Protein AF-A0A7J6QV32-F1 (afdb_monomer)

Solvent-accessible surface area (backbone atoms only — not comparable to full-atom values): 25232 Å² total; per-residue (Å²): 137,88,87,63,100,39,73,64,60,48,40,50,46,36,33,76,73,65,67,36,92,69,54,71,51,65,62,56,64,77,47,38,67,37,34,27,41,31,30,56,58,89,53,87,60,76,30,37,43,74,48,45,38,38,40,58,56,84,73,94,55,95,68,86,72,84,51,86,65,44,33,36,41,30,37,38,74,96,57,81,45,79,41,54,33,56,44,21,77,54,57,23,31,42,56,96,71,36,24,35,38,59,31,41,33,83,90,30,47,31,38,39,35,12,70,38,68,69,49,32,30,50,48,27,36,72,47,58,57,28,94,62,65,36,35,26,43,66,65,58,89,84,53,42,30,40,29,26,56,67,79,45,71,75,29,29,57,75,46,38,33,34,30,80,88,68,71,43,25,40,44,31,34,34,41,93,93,47,75,48,57,28,48,26,60,64,43,85,61,56,31,34,66,54,94,87,39,22,33,42,59,38,64,24,30,30,69,87,76,75,39,83,29,53,31,35,35,38,14,90,36,66,51,58,40,29,51,54,31,41,27,87,71,29,59,24,79,84,45,33,37,43,56,51,68,69,35,30,65,36,34,30,40,32,26,47,71,94,52,92,66,64,19,38,37,71,46,47,31,38,49,76,68,26,36,40,36,33,29,36,37,84,98,54,66,78,44,78,42,58,24,53,29,36,76,44,68,68,39,76,44,98,87,67,34,31,40,28,39,28,41,30,79,98,43,45,37,37,40,35,13,69,41,69,70,40,40,49,54,59,37,57,43,40,78,30,71,73,44,60,46,59,58,50,71,66,58,43,67,66,49,87,58,32,40,40,67,99,47,97,61,79,30,41,59,73,46,44,36,36,45,69,48,74,85,77,78,81,84,79,92,78,94,74,89,76,86,80,78,76,49,66,40,30,38,39,34,39,29,48,78,77,74,93,75,88,75,79,95,67,80,74,60,73,45,51,28,45,23,48,76,64,86,67,81,70,40,75,41,89,84,57,57,100,86,51,97,43,66,42,55,65,29,49,23,28,52,79,76,80,74,80,55,72,39,48,37,58

Radius of gyration: 32.0 Å; Cα contacts (8 Å, |Δi|>4): 1012; chains: 1; bounding box: 63×58×111 Å

Sequence (458 aa):
TIKYDDADLAKEFAYRWGGLANPQVRMDNDFIDSCRSVVLGVDTAVHTLEQAWVDNAGGRGYSRSMLVTRRYIRVRQRTSQSLSCEAVTGPPENDNGIYRLAMSCQSQRVVVSCSNPDAAVLFATHWGGYSRKEIAVRTQPGVCTACRVGGDAGWQVAMQTVTLTQSVRYLYVQRQSEMRVLTCGALKQNPEIRLDEYVIPMDCRDDKAQAEAKVEMVCGSATTAIEVSRGPFCGKADATVVVQEKVCRSCERVTVKGSLTPMKLGRASIVGAGIELEALAPGQGMNQYSCSHVMSPPQYTPMGTLVMQCACQEQVLEIECREQESALQIATWGKAVVSELAVSKDILKSCAAVRIDNIKNEFTLTKASYQPTSVAQTHPDVVASVVEREEHKRWLTVGFPNNPAGSYDYAVSEFQYTCDPVEAAPEPHRAINTASNAYMVRARCQKDDGSGQKTNVD

Organism: Perkinsus olseni (NCBI:txid32597)

Foldseek 3Di:
DDDDLAPQVVVCCCCVPVVDPKDKDWDDPVLQVQFFWKDKAPDPDTWGWPIKIWIWDDDPDPPPDTDRDWIWTWIDDPHTDIWIWDAQADAFEDDPQWTWTWTATPNIIMITIGNDLQSRQSCNCRSPHDPAQKHWYDQDVQFLQWKDKQNRGQKGFPTWIARPPPQWIWTWIDHDPDIWIKTWHAQPDAWEDDQQWTWRWTFTATPVVRHIITMIRTGNDQLSSQCVCVGPRNVPVVHWYWYDVVLQVQQQWKDWVVDPWTWGFDTWIHDNQWIWTWTHTVPDDTDIFTFQAWPDAWDQDPVRWTWTWTHTPPIIMITTGNDPSSSLVVRSRRPNPSQFPWPDVVVLVVCPWKDWPPDPDTWRFPTKTWDFDQPDDDDDDDDDDDPGDTQTKIKTKIWHDDDPPDDDDDPTDIWIKIWDDQPDDWDQDPPPDPVDSDTDTKIWIDTPPPPPDTIIMD

Mean predicted aligned error: 17.78 Å

Nearest PDB structures (foldseek):
  5c6r-assembly1_A  TM=5.082E-01  e=9.636E-01  Mus musculus
  1r0u-assembly1_A  TM=2.683E-01  e=2.318E+00  Bacillus subtilis

Secondary structure (DSSP, 8-state):
----S-HHHHHHHHHHTT--SS--EEPPHHHHHHT-EEEETT---EEEEEEEEEEEPP--SS-----EEEEEEEEESSSEEEEEEPPP-SPPEEETTEEEEEEEETTEEEEEEES-HHHHHHHHHHTTS--S-EEEE-PPTTSS-EEEETTEEEEEEEEEEEETTT--EEEEEEETTEEEEEEE----SPPEEETTEEEEEEEEEETTTTEEEEEEEEESSHHHHHHHHHSTTT--TT--EEPPHHHHHHT-EEEETT----EEEEEEEEETTEEEEEEE-TTS-EEEEEEEEEEEEEEEPTTS-EEEEEEETTEEEEEEESSHHHHHHHHTTTS--TT-----HHHHHH---EEBTT--SEEEEEEEEEEEE----------S------EEEEEEEEEPPPPSSS-------EEEEEEPP--SPPEE-TTS-TTS--EE--EEEEESSS---EEEE-

Structure (mmCIF, N/CA/C/O backbone):
data_AF-A0A7J6QV32-F1
#
_entry.id   AF-A0A7J6QV32-F1
#
loop_
_atom_site.group_PDB
_atom_site.id
_atom_site.type_symbol
_atom_site.label_atom_id
_atom_site.label_alt_id
_atom_site.label_comp_id
_atom_site.label_asym_id
_atom_site.label_entity_id
_atom_site.label_seq_id
_atom_site.pdbx_PDB_ins_code
_atom_site.Cartn_x
_atom_site.Cartn_y
_atom_site.Cartn_z
_atom_site.occupancy
_atom_site.B_iso_or_equiv
_atom_site.auth_seq_id
_atom_site.auth_comp_id
_atom_site.auth_asym_id
_atom_site.auth_atom_id
_atom_site.pdbx_PDB_model_num
ATOM 1 N N . THR A 1 1 ? 14.686 14.560 -37.872 1.00 55.34 1 THR A N 1
ATOM 2 C CA . THR A 1 1 ? 14.476 13.386 -37.001 1.00 55.34 1 THR A CA 1
ATOM 3 C C . THR A 1 1 ? 13.092 12.839 -37.260 1.00 55.34 1 THR A C 1
ATOM 5 O O . THR A 1 1 ? 12.159 13.628 -37.239 1.00 55.34 1 THR A O 1
ATOM 8 N N . ILE A 1 2 ? 12.954 11.547 -37.568 1.00 52.78 2 ILE A N 1
ATOM 9 C CA . ILE A 1 2 ? 11.644 10.891 -37.712 1.00 52.78 2 ILE A CA 1
ATOM 10 C C . ILE A 1 2 ? 11.398 10.116 -36.418 1.00 52.78 2 ILE A C 1
ATOM 12 O O . ILE A 1 2 ? 12.273 9.358 -36.001 1.00 52.78 2 ILE A O 1
ATOM 16 N N . LYS A 1 3 ? 10.263 10.364 -35.759 1.00 59.62 3 LYS A N 1
ATOM 17 C CA . LYS A 1 3 ? 9.895 9.713 -34.496 1.00 59.62 3 LYS A CA 1
ATOM 18 C C . LYS A 1 3 ? 9.055 8.472 -34.791 1.00 59.62 3 LYS A C 1
ATOM 20 O O . LYS A 1 3 ? 8.130 8.545 -35.594 1.00 59.62 3 LYS A O 1
ATOM 25 N N . TYR A 1 4 ? 9.393 7.366 -34.144 1.00 59.25 4 TYR A N 1
ATOM 26 C CA . TYR A 1 4 ? 8.676 6.099 -34.226 1.00 59.25 4 TYR A CA 1
ATOM 27 C C . TYR A 1 4 ? 8.456 5.578 -32.810 1.00 59.25 4 TYR A C 1
ATOM 29 O O . TYR A 1 4 ? 9.389 5.587 -32.009 1.00 59.25 4 TYR A O 1
ATOM 37 N N . ASP A 1 5 ? 7.254 5.081 -32.537 1.00 55.25 5 ASP A N 1
ATOM 38 C CA . ASP A 1 5 ? 6.899 4.470 -31.247 1.00 55.25 5 ASP A CA 1
ATOM 39 C C . ASP A 1 5 ? 7.291 2.983 -31.178 1.00 55.25 5 ASP A C 1
ATOM 41 O O . ASP A 1 5 ? 7.094 2.316 -30.164 1.00 55.25 5 ASP A O 1
ATOM 45 N N . ASP A 1 6 ? 7.847 2.453 -32.265 1.00 60.41 6 ASP A N 1
ATOM 46 C CA . ASP A 1 6 ? 8.254 1.065 -32.409 1.00 60.41 6 ASP A CA 1
ATOM 47 C C . ASP A 1 6 ? 9.665 1.023 -33.012 1.00 60.41 6 ASP A C 1
ATOM 49 O O . ASP A 1 6 ? 9.931 1.566 -34.094 1.00 60.41 6 ASP A O 1
ATOM 53 N N . ALA A 1 7 ? 10.588 0.398 -32.280 1.00 63.56 7 ALA A N 1
ATOM 54 C CA . ALA A 1 7 ? 11.981 0.295 -32.688 1.00 63.56 7 ALA A CA 1
ATOM 55 C C . ALA A 1 7 ? 12.148 -0.552 -33.959 1.00 63.56 7 ALA A C 1
ATOM 57 O O . ALA A 1 7 ? 13.061 -0.285 -34.739 1.00 63.56 7 ALA A O 1
ATOM 58 N N . ASP A 1 8 ? 11.282 -1.535 -34.194 1.00 63.38 8 ASP A N 1
ATOM 59 C CA . ASP A 1 8 ? 11.313 -2.393 -35.375 1.00 63.38 8 ASP A CA 1
ATOM 60 C C . ASP A 1 8 ? 10.791 -1.647 -36.609 1.00 63.38 8 ASP A C 1
ATOM 62 O O . ASP A 1 8 ? 11.422 -1.724 -37.665 1.00 63.38 8 ASP A O 1
ATOM 66 N N . LEU A 1 9 ? 9.750 -0.813 -36.472 1.00 65.44 9 LEU A N 1
ATOM 67 C CA . LEU A 1 9 ? 9.297 0.076 -37.557 1.00 65.44 9 LEU A CA 1
ATOM 68 C C . LEU A 1 9 ? 10.359 1.122 -37.929 1.00 65.44 9 LEU A C 1
ATOM 70 O O . LEU A 1 9 ? 10.626 1.347 -39.113 1.00 65.44 9 LEU A O 1
ATOM 74 N N . ALA A 1 10 ? 11.014 1.726 -36.931 1.00 68.69 10 ALA A N 1
ATOM 75 C CA . ALA A 1 10 ? 12.103 2.678 -37.159 1.00 68.69 10 ALA A CA 1
ATOM 76 C C . ALA A 1 10 ? 13.264 2.043 -37.943 1.00 68.69 10 ALA A C 1
ATOM 78 O O . ALA A 1 10 ? 13.844 2.659 -38.843 1.00 68.69 10 ALA A O 1
ATOM 79 N N . LYS A 1 11 ? 13.593 0.789 -37.614 1.00 64.44 11 LYS A N 1
ATOM 80 C CA . LYS A 1 11 ? 14.650 0.009 -38.270 1.00 64.44 11 LYS A CA 1
ATOM 81 C C . LYS A 1 11 ? 14.258 -0.431 -39.666 1.00 64.44 11 LYS A C 1
ATOM 83 O O . LYS A 1 11 ? 15.085 -0.341 -40.569 1.00 64.44 11 LYS A O 1
ATOM 88 N N . GLU A 1 12 ? 13.025 -0.889 -39.858 1.00 65.06 12 GLU A N 1
ATOM 89 C CA . GLU A 1 12 ? 12.525 -1.271 -41.174 1.00 65.06 12 GLU A CA 1
ATOM 90 C C . GLU A 1 12 ? 12.552 -0.074 -42.126 1.00 65.06 12 GLU A C 1
ATOM 92 O O . GLU A 1 12 ? 13.017 -0.206 -43.259 1.00 65.06 12 GLU A O 1
ATOM 97 N N . PHE A 1 13 ? 12.171 1.110 -41.644 1.00 69.00 13 PHE A N 1
ATOM 98 C CA . PHE A 1 13 ? 12.321 2.352 -42.392 1.00 69.00 13 PHE A CA 1
ATOM 99 C C . PHE A 1 13 ? 13.795 2.668 -42.697 1.00 69.00 13 PHE A C 1
ATOM 101 O O . PHE A 1 13 ? 14.157 2.887 -43.852 1.00 69.00 13 PHE A O 1
ATOM 108 N N . ALA A 1 14 ? 14.676 2.641 -41.694 1.00 69.69 14 ALA A N 1
ATOM 109 C CA . ALA A 1 14 ? 16.103 2.925 -41.870 1.00 69.69 14 ALA A CA 1
ATOM 110 C C . ALA A 1 14 ? 16.804 1.950 -42.838 1.00 69.69 14 ALA A C 1
ATOM 112 O O . ALA A 1 14 ? 17.675 2.357 -43.607 1.00 69.69 14 ALA A O 1
ATOM 113 N N . TYR A 1 15 ? 16.408 0.677 -42.834 1.00 65.31 15 TYR A N 1
ATOM 114 C CA . TYR A 1 15 ? 16.932 -0.350 -43.731 1.00 65.31 15 TYR A CA 1
ATOM 115 C C . TYR A 1 15 ? 16.362 -0.217 -45.146 1.00 65.31 15 TYR A C 1
ATOM 117 O O . TYR A 1 15 ? 17.121 -0.109 -46.107 1.00 65.31 15 TYR A O 1
ATOM 125 N N . ARG A 1 16 ? 15.029 -0.205 -45.288 1.00 66.25 16 ARG A N 1
ATOM 126 C CA . ARG A 1 16 ? 14.364 -0.213 -46.602 1.00 66.25 16 ARG A CA 1
ATOM 127 C C . ARG A 1 16 ? 14.483 1.116 -47.333 1.00 66.25 16 ARG A C 1
ATOM 129 O O . ARG A 1 16 ? 14.565 1.120 -48.555 1.00 66.25 16 ARG A O 1
ATOM 136 N N . TRP A 1 17 ? 14.455 2.222 -46.597 1.00 66.38 17 TRP A N 1
ATOM 137 C CA . TRP A 1 17 ? 14.469 3.565 -47.167 1.00 66.38 17 TRP A CA 1
ATOM 138 C C . TRP A 1 17 ? 15.846 4.223 -47.053 1.00 66.38 17 TRP A C 1
ATOM 140 O O . TRP A 1 17 ? 16.310 4.848 -47.999 1.00 66.38 17 TRP A O 1
ATOM 150 N N . GLY A 1 18 ? 16.531 4.043 -45.919 1.00 66.62 18 GLY A N 1
ATOM 151 C CA . GLY A 1 18 ? 17.860 4.619 -45.680 1.00 66.62 18 GLY A CA 1
ATOM 152 C C . GLY A 1 18 ? 19.043 3.763 -46.150 1.00 66.62 18 GLY A C 1
ATOM 153 O O . GLY A 1 18 ? 20.176 4.237 -46.102 1.00 66.62 18 GLY A O 1
ATOM 154 N N . GLY A 1 19 ? 18.821 2.510 -46.570 1.00 68.50 19 GLY A N 1
ATOM 155 C CA . GLY A 1 19 ? 19.886 1.596 -47.009 1.00 68.50 19 GLY A CA 1
ATOM 156 C C . GLY A 1 19 ? 20.861 1.173 -45.900 1.00 68.50 19 GLY A C 1
ATOM 157 O O . GLY A 1 19 ? 21.938 0.649 -46.186 1.00 68.50 19 GLY A O 1
ATOM 158 N N . LEU A 1 20 ? 20.519 1.402 -44.628 1.00 69.44 20 LEU A N 1
ATOM 159 C CA . LEU A 1 20 ? 21.387 1.081 -43.498 1.00 69.44 20 LEU A CA 1
ATOM 160 C C . LEU A 1 20 ? 21.330 -0.419 -43.211 1.00 69.44 20 LEU A C 1
ATOM 162 O O . LEU A 1 20 ? 20.338 -0.912 -42.688 1.00 69.44 20 LEU A O 1
ATOM 166 N N . ALA A 1 21 ? 22.409 -1.144 -43.519 1.00 62.91 21 ALA A N 1
ATOM 167 C CA . ALA A 1 21 ? 22.480 -2.596 -43.325 1.00 62.91 21 ALA A CA 1
ATOM 168 C C . ALA A 1 21 ? 22.382 -3.026 -41.847 1.00 62.91 21 ALA A C 1
ATOM 170 O O . ALA A 1 21 ? 21.883 -4.110 -41.563 1.00 62.91 21 ALA A O 1
ATOM 171 N N . ASN A 1 22 ? 22.831 -2.174 -40.918 1.00 66.25 22 ASN A N 1
ATOM 172 C CA . ASN A 1 22 ? 22.793 -2.408 -39.471 1.00 66.25 22 ASN A CA 1
ATOM 173 C C . ASN A 1 22 ? 22.417 -1.103 -38.744 1.00 66.25 22 ASN A C 1
ATOM 175 O O . ASN A 1 22 ? 23.296 -0.432 -38.199 1.00 66.25 22 ASN A O 1
ATOM 179 N N . PRO A 1 23 ? 21.144 -0.676 -38.788 1.00 67.44 23 PRO A N 1
ATOM 180 C CA . PRO A 1 23 ? 20.744 0.572 -38.161 1.00 67.44 23 PRO A CA 1
ATOM 181 C C . PRO A 1 23 ? 20.837 0.436 -36.635 1.00 67.44 23 PRO A C 1
ATOM 183 O O . PRO A 1 23 ? 20.225 -0.457 -36.048 1.00 67.44 23 PRO A O 1
ATOM 186 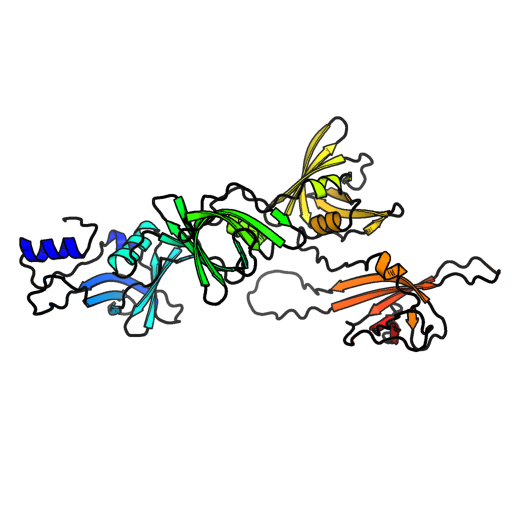N N . GLN A 1 24 ? 21.595 1.331 -35.998 1.00 72.81 24 GLN A N 1
ATOM 187 C CA . GLN A 1 24 ? 21.589 1.473 -34.542 1.00 72.81 24 GLN A CA 1
ATOM 188 C C . GLN A 1 24 ? 20.392 2.326 -34.137 1.00 72.81 24 GLN A C 1
ATOM 190 O O . GLN A 1 24 ? 20.274 3.469 -34.583 1.00 72.81 24 GLN A O 1
ATOM 195 N N . VAL A 1 25 ? 19.532 1.803 -33.264 1.00 74.69 25 VAL A N 1
ATOM 196 C CA . VAL A 1 25 ? 18.471 2.613 -32.651 1.00 74.69 25 VAL A CA 1
ATOM 197 C C . VAL A 1 25 ? 18.990 3.126 -31.325 1.00 74.69 25 VAL A C 1
ATOM 199 O O . VAL A 1 25 ? 19.206 2.349 -30.397 1.00 74.69 25 VAL A O 1
ATOM 202 N N . ARG A 1 26 ? 19.227 4.435 -31.262 1.00 80.94 26 ARG A N 1
ATOM 203 C CA . ARG A 1 26 ? 19.643 5.131 -30.046 1.00 80.94 26 ARG A CA 1
ATOM 204 C C . ARG A 1 26 ? 18.426 5.742 -29.377 1.00 80.94 26 ARG A C 1
ATOM 206 O O . ARG A 1 26 ? 17.545 6.256 -30.064 1.00 80.94 26 ARG A O 1
ATOM 213 N N . MET A 1 27 ? 18.400 5.693 -28.054 1.00 81.06 27 MET A N 1
ATOM 214 C CA . MET A 1 27 ? 17.415 6.440 -27.285 1.00 81.06 27 MET A CA 1
ATOM 215 C C . MET A 1 27 ? 17.725 7.939 -27.327 1.00 81.06 27 MET A C 1
ATOM 217 O O . MET A 1 27 ? 18.884 8.332 -27.469 1.00 81.06 27 MET A O 1
ATOM 221 N N . ASP A 1 28 ? 16.674 8.754 -27.245 1.00 81.00 28 ASP A N 1
ATOM 222 C CA . ASP A 1 28 ? 16.766 10.216 -27.269 1.00 81.00 28 ASP A CA 1
ATOM 223 C C . ASP A 1 28 ? 17.571 10.742 -26.062 1.00 81.00 28 ASP A C 1
ATOM 225 O O . ASP A 1 28 ? 17.539 10.150 -24.983 1.00 81.00 28 ASP A O 1
ATOM 229 N N . ASN A 1 29 ? 18.283 11.857 -26.224 1.00 82.38 29 ASN A N 1
ATOM 230 C CA . ASN A 1 29 ? 19.030 12.483 -25.134 1.00 82.38 29 ASN A CA 1
ATOM 231 C C . ASN A 1 29 ? 18.095 13.019 -24.043 1.00 82.38 29 ASN A C 1
ATOM 233 O O . ASN A 1 29 ? 18.397 12.829 -22.869 1.00 82.38 29 ASN A O 1
ATOM 237 N N . ASP A 1 30 ? 16.938 13.584 -24.409 1.00 76.38 30 ASP A N 1
ATOM 238 C CA . ASP A 1 30 ? 15.939 14.065 -23.437 1.00 76.38 30 ASP A CA 1
ATOM 239 C C . ASP A 1 30 ? 15.458 12.913 -22.534 1.00 76.38 30 ASP A C 1
ATOM 241 O O . ASP A 1 30 ? 15.187 13.059 -21.336 1.00 76.38 30 ASP A O 1
ATOM 245 N N . PHE A 1 31 ? 15.397 11.720 -23.127 1.00 79.75 31 PHE A N 1
ATOM 246 C CA . PHE A 1 31 ? 15.089 10.487 -22.430 1.00 79.75 31 PHE A CA 1
ATOM 247 C C . PHE A 1 31 ? 16.246 10.054 -21.503 1.00 79.75 31 PHE A C 1
ATOM 249 O O . PHE A 1 31 ? 16.011 9.752 -20.331 1.00 79.75 31 PHE A O 1
ATOM 256 N N . ILE A 1 32 ? 17.494 10.052 -21.992 1.00 87.19 32 ILE A N 1
ATOM 257 C CA . ILE A 1 32 ? 18.678 9.692 -21.189 1.00 87.19 32 ILE A CA 1
ATOM 258 C C . ILE A 1 32 ? 18.832 10.625 -19.985 1.00 87.19 32 ILE A C 1
ATOM 260 O O . ILE A 1 32 ? 19.119 10.157 -18.883 1.00 87.19 32 ILE A O 1
ATOM 264 N N . ASP A 1 33 ? 18.574 11.918 -20.164 1.00 88.12 33 ASP A N 1
ATOM 265 C CA . ASP A 1 33 ? 18.637 12.910 -19.093 1.00 88.12 33 ASP A CA 1
ATOM 266 C C . ASP A 1 33 ? 17.602 12.634 -17.992 1.00 88.12 33 ASP A C 1
ATOM 268 O O . ASP A 1 33 ? 17.888 12.828 -16.807 1.00 88.12 33 ASP A O 1
ATOM 272 N N . SER A 1 34 ? 16.438 12.088 -18.359 1.00 88.75 34 SER A N 1
ATOM 273 C CA . SER A 1 34 ? 15.408 11.657 -17.406 1.00 88.75 34 SER A CA 1
ATOM 274 C C . SER A 1 34 ? 15.759 10.355 -16.676 1.00 88.75 34 SER A C 1
ATOM 276 O O . SER A 1 34 ? 15.214 10.117 -15.602 1.00 88.75 34 SER A O 1
ATOM 278 N N . CYS A 1 35 ? 16.659 9.528 -17.220 1.00 91.31 35 CYS A N 1
ATOM 279 C CA . CYS A 1 35 ? 17.059 8.206 -16.708 1.00 91.31 35 CYS A CA 1
ATOM 280 C C . CYS A 1 35 ? 18.565 8.114 -16.412 1.00 91.31 35 CYS A C 1
ATOM 282 O O . CYS A 1 35 ? 19.222 7.101 -16.658 1.00 91.31 35 CYS A O 1
ATOM 284 N N . ARG A 1 36 ? 19.134 9.211 -15.908 1.00 92.44 36 ARG A N 1
ATOM 285 C CA . ARG A 1 36 ? 20.582 9.427 -15.878 1.00 92.44 36 ARG A CA 1
ATOM 286 C C . ARG A 1 36 ? 21.332 8.605 -14.830 1.00 92.44 36 ARG A C 1
ATOM 288 O O . ARG A 1 36 ? 22.543 8.457 -14.943 1.00 92.44 36 ARG A O 1
ATOM 295 N N . SER A 1 37 ? 20.656 8.100 -13.803 1.00 93.56 37 SER A N 1
ATOM 296 C CA . SER A 1 37 ? 21.297 7.406 -12.681 1.00 93.56 37 SER A CA 1
ATOM 297 C C . SER A 1 37 ? 21.336 5.896 -12.917 1.00 93.56 37 SER A C 1
ATOM 299 O O . SER A 1 37 ? 20.314 5.290 -13.230 1.00 93.56 37 SER A O 1
ATOM 301 N N . VAL A 1 38 ? 22.512 5.281 -12.773 1.00 93.44 38 VAL A N 1
ATOM 302 C CA . VAL A 1 38 ? 22.725 3.838 -12.960 1.00 93.44 38 VAL A CA 1
ATOM 303 C C . VAL A 1 38 ? 23.507 3.267 -11.792 1.00 93.44 38 VAL A C 1
ATOM 305 O O . VAL A 1 38 ? 24.554 3.794 -11.433 1.00 93.44 38 VAL A O 1
ATOM 308 N N . VAL A 1 39 ? 23.039 2.151 -11.249 1.00 93.31 39 VAL A N 1
ATOM 309 C CA . VAL A 1 39 ? 23.741 1.371 -10.225 1.00 93.31 39 VAL A CA 1
ATOM 310 C C . VAL A 1 39 ? 24.126 0.016 -10.815 1.00 93.31 39 VAL A C 1
ATOM 312 O O . VAL A 1 39 ? 23.304 -0.621 -11.480 1.00 93.31 39 VAL A O 1
ATOM 315 N N . LEU A 1 40 ? 25.371 -0.417 -10.599 1.00 91.12 40 LEU A N 1
ATOM 316 C CA . LEU A 1 40 ? 25.901 -1.689 -11.101 1.00 91.12 40 LEU A CA 1
ATOM 317 C C . LEU A 1 40 ? 26.151 -2.670 -9.946 1.00 91.12 40 LEU A C 1
ATOM 319 O O . LEU A 1 40 ? 26.805 -2.351 -8.959 1.00 91.12 40 LEU A O 1
ATOM 323 N N . GLY A 1 41 ? 25.676 -3.901 -10.098 1.00 87.00 41 GLY A N 1
ATOM 324 C CA . GLY A 1 41 ? 25.810 -4.974 -9.122 1.00 87.00 41 GLY A CA 1
ATOM 325 C C . GLY A 1 41 ? 25.057 -4.703 -7.818 1.00 87.00 41 GLY A C 1
ATOM 326 O O . GLY A 1 41 ? 23.905 -4.273 -7.818 1.00 87.00 41 GLY A O 1
ATOM 327 N N . VAL A 1 42 ? 25.718 -5.028 -6.707 1.00 79.69 42 VAL A N 1
ATOM 328 C CA . VAL A 1 42 ? 25.277 -4.720 -5.334 1.00 79.69 42 VAL A CA 1
ATOM 329 C C . VAL A 1 42 ? 25.963 -3.470 -4.776 1.00 79.69 42 VAL A C 1
ATOM 331 O O . VAL A 1 42 ? 25.795 -3.152 -3.602 1.00 79.69 42 VAL A O 1
ATOM 334 N N . ASP A 1 43 ? 26.770 -2.796 -5.598 1.00 72.19 43 ASP A N 1
ATOM 335 C CA . ASP A 1 43 ? 27.429 -1.554 -5.217 1.00 72.19 43 ASP A CA 1
ATOM 336 C C . ASP A 1 43 ? 26.368 -0.466 -4.986 1.00 72.19 43 ASP A C 1
ATOM 338 O O . ASP A 1 43 ? 25.328 -0.444 -5.641 1.00 72.19 43 ASP A O 1
ATOM 342 N N . THR A 1 44 ? 26.612 0.432 -4.037 1.00 78.94 44 THR A N 1
ATOM 343 C CA . THR A 1 44 ? 25.770 1.611 -3.799 1.00 78.94 44 THR A CA 1
ATOM 344 C C . THR A 1 44 ? 26.239 2.818 -4.609 1.00 78.94 44 THR A C 1
ATOM 346 O O . THR A 1 44 ? 25.576 3.858 -4.604 1.00 78.94 44 THR A O 1
ATOM 349 N N . ALA A 1 45 ? 27.362 2.698 -5.325 1.00 87.69 45 ALA A N 1
ATOM 350 C CA . ALA A 1 45 ? 27.869 3.739 -6.200 1.00 87.69 45 ALA A CA 1
ATOM 351 C C . ALA A 1 45 ? 26.883 4.055 -7.338 1.00 87.69 45 ALA A C 1
ATOM 353 O O . ALA A 1 45 ? 26.494 3.197 -8.132 1.00 87.69 45 ALA A O 1
ATOM 354 N N . VAL A 1 46 ? 26.519 5.334 -7.435 1.00 90.88 46 VAL A N 1
ATOM 355 C CA . VAL A 1 46 ? 25.694 5.863 -8.521 1.00 90.88 46 VAL A CA 1
ATOM 356 C C . VAL A 1 46 ? 26.595 6.340 -9.657 1.00 90.88 46 VAL A C 1
ATOM 358 O O . VAL A 1 46 ? 27.529 7.119 -9.456 1.00 90.88 46 VAL A O 1
ATOM 361 N N . HIS A 1 47 ? 26.300 5.879 -10.865 1.00 94.38 47 HIS A N 1
ATOM 362 C CA . HIS A 1 47 ? 26.978 6.239 -12.103 1.00 94.38 47 HIS A CA 1
ATOM 363 C C . HIS A 1 47 ? 26.030 6.949 -13.071 1.00 94.38 47 HIS A C 1
ATOM 365 O O . HIS A 1 47 ? 24.815 6.964 -12.875 1.00 94.38 47 HIS A O 1
ATOM 371 N N . THR A 1 48 ? 26.589 7.515 -14.140 1.00 94.50 48 THR A N 1
ATOM 372 C CA . THR A 1 48 ? 25.819 8.293 -15.120 1.00 94.50 48 THR A CA 1
ATOM 373 C C . THR A 1 48 ? 25.559 7.472 -16.381 1.00 94.50 48 THR A C 1
ATOM 375 O O . THR A 1 48 ? 26.511 7.050 -17.039 1.00 94.50 48 THR A O 1
ATOM 378 N N . LEU A 1 49 ? 24.295 7.285 -16.764 1.00 94.25 49 LEU A N 1
ATOM 379 C CA . LEU A 1 49 ? 23.917 6.803 -18.094 1.00 94.25 49 LEU A CA 1
ATOM 380 C C . LEU A 1 49 ? 24.253 7.886 -19.124 1.00 94.25 49 LEU A C 1
ATOM 382 O O . LEU A 1 49 ? 23.730 8.994 -19.052 1.00 94.25 49 LEU A O 1
ATOM 386 N N . GLU A 1 50 ? 25.136 7.581 -20.072 1.00 94.00 50 GLU A N 1
ATOM 387 C CA . GLU A 1 50 ? 25.475 8.497 -21.168 1.00 94.00 50 GLU A CA 1
ATOM 388 C C . GLU A 1 50 ? 24.675 8.187 -22.429 1.00 94.00 50 GLU A C 1
ATOM 390 O O . GLU A 1 50 ? 24.275 9.100 -23.142 1.00 94.00 50 GLU A O 1
ATOM 395 N N . GLN A 1 51 ? 24.506 6.901 -22.751 1.00 91.88 51 GLN A N 1
ATOM 396 C CA . GLN A 1 51 ? 23.841 6.453 -23.975 1.00 91.88 51 GLN A CA 1
ATOM 397 C C . GLN A 1 51 ? 23.194 5.089 -23.766 1.00 91.88 51 GLN A C 1
ATOM 399 O O . GLN A 1 51 ? 23.679 4.272 -22.983 1.00 91.88 51 GLN A O 1
ATOM 404 N N . ALA A 1 52 ? 22.141 4.825 -24.530 1.00 89.12 52 ALA A N 1
ATOM 405 C CA . ALA A 1 52 ? 21.450 3.549 -24.555 1.00 89.12 52 ALA A CA 1
ATOM 406 C C . ALA A 1 52 ? 21.045 3.249 -26.008 1.00 89.12 52 ALA A C 1
ATOM 408 O O . ALA A 1 52 ? 20.459 4.105 -26.678 1.00 89.12 52 ALA A O 1
ATOM 409 N N . TRP A 1 53 ? 21.419 2.081 -26.534 1.00 87.75 53 TRP A N 1
ATOM 410 C CA . TRP A 1 53 ? 21.124 1.709 -27.918 1.00 87.75 53 TRP A CA 1
ATOM 411 C C . TRP A 1 53 ? 20.924 0.210 -28.107 1.00 87.75 53 TRP A C 1
ATOM 413 O O . TRP A 1 53 ? 21.320 -0.623 -27.291 1.00 87.75 53 TRP A O 1
ATOM 423 N N . VAL A 1 54 ? 20.301 -0.122 -29.232 1.00 81.44 54 VAL A N 1
ATOM 424 C CA . VAL A 1 54 ? 19.980 -1.487 -29.628 1.00 81.44 54 VAL A CA 1
ATOM 425 C C . VAL A 1 54 ? 20.595 -1.779 -30.994 1.00 81.44 54 VAL A C 1
ATOM 427 O O . VAL A 1 54 ? 20.377 -1.022 -31.944 1.00 81.44 54 VAL A O 1
ATOM 430 N N . ASP A 1 55 ? 21.313 -2.901 -31.088 1.00 77.12 55 ASP A N 1
ATOM 431 C CA . ASP A 1 55 ? 21.930 -3.403 -32.316 1.00 77.12 55 ASP A CA 1
ATOM 432 C C . ASP A 1 55 ? 21.192 -4.650 -32.839 1.00 77.12 55 ASP A C 1
ATOM 434 O O . ASP A 1 55 ? 20.731 -5.518 -32.084 1.00 77.12 55 ASP A O 1
ATOM 438 N N . ASN A 1 56 ? 21.127 -4.768 -34.165 1.00 68.06 56 ASN A N 1
ATOM 439 C CA . ASN A 1 56 ? 20.666 -5.976 -34.844 1.00 68.06 56 ASN A CA 1
ATOM 440 C C . ASN A 1 56 ? 21.854 -6.902 -35.147 1.00 68.06 56 ASN A C 1
ATOM 442 O O . ASN A 1 56 ? 22.895 -6.447 -35.619 1.00 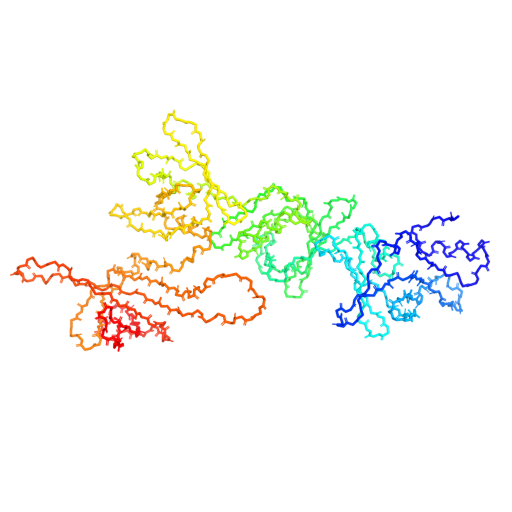68.06 56 ASN A O 1
ATOM 446 N N . ALA A 1 57 ? 21.674 -8.212 -34.972 1.00 55.66 57 ALA A N 1
ATOM 447 C CA . ALA A 1 57 ? 22.436 -9.207 -35.715 1.00 55.66 57 ALA A CA 1
ATOM 448 C C . ALA A 1 57 ? 21.534 -9.739 -36.832 1.00 55.66 57 ALA A C 1
ATOM 450 O O . ALA A 1 57 ? 20.465 -10.295 -36.581 1.00 55.66 57 ALA A O 1
ATOM 451 N N . GLY A 1 58 ? 21.943 -9.535 -38.082 1.00 51.34 58 GLY A N 1
ATOM 452 C CA . GLY A 1 58 ? 21.197 -10.036 -39.229 1.00 51.34 58 GLY A CA 1
ATOM 453 C C . GLY A 1 58 ? 21.090 -11.562 -39.200 1.00 51.34 58 GLY A C 1
ATOM 454 O O . GLY A 1 58 ? 22.102 -12.263 -39.252 1.00 51.34 58 GLY A O 1
ATOM 455 N N . GLY A 1 59 ? 19.862 -12.080 -39.180 1.00 44.84 59 GLY A N 1
ATOM 456 C CA . GLY A 1 59 ? 19.598 -13.447 -39.606 1.00 44.84 59 GLY A CA 1
ATOM 457 C C . GLY A 1 59 ? 19.837 -13.533 -41.111 1.00 44.84 59 GLY A C 1
ATOM 458 O O . GLY A 1 59 ? 19.142 -12.886 -41.890 1.00 44.84 59 GLY A O 1
ATOM 459 N N . ARG A 1 60 ? 20.836 -14.309 -41.545 1.00 45.69 60 ARG A N 1
ATOM 460 C CA . ARG A 1 60 ? 21.017 -14.650 -42.964 1.00 45.69 60 ARG A CA 1
ATOM 461 C C . ARG A 1 60 ? 19.932 -15.655 -43.362 1.00 45.69 60 ARG A C 1
ATOM 463 O O . ARG A 1 60 ? 20.187 -16.851 -43.415 1.00 45.69 60 ARG A O 1
ATOM 470 N N . GLY A 1 61 ? 18.705 -15.196 -43.570 1.00 47.44 61 GLY A N 1
ATOM 471 C CA . GLY A 1 61 ? 17.595 -16.065 -43.943 1.00 47.44 61 GLY A CA 1
ATOM 472 C C . GLY A 1 61 ? 16.424 -15.283 -44.519 1.00 47.44 61 GLY A C 1
ATOM 473 O O . GLY A 1 61 ? 16.170 -14.151 -44.129 1.00 47.44 61 GLY A O 1
ATOM 474 N N . TYR A 1 62 ? 15.697 -15.909 -45.443 1.00 46.22 62 TYR A N 1
ATOM 475 C CA . TYR A 1 62 ? 14.545 -15.341 -46.156 1.00 46.22 62 TYR A CA 1
ATOM 476 C C . TYR A 1 62 ? 13.342 -14.974 -45.256 1.00 46.22 62 TYR A C 1
ATOM 478 O O . TYR A 1 62 ? 12.373 -14.399 -45.749 1.00 46.22 62 TYR A O 1
ATOM 486 N N . SER A 1 63 ? 13.393 -15.258 -43.948 1.00 44.56 63 SER A N 1
ATOM 487 C CA . SER A 1 63 ? 12.370 -14.825 -42.993 1.00 44.56 63 SER A CA 1
ATOM 488 C C . SER A 1 63 ? 12.690 -13.418 -42.477 1.00 44.56 63 SER A C 1
ATOM 490 O O . SER A 1 63 ? 13.612 -13.219 -41.690 1.00 44.56 63 SER A O 1
ATOM 492 N N . ARG A 1 64 ? 11.928 -12.430 -42.960 1.00 47.22 64 ARG A N 1
ATOM 493 C CA . ARG A 1 64 ? 12.086 -10.977 -42.744 1.00 47.22 64 ARG A CA 1
ATOM 494 C C . ARG A 1 64 ? 11.780 -10.475 -41.318 1.00 47.22 64 ARG A C 1
ATOM 496 O O . ARG A 1 64 ? 11.561 -9.280 -41.146 1.00 47.22 64 ARG A O 1
ATOM 503 N N . SER A 1 65 ? 11.763 -11.322 -40.292 1.00 48.38 65 SER A N 1
ATOM 504 C CA . SER A 1 65 ? 11.642 -10.843 -38.910 1.00 48.38 65 SER A CA 1
ATOM 505 C C . SER A 1 65 ? 13.018 -10.393 -38.407 1.00 48.38 65 SER A C 1
ATOM 507 O O . SER A 1 65 ? 13.871 -11.229 -38.099 1.00 48.38 65 SER A O 1
ATOM 509 N N . MET A 1 66 ? 13.259 -9.079 -38.349 1.00 50.00 66 MET A N 1
ATOM 510 C CA . MET A 1 66 ? 14.433 -8.535 -37.660 1.00 50.00 66 MET A CA 1
ATOM 511 C C . MET A 1 66 ? 14.328 -8.884 -36.173 1.00 50.00 66 MET A C 1
ATOM 513 O O . MET A 1 66 ? 13.411 -8.441 -35.496 1.00 50.00 66 MET A O 1
ATOM 517 N N . LEU A 1 67 ? 15.258 -9.689 -35.660 1.00 57.47 67 LEU A N 1
ATOM 518 C CA . LEU A 1 67 ? 15.331 -9.995 -34.234 1.00 57.47 67 LEU A CA 1
ATOM 519 C C . LEU A 1 67 ? 16.287 -9.006 -33.571 1.00 57.47 67 LEU A C 1
ATOM 521 O O . LEU A 1 67 ? 17.480 -8.982 -33.884 1.00 57.47 67 LEU A O 1
ATOM 525 N N . VAL A 1 68 ? 15.783 -8.212 -32.626 1.00 59.41 68 VAL A N 1
ATOM 526 C CA . VAL A 1 68 ? 16.628 -7.438 -31.712 1.00 59.41 68 VAL A CA 1
ATOM 527 C C . VAL A 1 68 ? 17.593 -8.387 -31.007 1.00 59.41 68 VAL A C 1
ATOM 529 O O . VAL A 1 68 ? 17.182 -9.177 -30.159 1.00 59.41 68 VAL A O 1
ATOM 532 N N . THR A 1 69 ? 18.879 -8.335 -31.361 1.00 67.12 69 THR A N 1
ATOM 533 C CA . THR A 1 69 ? 19.832 -9.350 -30.892 1.00 67.12 69 THR A CA 1
ATOM 534 C C . THR A 1 69 ? 20.671 -8.862 -29.720 1.00 67.12 69 THR A C 1
ATOM 536 O O . THR A 1 69 ? 21.042 -9.673 -28.875 1.00 67.12 69 THR A O 1
ATOM 539 N N . ARG A 1 70 ? 20.993 -7.560 -29.643 1.00 82.19 70 ARG A N 1
ATOM 540 C CA . ARG A 1 70 ? 21.876 -7.026 -28.592 1.00 82.19 70 ARG A CA 1
ATOM 541 C C . ARG A 1 70 ? 21.449 -5.634 -28.134 1.00 82.19 70 ARG A C 1
ATOM 543 O O . ARG A 1 70 ? 21.043 -4.806 -28.944 1.00 82.19 70 ARG A O 1
ATOM 550 N N . ARG A 1 71 ? 21.546 -5.385 -26.830 1.00 87.19 71 ARG A N 1
ATOM 551 C CA . ARG A 1 71 ? 21.206 -4.111 -26.181 1.00 87.19 71 ARG A CA 1
ATOM 552 C C . ARG A 1 71 ? 22.438 -3.622 -25.443 1.00 87.19 71 ARG A C 1
ATOM 554 O O . ARG A 1 71 ? 23.138 -4.434 -24.841 1.00 87.19 71 ARG A O 1
ATOM 561 N N . TYR A 1 72 ? 22.709 -2.328 -25.490 1.00 90.94 72 TYR A N 1
ATOM 562 C CA . TYR A 1 72 ? 23.925 -1.762 -24.929 1.00 90.94 72 TYR A CA 1
ATOM 563 C C . TYR A 1 72 ? 23.651 -0.452 -24.209 1.00 90.94 72 TYR A C 1
ATOM 565 O O . TYR A 1 72 ? 23.036 0.449 -24.772 1.00 90.94 72 TYR A O 1
ATOM 573 N N . ILE A 1 73 ? 24.178 -0.316 -22.996 1.00 92.56 73 ILE A N 1
ATOM 574 C CA . ILE A 1 73 ? 24.259 0.973 -22.302 1.00 92.56 73 ILE A CA 1
ATOM 575 C C . ILE A 1 73 ? 25.707 1.440 -22.246 1.00 92.56 73 ILE A C 1
ATOM 577 O O . ILE A 1 73 ? 26.629 0.630 -22.149 1.00 92.56 73 ILE A O 1
ATOM 581 N N . ARG A 1 74 ? 25.911 2.753 -22.255 1.00 94.19 74 ARG A N 1
ATOM 582 C CA . ARG A 1 74 ? 27.189 3.390 -21.953 1.00 94.19 74 ARG A CA 1
ATOM 583 C C . ARG A 1 74 ? 27.064 4.116 -20.627 1.00 94.19 74 ARG A C 1
ATOM 585 O O . ARG A 1 74 ? 26.243 5.020 -20.497 1.00 94.19 74 ARG A O 1
ATOM 592 N N . VAL A 1 75 ? 27.884 3.717 -19.666 1.00 93.19 75 VAL A N 1
ATOM 593 C CA . VAL A 1 75 ? 27.871 4.241 -18.301 1.00 93.19 75 VAL A CA 1
ATOM 594 C C . VAL A 1 75 ? 29.192 4.949 -18.033 1.00 93.19 75 VAL A C 1
ATOM 596 O O . VAL A 1 75 ? 30.263 4.425 -18.345 1.00 93.19 75 VAL A O 1
ATOM 599 N N . ARG A 1 76 ? 29.126 6.143 -17.450 1.00 93.44 76 ARG A N 1
ATOM 600 C CA . ARG A 1 76 ? 30.292 6.891 -16.986 1.00 93.44 76 ARG A CA 1
ATOM 601 C C . ARG A 1 76 ? 30.517 6.619 -15.507 1.00 93.44 76 ARG A C 1
ATOM 603 O O . ARG A 1 76 ? 29.744 7.067 -14.662 1.00 93.44 76 ARG A O 1
ATOM 610 N N . GLN A 1 77 ? 31.605 5.909 -15.226 1.00 85.88 77 GLN A N 1
ATOM 611 C CA . GLN A 1 77 ? 32.181 5.781 -13.890 1.00 85.88 77 GLN A CA 1
ATOM 612 C C . GLN A 1 77 ? 33.365 6.760 -13.775 1.00 85.88 77 GLN A C 1
ATOM 614 O O . GLN A 1 77 ? 33.170 7.973 -13.755 1.00 85.88 77 GLN A O 1
ATOM 619 N N . ARG A 1 78 ? 34.605 6.244 -13.798 1.00 85.12 78 ARG A N 1
ATOM 620 C CA . ARG A 1 78 ? 35.841 7.019 -14.026 1.00 85.12 78 ARG A CA 1
ATOM 621 C C . ARG A 1 78 ? 36.138 7.192 -15.516 1.00 85.12 78 ARG A C 1
ATOM 623 O O . ARG A 1 78 ? 36.587 8.249 -15.943 1.00 85.12 78 ARG A O 1
ATOM 630 N N . THR A 1 79 ? 35.849 6.157 -16.296 1.00 87.31 79 THR A N 1
ATOM 631 C CA . THR A 1 79 ? 35.876 6.145 -17.760 1.00 87.31 79 THR A CA 1
ATOM 632 C C . THR A 1 79 ? 34.499 5.733 -18.276 1.00 87.31 79 THR A C 1
ATOM 634 O O . THR A 1 79 ? 33.706 5.130 -17.548 1.00 87.31 79 THR A O 1
ATOM 637 N N . SER A 1 80 ? 34.180 6.097 -19.519 1.00 92.06 80 SER A N 1
ATOM 638 C CA . SER A 1 80 ? 32.969 5.600 -20.171 1.00 92.06 80 SER A CA 1
ATOM 639 C C . SER A 1 80 ? 33.159 4.133 -20.552 1.00 92.06 80 SER A C 1
ATOM 641 O O . SER A 1 80 ? 34.073 3.810 -21.313 1.00 92.06 80 SER A O 1
ATOM 643 N N . GLN A 1 81 ? 32.273 3.259 -20.086 1.00 93.75 81 GLN A N 1
ATOM 644 C CA . GLN A 1 81 ? 32.263 1.840 -20.432 1.00 93.75 81 GLN A CA 1
ATOM 645 C C . GLN A 1 81 ? 30.944 1.473 -21.110 1.00 93.75 81 GLN A C 1
ATOM 647 O O . GLN A 1 81 ? 29.880 1.920 -20.690 1.00 93.75 81 GLN A O 1
ATOM 652 N N . SER A 1 82 ? 31.017 0.651 -22.159 1.00 93.62 82 SER A N 1
ATOM 653 C CA . SER A 1 82 ? 29.834 0.074 -22.807 1.00 93.62 82 SER A CA 1
ATOM 654 C C . SER A 1 82 ? 29.567 -1.326 -22.262 1.00 93.62 82 SER A C 1
ATOM 656 O O . SER A 1 82 ? 30.471 -2.163 -22.241 1.00 93.62 82 SER A O 1
ATOM 658 N N . LEU A 1 83 ? 28.334 -1.582 -21.836 1.00 93.06 83 LEU A N 1
ATOM 659 C CA . LEU A 1 83 ? 27.889 -2.845 -21.254 1.00 93.06 83 LEU A CA 1
ATOM 660 C C . LEU A 1 83 ? 26.831 -3.474 -22.158 1.00 93.06 83 LEU A C 1
ATOM 662 O O . LEU A 1 83 ? 25.894 -2.798 -22.571 1.00 93.06 83 LEU A O 1
ATOM 666 N N . SER A 1 84 ? 26.979 -4.767 -22.454 1.00 92.75 84 SER A N 1
ATOM 667 C CA . SER A 1 84 ? 25.958 -5.546 -23.165 1.00 92.75 84 SER A CA 1
ATOM 668 C C . SER A 1 84 ? 24.911 -6.033 -22.173 1.00 92.75 84 SER A C 1
ATOM 670 O O . SER A 1 84 ? 25.264 -6.711 -21.207 1.00 92.75 84 SER A O 1
ATOM 672 N N . CYS A 1 85 ? 23.649 -5.728 -22.440 1.00 91.50 85 CYS A N 1
ATOM 673 C CA . CYS A 1 85 ? 22.521 -5.970 -21.555 1.00 91.50 85 CYS A CA 1
ATOM 674 C C . CYS A 1 85 ? 21.480 -6.909 -22.163 1.00 91.50 85 CYS A C 1
ATOM 676 O O . CYS A 1 85 ? 21.305 -7.003 -23.382 1.00 91.50 85 CYS A O 1
ATOM 678 N N . GLU A 1 86 ? 20.770 -7.586 -21.277 1.00 89.69 86 GLU A N 1
ATOM 679 C CA . GLU A 1 86 ? 19.548 -8.318 -21.560 1.00 89.69 86 GLU A CA 1
ATOM 680 C C . GLU A 1 86 ? 18.354 -7.359 -21.656 1.00 89.69 86 GLU A C 1
ATOM 682 O O . GLU A 1 86 ? 18.461 -6.148 -21.435 1.00 89.69 86 GLU A O 1
ATOM 687 N N . ALA A 1 87 ? 17.207 -7.912 -22.041 1.00 85.19 87 ALA A N 1
ATOM 688 C CA . ALA A 1 87 ? 15.941 -7.200 -22.013 1.00 85.19 87 ALA A CA 1
ATOM 689 C C . ALA A 1 87 ? 15.545 -6.813 -20.581 1.00 85.19 87 ALA A C 1
ATOM 691 O O . ALA A 1 87 ? 15.858 -7.524 -19.627 1.00 85.19 87 ALA A O 1
ATOM 692 N N . VAL A 1 88 ? 14.793 -5.720 -20.441 1.00 84.88 88 VAL A N 1
ATOM 693 C CA . VAL A 1 88 ? 14.073 -5.443 -19.192 1.00 84.88 88 VAL A CA 1
ATOM 694 C C . VAL A 1 88 ? 12.940 -6.465 -19.066 1.00 84.88 88 VAL A C 1
ATOM 696 O O . VAL A 1 88 ? 12.132 -6.602 -19.982 1.00 84.88 88 VAL A O 1
ATOM 699 N N . THR A 1 89 ? 12.892 -7.198 -17.952 1.00 72.62 89 THR A N 1
ATOM 700 C CA . THR A 1 89 ? 11.934 -8.300 -17.736 1.00 72.62 89 THR A CA 1
ATOM 701 C C . THR A 1 89 ? 10.722 -7.916 -16.889 1.00 72.62 89 THR A C 1
ATOM 703 O O . THR A 1 89 ? 9.785 -8.704 -16.786 1.00 72.62 89 THR A O 1
ATOM 706 N N . GLY A 1 90 ? 10.706 -6.717 -16.302 1.00 76.94 90 GLY A N 1
ATOM 707 C CA . GLY A 1 90 ? 9.627 -6.251 -15.433 1.00 76.94 90 GLY A CA 1
ATOM 708 C C . GLY A 1 90 ? 9.270 -4.778 -15.641 1.00 76.94 90 GLY A C 1
ATOM 709 O O . GLY A 1 90 ? 10.040 -4.037 -16.256 1.00 76.94 90 GLY A O 1
ATOM 710 N N . PRO A 1 91 ? 8.104 -4.342 -15.139 1.00 84.38 91 PRO A N 1
ATOM 711 C CA . PRO A 1 91 ? 7.736 -2.929 -15.125 1.00 84.38 91 PRO A CA 1
ATOM 712 C C . PRO A 1 91 ? 8.751 -2.086 -14.335 1.00 84.38 91 PRO A C 1
ATOM 714 O O . PRO A 1 91 ? 9.370 -2.598 -13.398 1.00 84.38 91 PRO A O 1
ATOM 717 N N . PRO A 1 92 ? 8.881 -0.781 -14.632 1.00 87.88 92 PRO A N 1
ATOM 718 C CA . PRO A 1 92 ? 9.611 0.136 -13.766 1.00 87.88 92 PRO A CA 1
ATOM 719 C C . PRO A 1 92 ? 9.018 0.147 -12.354 1.00 87.88 92 PRO A C 1
ATOM 721 O O . PRO A 1 92 ? 7.813 0.326 -12.202 1.00 87.88 92 PRO A O 1
ATOM 724 N N . GLU A 1 93 ? 9.847 -0.007 -11.327 1.00 86.88 93 GLU A N 1
ATOM 725 C CA . GLU A 1 93 ? 9.438 0.062 -9.923 1.00 86.88 93 GLU A CA 1
ATOM 726 C C . GLU A 1 93 ? 9.459 1.514 -9.433 1.00 86.88 93 GLU A C 1
ATOM 728 O O . GLU A 1 93 ? 10.501 2.162 -9.477 1.00 86.88 93 GLU A O 1
ATOM 733 N N . ASN A 1 94 ? 8.341 2.035 -8.934 1.00 82.00 94 ASN A N 1
ATOM 734 C CA . ASN A 1 94 ? 8.298 3.338 -8.273 1.00 82.00 94 ASN A CA 1
ATOM 735 C C . ASN A 1 94 ? 8.758 3.209 -6.813 1.00 82.00 94 ASN A C 1
ATOM 737 O O . ASN A 1 94 ? 8.130 2.504 -6.020 1.00 82.00 94 ASN A O 1
ATOM 741 N N . ASP A 1 95 ? 9.830 3.922 -6.476 1.00 79.75 95 ASP A N 1
ATOM 742 C CA . ASP A 1 95 ? 10.313 4.160 -5.119 1.00 79.75 95 ASP A CA 1
ATOM 743 C C . ASP A 1 95 ? 10.364 5.674 -4.866 1.00 79.75 95 ASP A C 1
ATOM 745 O O . ASP A 1 95 ? 11.275 6.364 -5.327 1.00 79.75 95 ASP A O 1
ATOM 749 N N . ASN A 1 96 ? 9.355 6.202 -4.165 1.00 74.00 96 ASN A N 1
ATOM 750 C CA . ASN A 1 96 ? 9.240 7.617 -3.788 1.00 74.00 96 ASN A CA 1
ATOM 751 C C . ASN A 1 96 ? 9.409 8.605 -4.960 1.00 74.00 96 ASN A C 1
ATOM 753 O O . ASN A 1 96 ? 10.090 9.623 -4.843 1.00 74.00 96 ASN A O 1
ATOM 757 N N . GLY A 1 97 ? 8.791 8.305 -6.106 1.00 74.06 97 GLY A N 1
ATOM 758 C CA . GLY A 1 97 ? 8.863 9.146 -7.305 1.00 74.06 97 GLY A CA 1
ATOM 759 C C . GLY A 1 97 ? 10.109 8.916 -8.164 1.00 74.06 97 GLY A C 1
ATOM 760 O O . GLY A 1 97 ? 10.249 9.556 -9.204 1.00 74.06 97 GLY A O 1
ATOM 761 N N . ILE A 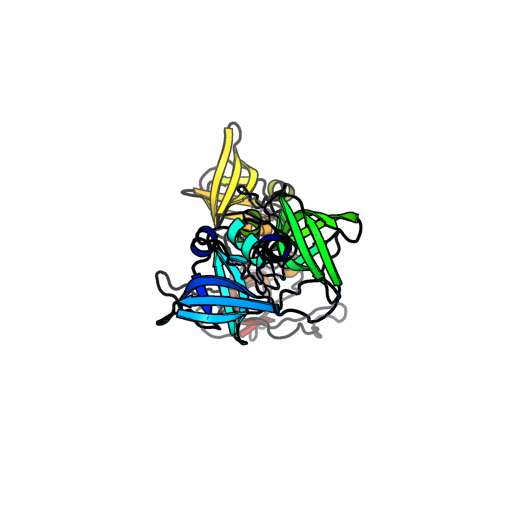1 98 ? 10.985 7.987 -7.770 1.00 84.81 98 ILE A N 1
ATOM 762 C CA . ILE A 1 98 ? 12.098 7.500 -8.587 1.00 84.81 98 ILE A CA 1
ATOM 763 C C . ILE A 1 98 ? 11.703 6.149 -9.181 1.00 84.81 98 ILE A C 1
ATOM 765 O O . ILE A 1 98 ? 11.404 5.201 -8.459 1.00 84.81 98 ILE A O 1
ATOM 769 N N . TYR A 1 99 ? 11.733 6.045 -10.503 1.00 88.06 99 TYR A N 1
ATOM 770 C CA . TYR A 1 99 ? 11.338 4.849 -11.239 1.00 88.06 99 TYR A CA 1
ATOM 771 C C . TYR A 1 99 ? 12.569 4.019 -11.583 1.00 88.06 99 TYR A C 1
ATOM 773 O O . TYR A 1 99 ? 13.447 4.478 -12.308 1.00 88.06 99 TYR A O 1
ATOM 781 N N . ARG A 1 100 ? 12.656 2.799 -11.063 1.00 90.25 100 ARG A N 1
ATOM 782 C CA . ARG A 1 100 ? 13.821 1.925 -11.193 1.00 90.25 100 ARG A CA 1
ATOM 783 C C . ARG A 1 100 ? 13.549 0.781 -12.153 1.00 90.25 100 ARG A C 1
ATOM 785 O O . ARG A 1 100 ? 12.564 0.066 -12.020 1.00 90.25 100 ARG A O 1
ATOM 792 N N . LEU A 1 101 ? 14.463 0.569 -13.086 1.00 90.81 101 LEU A N 1
ATOM 793 C CA . LEU A 1 101 ? 14.429 -0.522 -14.047 1.00 90.81 101 LEU A CA 1
ATOM 794 C C . LEU A 1 101 ? 15.609 -1.441 -13.801 1.00 90.81 101 LEU A C 1
ATOM 796 O O . LEU A 1 101 ? 16.757 -1.014 -13.913 1.00 90.81 101 LEU A O 1
ATOM 800 N N . ALA A 1 102 ? 15.327 -2.698 -13.480 1.00 90.06 102 ALA A N 1
ATOM 801 C CA . ALA A 1 102 ? 16.354 -3.713 -13.323 1.00 90.06 102 ALA A CA 1
ATOM 802 C C . ALA A 1 102 ? 16.549 -4.490 -14.632 1.00 90.06 102 ALA A C 1
ATOM 804 O O . ALA A 1 102 ? 15.588 -4.912 -15.275 1.00 90.06 102 ALA A O 1
ATOM 805 N N . MET A 1 103 ? 17.806 -4.709 -15.002 1.00 91.25 103 MET A N 1
ATOM 806 C CA . MET A 1 103 ? 18.209 -5.583 -16.103 1.00 91.25 103 MET A CA 1
ATOM 807 C C . MET A 1 103 ? 19.531 -6.272 -15.763 1.00 91.25 103 MET A C 1
ATOM 809 O O . MET A 1 103 ? 20.219 -5.875 -14.824 1.00 91.25 103 MET A O 1
ATOM 813 N N . SER A 1 104 ? 19.912 -7.282 -16.534 1.00 92.00 104 SER A N 1
ATOM 814 C CA . SER A 1 104 ? 21.227 -7.918 -16.418 1.00 92.00 104 SER A CA 1
ATOM 815 C C . SER A 1 104 ? 22.140 -7.406 -17.526 1.00 92.00 104 SER A C 1
ATOM 817 O O . SER A 1 104 ? 21.774 -7.469 -18.695 1.00 92.00 104 SER A O 1
ATOM 819 N N . CYS A 1 105 ? 23.338 -6.932 -17.195 1.00 92.44 105 CYS A N 1
ATOM 820 C CA . CYS A 1 105 ? 24.369 -6.580 -18.167 1.00 92.44 105 CYS A CA 1
ATOM 821 C C . CYS A 1 105 ? 25.660 -7.331 -17.852 1.00 92.44 105 CYS A C 1
ATOM 823 O O . CYS A 1 105 ? 26.193 -7.203 -16.757 1.00 92.44 105 CYS A O 1
ATOM 825 N N . GLN A 1 106 ? 26.164 -8.129 -18.800 1.00 91.75 106 GLN A N 1
ATOM 826 C CA . GLN A 1 106 ? 27.373 -8.952 -18.619 1.00 91.75 106 GLN A CA 1
ATOM 827 C C . GLN A 1 106 ? 27.359 -9.782 -17.315 1.00 91.75 106 GLN A C 1
ATOM 829 O O . GLN A 1 106 ? 28.360 -9.870 -16.608 1.00 91.75 106 GLN A O 1
ATOM 834 N N . SER A 1 107 ? 26.215 -10.396 -16.995 1.00 87.44 107 SER A N 1
ATOM 835 C CA . SER A 1 107 ? 25.977 -11.155 -15.751 1.00 87.44 107 SER A CA 1
ATOM 836 C C . SER A 1 107 ? 25.964 -10.326 -14.456 1.00 87.44 107 SER A C 1
ATOM 838 O O . SER A 1 107 ? 25.949 -10.894 -13.367 1.00 87.44 107 SER A O 1
ATOM 840 N N . GLN A 1 108 ? 25.946 -8.995 -14.541 1.00 90.81 108 GLN A N 1
ATOM 841 C CA . GLN A 1 108 ? 25.772 -8.097 -13.400 1.00 90.81 108 GLN A CA 1
ATOM 842 C C . GLN A 1 108 ? 24.373 -7.486 -13.419 1.00 90.81 108 GLN A C 1
ATOM 844 O O . GLN A 1 108 ? 23.877 -7.083 -14.470 1.00 90.81 108 GLN A O 1
ATOM 849 N N . ARG A 1 109 ? 23.736 -7.377 -12.250 1.00 91.75 109 ARG A N 1
ATOM 850 C CA . ARG A 1 109 ? 22.483 -6.627 -12.121 1.00 91.75 109 ARG A CA 1
ATOM 851 C C . ARG A 1 109 ? 22.761 -5.148 -12.370 1.00 91.75 109 ARG A C 1
ATOM 853 O O . ARG A 1 109 ? 23.687 -4.599 -11.794 1.00 91.75 109 ARG A O 1
ATOM 860 N N . VAL A 1 110 ? 21.955 -4.500 -13.191 1.00 92.38 110 VAL A N 1
ATOM 861 C CA . VAL A 1 110 ? 22.023 -3.066 -13.459 1.00 92.3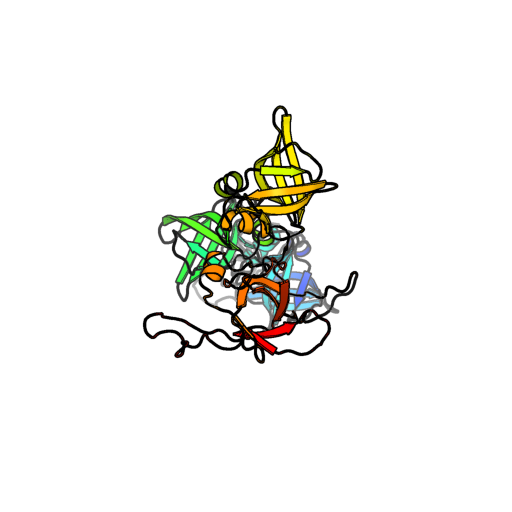8 110 VAL A CA 1
ATOM 862 C C . VAL A 1 110 ? 20.669 -2.458 -13.162 1.00 92.38 110 VAL A C 1
ATOM 864 O O . VAL A 1 110 ? 19.649 -2.965 -13.626 1.00 92.38 110 VAL A O 1
ATOM 867 N N . VAL A 1 111 ? 20.662 -1.383 -12.379 1.00 93.00 111 VAL A N 1
ATOM 868 C CA . VAL A 1 111 ? 19.452 -0.631 -12.055 1.00 93.00 111 VAL A CA 1
ATOM 869 C C . VAL A 1 111 ? 19.560 0.764 -12.650 1.00 93.00 111 VAL A C 1
ATOM 871 O O . VAL A 1 111 ? 20.396 1.554 -12.221 1.00 93.00 111 VAL A O 1
ATOM 874 N N . VAL A 1 112 ? 18.710 1.066 -13.627 1.00 92.81 112 VAL A N 1
ATOM 875 C CA . VAL A 1 112 ? 18.557 2.409 -14.202 1.00 92.81 112 VAL A CA 1
ATOM 876 C C . VAL A 1 112 ? 17.455 3.130 -13.438 1.00 92.81 112 VAL A C 1
ATOM 878 O O . VAL A 1 112 ? 16.377 2.578 -13.256 1.00 92.81 112 VAL A O 1
ATOM 881 N N . SER A 1 113 ? 17.718 4.346 -12.972 1.00 93.75 113 SER A N 1
ATOM 882 C CA . SER A 1 113 ? 16.763 5.164 -12.226 1.00 93.75 113 SER A CA 1
ATOM 883 C C . SER A 1 113 ? 16.342 6.374 -13.048 1.00 93.75 113 SER A C 1
ATOM 885 O O . SER A 1 113 ? 17.187 7.139 -13.519 1.00 93.75 113 SER A O 1
ATOM 887 N N . CYS A 1 114 ? 15.032 6.560 -13.166 1.00 91.19 114 CYS A N 1
ATOM 888 C CA . CYS A 1 114 ? 14.398 7.644 -13.891 1.00 91.19 114 CYS A CA 1
ATOM 889 C C . CYS A 1 114 ? 13.603 8.555 -12.955 1.00 91.19 114 CYS A C 1
ATOM 891 O O . CYS A 1 114 ? 12.967 8.086 -12.014 1.00 91.19 114 CYS A O 1
ATOM 893 N N . SER A 1 115 ? 13.604 9.856 -13.233 1.00 89.12 115 SER A N 1
ATOM 894 C CA . SER A 1 115 ? 12.785 10.852 -12.525 1.00 89.12 115 SER A CA 1
ATOM 895 C C . SER A 1 115 ? 11.395 11.032 -13.140 1.00 89.12 115 SER A C 1
ATOM 897 O O . SER A 1 115 ? 10.497 11.568 -12.495 1.00 89.12 115 SER A O 1
ATOM 899 N N . ASN A 1 116 ? 11.206 10.584 -14.385 1.00 85.62 116 ASN A N 1
ATOM 900 C CA . ASN A 1 116 ? 9.953 10.697 -15.122 1.00 85.62 116 ASN A CA 1
ATOM 901 C C . ASN A 1 116 ? 9.344 9.297 -15.375 1.00 85.62 116 ASN A C 1
ATOM 903 O O . ASN A 1 116 ? 10.045 8.425 -15.904 1.00 85.62 116 ASN A O 1
ATOM 907 N N . PRO A 1 117 ? 8.058 9.072 -15.036 1.00 83.75 117 PRO A N 1
ATOM 908 C CA . PRO A 1 117 ? 7.383 7.796 -15.270 1.00 83.75 117 PRO A CA 1
ATOM 909 C C . PRO A 1 117 ? 7.271 7.416 -16.751 1.00 83.75 117 PRO A C 1
ATOM 911 O O . PRO A 1 117 ? 7.476 6.253 -17.098 1.00 83.75 117 PRO A O 1
ATOM 914 N N . ASP A 1 118 ? 6.962 8.377 -17.625 1.00 82.88 118 ASP A N 1
ATOM 915 C CA . ASP A 1 118 ? 6.806 8.143 -19.063 1.00 82.88 118 ASP A CA 1
ATOM 916 C C . ASP A 1 118 ? 8.132 7.700 -19.669 1.00 82.88 118 ASP A C 1
ATOM 918 O O . ASP A 1 118 ? 8.175 6.741 -20.436 1.00 82.88 118 ASP A O 1
ATOM 922 N N . ALA A 1 119 ? 9.229 8.346 -19.260 1.00 85.38 119 ALA A N 1
ATOM 923 C CA . ALA A 1 119 ? 10.567 7.927 -19.645 1.00 85.38 119 ALA A CA 1
ATOM 924 C C . ALA A 1 119 ? 10.813 6.480 -19.192 1.00 85.38 119 ALA A C 1
ATOM 926 O O . ALA A 1 119 ? 11.120 5.623 -20.016 1.00 85.38 119 ALA A O 1
ATOM 927 N N . ALA A 1 120 ? 10.598 6.168 -17.913 1.00 87.94 120 ALA A N 1
ATOM 928 C CA . ALA A 1 120 ? 10.803 4.820 -17.392 1.00 87.94 120 ALA A CA 1
ATOM 929 C C . ALA A 1 120 ? 10.026 3.753 -18.188 1.00 87.94 120 ALA A C 1
ATOM 931 O O . ALA A 1 120 ? 10.592 2.746 -18.609 1.00 87.94 120 ALA A O 1
ATOM 932 N N . VAL A 1 121 ? 8.745 3.991 -18.467 1.00 83.56 121 VAL A N 1
ATOM 933 C CA . VAL A 1 121 ? 7.918 3.058 -19.245 1.00 83.56 121 VAL A CA 1
ATOM 934 C C . VAL A 1 121 ? 8.386 2.952 -20.695 1.00 83.56 121 VAL A C 1
ATOM 936 O O . VAL A 1 121 ? 8.464 1.841 -21.227 1.00 83.56 121 VAL A O 1
ATOM 939 N N . LEU A 1 122 ? 8.746 4.067 -21.335 1.00 80.12 122 LEU A N 1
ATOM 940 C CA . LEU A 1 122 ? 9.317 4.060 -22.683 1.00 80.12 122 LEU A CA 1
ATOM 941 C C . LEU A 1 122 ? 10.629 3.275 -22.727 1.00 80.12 122 LEU A C 1
ATOM 943 O O . LEU A 1 122 ? 10.824 2.488 -23.652 1.00 80.12 122 LEU A O 1
ATOM 947 N N . PHE A 1 123 ? 11.490 3.402 -21.711 1.00 83.62 123 PHE A N 1
ATOM 948 C CA . PHE A 1 123 ? 12.696 2.585 -21.613 1.00 83.62 123 PHE A CA 1
ATOM 949 C C . PHE A 1 123 ? 12.339 1.109 -21.537 1.00 83.62 123 PHE A C 1
ATOM 951 O O . PHE A 1 123 ? 12.806 0.343 -22.369 1.00 83.62 123 PHE A O 1
ATOM 958 N N . ALA A 1 124 ? 11.492 0.700 -20.587 1.00 84.25 124 ALA A N 1
ATOM 959 C CA . ALA A 1 124 ? 11.109 -0.703 -20.423 1.00 84.25 124 ALA A CA 1
ATOM 960 C C . ALA A 1 124 ? 10.528 -1.297 -21.720 1.00 84.25 124 ALA A C 1
ATOM 962 O O . ALA A 1 124 ? 10.862 -2.422 -22.099 1.00 84.25 124 ALA A O 1
ATOM 963 N N . THR A 1 125 ? 9.706 -0.509 -22.421 1.00 76.75 125 THR A N 1
ATOM 964 C CA . THR A 1 125 ? 9.040 -0.914 -23.664 1.00 76.75 125 THR A CA 1
ATOM 965 C C . THR A 1 125 ? 10.037 -1.045 -24.818 1.00 76.75 125 THR A C 1
ATOM 967 O O . THR A 1 125 ? 10.130 -2.094 -25.456 1.00 76.75 125 THR A O 1
ATOM 970 N N . HIS A 1 126 ? 10.848 -0.014 -25.067 1.00 76.12 126 HIS A N 1
ATOM 971 C CA . HIS A 1 126 ? 11.805 0.001 -26.177 1.00 76.12 126 HIS A CA 1
ATOM 972 C C . HIS A 1 126 ? 13.043 -0.869 -25.932 1.00 76.12 126 HIS A C 1
ATOM 974 O O . HIS A 1 126 ? 13.654 -1.349 -26.888 1.00 76.12 126 HIS A O 1
ATOM 980 N N . TRP A 1 127 ? 13.404 -1.131 -24.672 1.00 77.81 127 TRP A N 1
ATOM 981 C CA . TRP A 1 127 ? 14.464 -2.076 -24.304 1.00 77.81 127 TRP A CA 1
ATOM 982 C C . TRP A 1 127 ? 14.036 -3.541 -24.485 1.00 77.81 127 TRP A C 1
ATOM 984 O O . TRP A 1 127 ? 14.794 -4.451 -24.157 1.00 77.81 127 TRP A O 1
ATOM 994 N N . GLY A 1 128 ? 12.855 -3.790 -25.062 1.00 62.44 128 GLY A N 1
ATOM 995 C CA . GLY A 1 128 ? 12.491 -5.038 -25.725 1.00 62.44 128 GLY A CA 1
ATOM 996 C C . GLY A 1 128 ? 12.341 -6.220 -24.779 1.00 62.44 128 GLY A C 1
ATOM 997 O O . GLY A 1 128 ? 13.107 -7.174 -24.888 1.00 62.44 128 GLY A O 1
ATOM 998 N N . GLY A 1 129 ? 11.356 -6.150 -23.889 1.00 65.31 129 GLY A N 1
ATOM 999 C CA . GLY A 1 129 ? 10.950 -7.242 -22.994 1.00 65.31 129 GLY A CA 1
ATOM 1000 C C . GLY A 1 129 ? 9.658 -6.947 -22.231 1.00 65.31 129 GLY A C 1
ATOM 1001 O O . GLY A 1 129 ? 8.963 -7.871 -21.818 1.00 65.31 129 GLY A O 1
ATOM 1002 N N . TYR A 1 130 ? 9.283 -5.671 -22.132 1.00 70.62 130 TYR A N 1
ATOM 1003 C CA . TYR A 1 130 ? 8.049 -5.240 -21.497 1.00 70.62 130 TYR A CA 1
ATOM 1004 C C . TYR A 1 130 ? 7.038 -4.755 -22.547 1.00 70.62 130 TYR A C 1
ATOM 1006 O O . TYR A 1 130 ? 7.289 -3.795 -23.265 1.00 70.62 130 TYR A O 1
ATOM 1014 N N . SER A 1 131 ? 5.903 -5.444 -22.685 1.00 67.06 131 SER A N 1
ATOM 1015 C CA . SER A 1 131 ? 4.903 -5.167 -23.735 1.00 67.06 131 SER A CA 1
ATOM 1016 C C . SER A 1 131 ? 3.766 -4.245 -23.290 1.00 67.06 131 SER A C 1
ATOM 1018 O O . SER A 1 131 ? 2.887 -3.915 -24.086 1.00 67.06 131 SER A O 1
ATOM 1020 N N . ARG A 1 132 ? 3.751 -3.843 -22.016 1.00 71.00 132 ARG A N 1
ATOM 1021 C CA . ARG A 1 132 ? 2.664 -3.067 -21.412 1.00 71.00 132 ARG A CA 1
ATOM 1022 C C . ARG A 1 132 ? 3.166 -1.700 -20.954 1.00 71.00 132 ARG A C 1
ATOM 1024 O O . ARG A 1 132 ? 4.350 -1.515 -20.721 1.00 71.00 132 ARG A O 1
ATOM 1031 N N . LYS A 1 133 ? 2.265 -0.724 -20.825 1.00 76.44 133 LYS A N 1
ATOM 1032 C CA . LYS A 1 133 ? 2.592 0.635 -20.352 1.00 76.44 133 LYS A CA 1
ATOM 1033 C C . LYS A 1 133 ? 2.254 0.800 -18.868 1.00 76.44 133 LYS A C 1
ATOM 1035 O O . LYS A 1 133 ? 1.417 1.630 -18.514 1.00 76.44 133 LYS A O 1
ATOM 1040 N N . GLU A 1 134 ? 2.856 -0.024 -18.015 1.00 81.69 134 GLU A N 1
ATOM 1041 C CA . GLU A 1 134 ? 2.581 -0.034 -16.572 1.00 81.69 134 GLU A CA 1
ATOM 1042 C C . GLU A 1 134 ? 3.833 0.259 -15.744 1.00 81.69 134 GLU A C 1
ATOM 1044 O O . GLU A 1 134 ? 4.963 0.066 -16.189 1.00 81.69 134 GLU A O 1
ATOM 1049 N N . ILE A 1 135 ? 3.601 0.709 -14.515 1.00 79.94 135 ILE A N 1
ATOM 1050 C CA . ILE A 1 135 ? 4.608 0.937 -13.480 1.00 79.94 135 ILE A CA 1
ATOM 1051 C C . ILE A 1 135 ? 4.287 0.014 -12.318 1.00 79.94 135 ILE A C 1
ATOM 1053 O O . ILE A 1 135 ? 3.147 -0.002 -11.854 1.00 79.94 135 ILE A O 1
ATOM 1057 N N . ALA A 1 136 ? 5.280 -0.720 -11.826 1.00 80.81 136 ALA A N 1
ATOM 1058 C CA . ALA A 1 136 ? 5.165 -1.443 -10.575 1.00 80.81 136 ALA A CA 1
ATOM 1059 C C . ALA A 1 136 ? 5.203 -0.458 -9.415 1.00 80.81 136 ALA A C 1
ATOM 1061 O O . ALA A 1 136 ? 6.121 0.347 -9.273 1.00 80.81 136 ALA A O 1
ATOM 1062 N N . VAL A 1 137 ? 4.201 -0.549 -8.556 1.00 71.75 137 VAL A N 1
ATOM 1063 C CA . VAL A 1 137 ? 4.190 0.155 -7.285 1.00 71.75 137 VAL A CA 1
ATOM 1064 C C . VAL A 1 137 ? 4.750 -0.803 -6.256 1.00 71.75 137 VAL A C 1
ATOM 1066 O O . VAL A 1 137 ? 4.177 -1.861 -5.993 1.00 71.75 137 VAL A O 1
ATOM 1069 N N . ARG A 1 138 ? 5.899 -0.445 -5.684 1.00 64.00 138 ARG A N 1
ATOM 1070 C CA . ARG A 1 138 ? 6.507 -1.253 -4.640 1.00 64.00 138 ARG A CA 1
ATOM 1071 C C . ARG A 1 138 ? 5.738 -1.024 -3.344 1.00 64.00 138 ARG A C 1
ATOM 1073 O O . ARG A 1 138 ? 5.964 -0.042 -2.646 1.00 64.00 138 ARG A O 1
ATOM 1080 N N . THR A 1 139 ? 4.834 -1.934 -3.002 1.00 57.00 139 THR A N 1
ATOM 1081 C CA . THR A 1 139 ? 4.417 -2.074 -1.605 1.00 57.00 139 THR A CA 1
ATOM 1082 C C . THR A 1 139 ? 5.600 -2.618 -0.827 1.00 57.00 139 THR A C 1
ATOM 1084 O O . THR A 1 139 ? 6.268 -3.550 -1.281 1.00 57.00 139 THR A O 1
ATOM 1087 N N . GLN A 1 140 ? 5.906 -2.018 0.320 1.00 54.56 140 GLN A N 1
ATOM 1088 C CA . GLN A 1 140 ? 6.969 -2.522 1.182 1.00 54.56 140 GLN A CA 1
ATOM 1089 C C . GLN A 1 140 ? 6.723 -4.023 1.465 1.00 54.56 140 GLN A C 1
ATOM 1091 O O . GLN A 1 140 ? 5.593 -4.412 1.768 1.00 54.56 140 GLN A O 1
ATOM 1096 N N . PRO A 1 141 ? 7.726 -4.907 1.317 1.00 48.75 141 PRO A N 1
ATOM 1097 C CA . PRO A 1 141 ? 7.554 -6.323 1.632 1.00 48.75 141 PRO A CA 1
ATOM 1098 C C . PRO A 1 141 ? 7.030 -6.503 3.066 1.00 48.75 141 PRO A C 1
ATOM 1100 O O . PRO A 1 141 ? 7.597 -5.944 3.999 1.00 48.75 141 PRO A O 1
ATOM 1103 N N . GLY A 1 142 ? 5.938 -7.257 3.237 1.00 54.28 142 GLY A N 1
ATOM 1104 C CA . GLY A 1 142 ? 5.269 -7.468 4.534 1.00 54.28 142 GLY A CA 1
ATOM 1105 C C . GLY A 1 142 ? 4.175 -6.448 4.884 1.00 54.28 142 GLY A C 1
ATOM 1106 O O . GLY A 1 142 ? 3.469 -6.619 5.874 1.00 54.28 142 GLY A O 1
ATOM 1107 N N . VAL A 1 143 ? 3.984 -5.420 4.056 1.00 66.06 143 VAL A N 1
ATOM 1108 C CA . VAL A 1 143 ? 3.000 -4.348 4.254 1.00 66.06 143 VAL A CA 1
ATOM 1109 C C . VAL A 1 143 ? 1.794 -4.616 3.351 1.00 66.06 143 VAL A C 1
ATOM 1111 O O . VAL A 1 143 ? 1.894 -4.564 2.129 1.00 66.06 143 VAL A O 1
ATOM 1114 N N . CYS A 1 144 ? 0.652 -4.943 3.961 1.00 73.38 144 CYS A N 1
ATOM 1115 C CA . CYS A 1 144 ? -0.601 -5.301 3.279 1.00 73.38 144 CYS A CA 1
ATOM 1116 C C . CYS A 1 144 ? -0.495 -6.461 2.266 1.00 73.38 144 CYS A C 1
ATOM 1118 O O . CYS A 1 144 ? -1.142 -6.442 1.218 1.00 73.38 144 CYS A O 1
ATOM 1120 N N . THR A 1 145 ? 0.353 -7.458 2.534 1.00 77.44 145 THR A N 1
ATOM 1121 C CA . THR A 1 145 ? 0.606 -8.555 1.587 1.00 77.44 145 THR A CA 1
ATOM 1122 C C . THR A 1 145 ? -0.468 -9.631 1.610 1.00 77.44 145 THR A C 1
ATOM 1124 O O . THR A 1 145 ? -0.585 -10.357 0.632 1.00 77.44 145 THR A O 1
ATOM 1127 N N . ALA A 1 146 ? -1.257 -9.757 2.676 1.00 84.50 146 ALA A N 1
ATOM 1128 C CA . ALA A 1 146 ? -2.379 -10.687 2.717 1.00 84.50 146 ALA A CA 1
ATOM 1129 C C . ALA A 1 146 ? -3.592 -10.101 1.979 1.00 84.50 146 ALA A C 1
ATOM 1131 O O . ALA A 1 146 ? -3.834 -8.896 2.001 1.00 84.50 146 ALA A O 1
ATOM 1132 N N . CYS A 1 147 ? -4.361 -10.957 1.311 1.00 87.44 147 CYS A N 1
ATOM 1133 C CA . CYS A 1 147 ? -5.512 -10.553 0.517 1.00 87.44 147 CYS A CA 1
ATOM 1134 C C . CYS A 1 147 ? -6.644 -11.586 0.606 1.00 87.44 147 CYS A C 1
ATOM 1136 O O . CYS A 1 147 ? -6.409 -12.788 0.774 1.00 87.44 147 CYS A O 1
ATOM 1138 N N . ARG A 1 148 ? -7.883 -11.118 0.437 1.00 90.06 148 ARG A N 1
ATOM 1139 C CA . ARG A 1 148 ? -9.061 -11.949 0.168 1.00 90.06 148 ARG A CA 1
ATOM 1140 C C . ARG A 1 148 ? -9.642 -11.587 -1.192 1.00 90.06 148 ARG A C 1
ATOM 1142 O O . ARG A 1 148 ? -9.687 -10.409 -1.537 1.00 90.06 148 ARG A O 1
ATOM 1149 N N . VAL A 1 149 ? -10.081 -12.580 -1.961 1.00 89.12 149 VAL A N 1
ATOM 1150 C CA . VAL A 1 149 ? -10.681 -12.382 -3.293 1.00 89.12 149 VAL A CA 1
ATOM 1151 C C . VAL A 1 149 ? -12.020 -13.101 -3.328 1.00 89.12 149 VAL A C 1
ATOM 1153 O O . VAL A 1 149 ? -12.066 -14.317 -3.194 1.00 89.12 149 VAL A O 1
ATOM 1156 N N . GLY A 1 150 ? -13.122 -12.361 -3.453 1.00 84.75 150 GLY A N 1
ATOM 1157 C CA . GLY A 1 150 ? -14.474 -12.931 -3.412 1.00 84.75 150 GLY A CA 1
ATOM 1158 C C . GLY A 1 150 ? -14.838 -13.582 -2.069 1.00 84.75 150 GLY A C 1
ATOM 1159 O O . GLY A 1 150 ? -15.715 -14.433 -2.029 1.00 84.75 150 GLY A O 1
ATOM 1160 N N . GLY A 1 151 ? -14.154 -13.210 -0.982 1.00 82.12 151 GLY A N 1
ATOM 1161 C CA . GLY A 1 151 ? -14.283 -13.845 0.336 1.00 82.12 151 GLY A CA 1
ATOM 1162 C C . GLY A 1 151 ? -13.304 -14.999 0.584 1.00 82.12 151 GLY A C 1
ATOM 1163 O O . GLY A 1 151 ? -13.097 -15.368 1.738 1.00 82.12 151 GLY A O 1
ATOM 1164 N N . ASP A 1 152 ? -12.629 -15.509 -0.451 1.00 85.19 152 ASP A N 1
ATOM 1165 C CA . ASP A 1 152 ? -11.604 -16.540 -0.285 1.00 85.19 152 ASP A CA 1
ATOM 1166 C C . ASP A 1 152 ? -10.343 -15.942 0.337 1.00 85.19 152 ASP A C 1
ATOM 1168 O O . ASP A 1 152 ? -9.736 -15.035 -0.233 1.00 85.19 152 ASP A O 1
ATOM 1172 N N . ALA A 1 153 ? -9.921 -16.474 1.484 1.00 86.19 153 ALA A N 1
ATOM 1173 C CA . ALA A 1 153 ? -8.682 -16.092 2.156 1.00 86.19 153 ALA A CA 1
ATOM 1174 C C . ALA A 1 153 ? -7.449 -16.850 1.617 1.00 86.19 153 ALA A C 1
ATOM 1176 O O . ALA A 1 153 ? -7.546 -17.769 0.796 1.00 86.19 153 ALA A O 1
ATOM 1177 N N . GLY A 1 154 ? -6.266 -16.461 2.104 1.00 83.75 154 GLY A N 1
ATOM 1178 C CA . GLY A 1 154 ? -4.991 -17.119 1.796 1.00 83.75 154 GLY A CA 1
ATOM 1179 C C . GLY A 1 154 ? -4.305 -16.629 0.519 1.00 83.75 154 GLY A C 1
ATOM 1180 O O . GLY A 1 154 ? -3.324 -17.236 0.095 1.00 83.75 154 GLY A O 1
ATOM 1181 N N . TRP A 1 155 ? -4.797 -15.551 -0.094 1.00 89.31 155 TRP A N 1
ATOM 1182 C CA . TRP A 1 155 ? -4.109 -14.890 -1.199 1.00 89.31 155 TRP A CA 1
ATOM 1183 C C . TRP A 1 155 ? -3.015 -13.968 -0.678 1.00 89.31 155 TRP A C 1
ATOM 1185 O O . TRP A 1 155 ? -3.165 -13.330 0.364 1.00 89.31 155 TRP A O 1
ATOM 1195 N N . GLN A 1 156 ? -1.929 -13.873 -1.434 1.00 87.25 156 GLN A N 1
ATOM 1196 C CA . GLN A 1 156 ? -0.845 -12.937 -1.194 1.00 87.25 156 GLN A CA 1
ATOM 1197 C C . GLN A 1 156 ? -0.693 -11.993 -2.379 1.00 87.25 156 GLN A C 1
ATOM 1199 O O . GLN A 1 156 ? -0.724 -12.426 -3.527 1.00 87.25 156 GLN A O 1
ATOM 1204 N N . VAL A 1 157 ? -0.517 -10.705 -2.117 1.00 84.06 157 VAL A N 1
ATOM 1205 C CA . VAL A 1 157 ? -0.172 -9.719 -3.138 1.00 84.06 157 VAL A CA 1
ATOM 1206 C C . VAL A 1 157 ? 1.265 -9.978 -3.581 1.00 84.06 157 VAL A C 1
ATOM 1208 O O . VAL A 1 157 ? 2.207 -9.735 -2.831 1.00 84.06 157 VAL A O 1
ATOM 1211 N N . ALA A 1 158 ? 1.425 -10.483 -4.801 1.00 78.69 158 ALA A N 1
ATOM 1212 C CA . ALA A 1 158 ? 2.727 -10.733 -5.407 1.00 78.69 158 ALA A CA 1
ATOM 1213 C C . ALA A 1 158 ? 3.293 -9.467 -6.065 1.00 78.69 158 ALA A C 1
ATOM 1215 O O . ALA A 1 158 ? 4.496 -9.224 -6.013 1.00 78.69 158 ALA A O 1
ATOM 1216 N N . MET A 1 159 ? 2.430 -8.657 -6.689 1.00 75.38 159 MET A N 1
ATOM 1217 C CA . MET A 1 159 ? 2.820 -7.425 -7.378 1.00 75.38 159 MET A CA 1
ATOM 1218 C C . MET A 1 159 ? 1.619 -6.487 -7.550 1.00 75.38 159 MET A C 1
ATOM 1220 O O . MET A 1 159 ? 0.481 -6.933 -7.693 1.00 75.38 159 MET A O 1
ATOM 1224 N N . GLN A 1 160 ? 1.883 -5.181 -7.584 1.00 80.69 160 GLN A N 1
ATOM 1225 C CA . GLN A 1 160 ? 0.904 -4.139 -7.890 1.00 80.69 160 GLN A CA 1
ATOM 1226 C C . GLN A 1 160 ? 1.418 -3.291 -9.048 1.00 80.69 160 GLN A C 1
ATOM 1228 O O . GLN A 1 160 ? 2.559 -2.831 -8.993 1.00 80.69 160 GLN A O 1
ATOM 1233 N N . THR A 1 161 ? 0.608 -3.057 -10.082 1.00 79.69 161 THR A N 1
ATOM 1234 C CA . THR A 1 161 ? 0.987 -2.171 -11.193 1.00 79.69 161 THR A CA 1
ATOM 1235 C C . THR A 1 161 ? -0.107 -1.163 -11.543 1.00 79.69 161 THR A C 1
ATOM 1237 O O . THR A 1 161 ? -1.294 -1.396 -11.317 1.00 79.69 161 THR A O 1
ATOM 1240 N N . VAL A 1 162 ? 0.287 -0.009 -12.084 1.00 77.06 162 VAL A N 1
ATOM 1241 C CA . VAL A 1 162 ? -0.624 1.043 -12.562 1.00 77.06 162 VAL A CA 1
ATOM 1242 C C . VAL A 1 162 ? -0.306 1.369 -14.012 1.00 77.06 162 VAL A C 1
ATOM 1244 O O . VAL A 1 162 ? 0.849 1.613 -14.357 1.00 77.06 162 VAL A O 1
ATOM 1247 N N . THR A 1 163 ? -1.334 1.411 -14.857 1.00 76.12 163 THR A N 1
ATOM 1248 C CA . THR A 1 163 ? -1.209 1.853 -16.251 1.00 76.12 163 THR A CA 1
ATOM 1249 C C . THR A 1 163 ? -1.223 3.375 -16.314 1.00 76.12 163 THR A C 1
ATOM 1251 O O . THR A 1 163 ? -2.211 3.996 -15.915 1.00 76.12 163 THR A O 1
ATOM 1254 N N . LEU A 1 164 ? -0.173 3.982 -16.875 1.00 65.06 164 LEU A N 1
ATOM 1255 C CA . LEU A 1 164 ? -0.010 5.445 -16.915 1.00 65.06 164 LEU A CA 1
ATOM 1256 C C . LEU A 1 164 ? -1.141 6.189 -17.636 1.00 65.06 164 LEU A C 1
ATOM 1258 O O . LEU A 1 164 ? -1.454 7.325 -17.303 1.00 65.06 164 LEU A O 1
ATOM 1262 N N . THR A 1 165 ? -1.764 5.547 -18.620 1.00 60.25 165 THR A N 1
ATOM 1263 C CA . THR A 1 165 ? -2.683 6.209 -19.558 1.00 60.25 165 THR A CA 1
ATOM 1264 C C . THR A 1 165 ? -4.160 5.942 -19.289 1.00 60.25 165 THR A C 1
ATOM 1266 O O . THR A 1 165 ? -5.003 6.615 -19.871 1.00 60.25 165 THR A O 1
ATOM 1269 N N . GLN A 1 166 ? -4.500 4.967 -18.438 1.00 54.44 166 GLN A N 1
ATOM 1270 C CA . GLN A 1 166 ? -5.876 4.449 -18.354 1.00 54.44 166 GLN A CA 1
ATOM 1271 C C . GLN A 1 166 ? -6.476 4.463 -16.944 1.00 54.44 166 GLN A C 1
ATOM 1273 O O . GLN A 1 166 ? -7.617 4.050 -16.774 1.00 54.44 166 GLN A O 1
ATOM 1278 N N . SER A 1 167 ? -5.733 4.899 -15.918 1.00 64.62 167 SER A N 1
ATOM 1279 C CA . SER A 1 167 ? -6.156 4.762 -14.509 1.00 64.62 167 SER A CA 1
ATOM 1280 C C . SER A 1 167 ? -6.532 3.318 -14.123 1.00 64.62 167 SER A C 1
ATOM 1282 O O . SER A 1 167 ? -7.216 3.095 -13.124 1.00 64.62 167 SER A O 1
ATOM 1284 N N . VAL A 1 168 ? -6.092 2.337 -14.915 1.00 73.62 168 VAL A N 1
ATOM 1285 C CA . VAL A 1 168 ? -6.311 0.913 -14.680 1.00 73.62 168 VAL A CA 1
ATOM 1286 C C . VAL A 1 168 ? -5.181 0.402 -13.803 1.00 73.62 168 VAL A C 1
ATOM 1288 O O . VAL A 1 168 ? -4.003 0.646 -14.085 1.00 73.62 168 VAL A O 1
ATOM 1291 N N . ARG A 1 169 ? -5.552 -0.288 -12.729 1.00 83.88 169 ARG A N 1
ATOM 1292 C CA . ARG A 1 169 ? -4.636 -0.830 -11.730 1.00 83.88 169 ARG A CA 1
ATOM 1293 C C . ARG A 1 169 ? -4.695 -2.344 -11.804 1.00 83.88 169 ARG A C 1
ATOM 1295 O O . ARG A 1 169 ? -5.790 -2.895 -11.809 1.00 83.88 169 ARG A O 1
ATOM 1302 N N . TYR A 1 170 ? -3.550 -3.007 -11.840 1.00 85.50 170 TYR A N 1
ATOM 1303 C CA . TYR A 1 170 ? -3.493 -4.461 -11.812 1.00 85.50 170 TYR A CA 1
ATOM 1304 C C . TYR A 1 170 ? -2.940 -4.937 -10.479 1.00 85.50 170 TYR A C 1
ATOM 1306 O O . TYR A 1 170 ? -1.844 -4.555 -10.063 1.00 85.50 170 TYR A O 1
ATOM 1314 N N . LEU A 1 171 ? -3.706 -5.794 -9.818 1.00 86.62 171 LEU A N 1
ATOM 1315 C CA . LEU A 1 171 ? -3.296 -6.485 -8.611 1.00 86.62 171 LEU A CA 1
ATOM 1316 C C . LEU A 1 171 ? -3.004 -7.943 -8.961 1.00 86.62 171 LEU A C 1
ATOM 1318 O O . LEU A 1 171 ? -3.899 -8.696 -9.345 1.00 86.62 171 LEU A O 1
ATOM 1322 N N . TYR A 1 172 ? -1.742 -8.336 -8.828 1.00 86.94 172 TYR A N 1
ATOM 1323 C CA . TYR A 1 172 ? -1.304 -9.709 -9.029 1.00 86.94 172 TYR A CA 1
ATOM 1324 C C . TYR A 1 172 ? -1.329 -10.403 -7.678 1.00 86.94 172 TYR A C 1
ATOM 1326 O O . TYR A 1 172 ? -0.539 -10.077 -6.787 1.00 86.94 172 TYR A O 1
ATOM 1334 N N . VAL A 1 173 ? -2.240 -11.355 -7.525 1.00 88.00 173 VAL A N 1
ATOM 1335 C CA . VAL A 1 173 ? -2.364 -12.151 -6.305 1.00 88.00 173 VAL A CA 1
ATOM 1336 C C . VAL A 1 173 ? -1.943 -13.586 -6.568 1.00 88.00 173 VAL A C 1
ATOM 1338 O O . VAL A 1 173 ? -2.212 -14.151 -7.629 1.00 88.00 173 VAL A O 1
ATOM 1341 N N . GLN A 1 174 ? -1.280 -14.185 -5.590 1.00 88.88 174 GLN A N 1
ATOM 1342 C CA . GLN A 1 174 ? -0.785 -15.546 -5.648 1.00 88.88 174 GLN A CA 1
ATOM 1343 C C . GLN A 1 174 ? -1.253 -16.332 -4.429 1.00 88.88 174 GLN A C 1
ATOM 1345 O O . GLN A 1 174 ? -1.256 -15.834 -3.306 1.00 88.88 174 GLN A O 1
ATOM 1350 N N . ARG A 1 175 ? -1.626 -17.588 -4.650 1.00 91.00 175 ARG A N 1
ATOM 1351 C CA . ARG A 1 175 ? -1.910 -18.563 -3.602 1.00 91.00 175 ARG A CA 1
ATOM 1352 C C . ARG A 1 175 ? -1.326 -19.898 -4.036 1.00 91.00 175 ARG A C 1
ATOM 1354 O O . ARG A 1 175 ? -1.789 -20.489 -5.006 1.00 91.00 175 ARG A O 1
ATOM 1361 N N . GLN A 1 176 ? -0.303 -20.373 -3.325 1.00 86.50 176 GLN A N 1
ATOM 1362 C CA . GLN A 1 176 ? 0.448 -21.577 -3.708 1.00 86.50 176 GLN A CA 1
ATOM 1363 C C . GLN A 1 176 ? 0.976 -21.464 -5.159 1.00 86.50 176 GLN A C 1
ATOM 1365 O O . GLN A 1 176 ? 1.750 -20.553 -5.461 1.00 86.50 176 GLN A O 1
ATOM 1370 N N . SER A 1 177 ? 0.555 -22.357 -6.061 1.00 86.25 177 SER A N 1
ATOM 1371 C CA . SER A 1 177 ? 0.891 -22.339 -7.492 1.00 86.25 177 SER A CA 1
ATOM 1372 C C . SER A 1 177 ? -0.109 -21.562 -8.360 1.00 86.25 177 SER A C 1
ATOM 1374 O O . SER A 1 177 ? 0.074 -21.480 -9.573 1.00 86.25 177 SER A O 1
ATOM 1376 N N . GLU A 1 178 ? -1.188 -21.030 -7.782 1.00 89.81 178 GLU A N 1
ATOM 1377 C CA . GLU A 1 178 ? -2.207 -20.262 -8.498 1.00 89.81 178 GLU A CA 1
ATOM 1378 C C . GLU A 1 178 ? -1.842 -18.770 -8.500 1.00 89.81 178 GLU A C 1
ATOM 1380 O O . GLU A 1 178 ? -1.591 -18.190 -7.446 1.00 89.81 178 GLU A O 1
ATOM 1385 N N . MET A 1 179 ? -1.851 -18.139 -9.677 1.00 87.94 179 MET A N 1
ATOM 1386 C CA . MET A 1 179 ? -1.702 -16.691 -9.848 1.00 87.94 179 MET A CA 1
ATOM 1387 C C . MET A 1 179 ? -2.951 -16.129 -10.534 1.00 87.94 179 MET A C 1
ATOM 1389 O O . MET A 1 179 ? -3.436 -16.711 -11.509 1.00 87.94 179 MET A O 1
ATOM 1393 N N . ARG A 1 180 ? -3.455 -14.993 -10.045 1.00 89.38 180 ARG A N 1
ATOM 1394 C CA . ARG A 1 180 ? -4.546 -14.233 -10.666 1.00 89.38 180 ARG A CA 1
ATOM 1395 C C . ARG A 1 180 ? -4.138 -12.787 -10.892 1.00 89.38 180 ARG A C 1
ATOM 1397 O O . ARG A 1 180 ? -3.398 -12.211 -10.098 1.00 89.38 180 ARG A O 1
ATOM 1404 N N . VAL A 1 181 ? -4.656 -12.221 -11.976 1.00 88.94 181 VAL A N 1
ATOM 1405 C CA . VAL A 1 181 ? -4.515 -10.806 -12.319 1.00 88.94 181 VAL A CA 1
ATOM 1406 C C . VAL A 1 181 ? -5.888 -10.175 -12.173 1.00 88.94 181 VAL A C 1
ATOM 1408 O O . VAL A 1 181 ? -6.845 -10.607 -12.817 1.00 88.94 181 VAL A O 1
ATOM 1411 N N . LEU A 1 182 ? -5.983 -9.201 -11.276 1.00 90.12 182 LEU A N 1
ATOM 1412 C CA . LEU A 1 182 ? -7.218 -8.493 -10.981 1.00 90.12 182 LEU A CA 1
ATOM 1413 C C . LEU A 1 182 ? -7.096 -7.063 -11.491 1.00 90.12 182 LEU A C 1
ATOM 1415 O O . LEU A 1 182 ? -6.150 -6.355 -11.150 1.00 90.12 182 LEU A O 1
ATOM 1419 N N . THR A 1 183 ? -8.072 -6.638 -12.277 1.00 89.94 183 THR A N 1
ATOM 1420 C CA . THR A 1 183 ? -8.176 -5.279 -12.796 1.00 89.94 183 THR A CA 1
ATOM 1421 C C . THR A 1 183 ? -9.009 -4.445 -11.828 1.00 89.94 183 THR A C 1
ATOM 1423 O O . THR A 1 183 ? -10.222 -4.617 -11.741 1.00 89.94 183 THR A O 1
ATOM 1426 N N . CYS A 1 184 ? -8.370 -3.557 -11.075 1.00 86.75 184 CYS A N 1
ATOM 1427 C CA . CYS A 1 184 ? -8.982 -2.783 -10.000 1.00 86.75 184 CYS A CA 1
ATOM 1428 C C . CYS A 1 184 ? -9.211 -1.316 -10.387 1.00 86.75 184 CYS A C 1
ATOM 1430 O O . CYS A 1 184 ? -8.421 -0.692 -11.107 1.00 86.75 184 CYS A O 1
ATOM 1432 N N . GLY A 1 185 ? -10.303 -0.749 -9.872 1.00 83.19 185 GLY A N 1
ATOM 1433 C CA . GLY A 1 185 ? -10.575 0.685 -9.942 1.00 83.19 185 GLY A CA 1
ATOM 1434 C C . GLY A 1 185 ? -9.784 1.491 -8.906 1.00 83.19 185 GLY A C 1
ATOM 1435 O O . GLY A 1 185 ? -9.041 0.944 -8.094 1.00 83.19 185 GLY A O 1
ATOM 1436 N N . ALA A 1 186 ? -9.959 2.815 -8.923 1.00 80.06 186 ALA A N 1
ATOM 1437 C CA . ALA A 1 186 ? -9.464 3.664 -7.841 1.00 80.06 186 ALA A CA 1
ATOM 1438 C C . ALA A 1 186 ? -10.155 3.305 -6.525 1.00 80.06 186 ALA A C 1
ATOM 1440 O O . ALA A 1 186 ? -11.329 2.924 -6.518 1.00 80.06 186 ALA A O 1
ATOM 1441 N N . LEU A 1 187 ? -9.437 3.475 -5.417 1.00 84.12 187 LEU A N 1
ATOM 1442 C CA . LEU A 1 187 ? -10.001 3.213 -4.106 1.00 84.12 187 LEU A CA 1
ATOM 1443 C C . LEU A 1 187 ? -11.104 4.241 -3.803 1.00 84.12 187 LEU A C 1
ATOM 1445 O O . LEU A 1 187 ? -10.834 5.427 -3.614 1.00 84.12 187 LEU A O 1
ATOM 1449 N N . LYS A 1 188 ? -12.361 3.787 -3.767 1.00 79.75 188 LYS A N 1
ATOM 1450 C CA . LYS A 1 188 ? -13.523 4.643 -3.473 1.00 79.75 188 LYS A CA 1
ATOM 1451 C C . LYS A 1 188 ? -13.728 4.824 -1.971 1.00 79.75 188 LYS A C 1
ATOM 1453 O O . LYS A 1 188 ? -14.038 5.922 -1.510 1.00 79.75 188 LYS A O 1
ATOM 1458 N N . GLN A 1 189 ? -13.555 3.742 -1.219 1.00 84.75 189 GLN A N 1
ATOM 1459 C CA . GLN A 1 189 ? -13.847 3.673 0.208 1.00 84.75 189 GLN A CA 1
ATOM 1460 C C . GLN A 1 189 ? -12.572 3.798 1.041 1.00 84.75 189 GLN A C 1
ATOM 1462 O O . GLN A 1 189 ? -11.476 3.490 0.587 1.00 84.75 189 GLN A O 1
ATOM 1467 N N . ASN A 1 190 ? -12.717 4.301 2.259 1.00 87.38 190 ASN A N 1
ATOM 1468 C CA . ASN A 1 190 ? -11.623 4.329 3.218 1.00 87.38 190 ASN A CA 1
ATOM 1469 C C . ASN A 1 190 ? -11.308 2.915 3.727 1.00 87.38 190 ASN A C 1
ATOM 1471 O O . ASN A 1 190 ? -12.208 2.075 3.747 1.00 87.38 190 ASN A O 1
ATOM 1475 N N . PRO A 1 191 ? -10.069 2.655 4.175 1.00 86.25 191 PRO A N 1
ATOM 1476 C CA . PRO A 1 191 ? -9.776 1.457 4.941 1.00 86.25 191 PRO A CA 1
ATOM 1477 C C . PRO A 1 191 ? -10.688 1.324 6.162 1.00 86.25 191 PRO A C 1
ATOM 1479 O O . PRO A 1 191 ? -11.064 2.311 6.803 1.00 86.25 191 PRO A O 1
ATOM 1482 N N . GLU A 1 192 ? -10.998 0.083 6.500 1.00 85.69 192 GLU A N 1
ATOM 1483 C CA . GLU A 1 192 ? -11.853 -0.292 7.618 1.00 85.69 192 GLU A CA 1
ATOM 1484 C C . GLU A 1 192 ? -11.049 -1.073 8.655 1.00 85.69 192 GLU A C 1
ATOM 1486 O O . GLU A 1 192 ? -10.099 -1.781 8.324 1.00 85.69 192 GLU A O 1
ATOM 1491 N N . ILE A 1 193 ? -11.472 -0.994 9.912 1.00 79.44 193 ILE A N 1
ATOM 1492 C CA . ILE A 1 193 ? -10.964 -1.860 10.979 1.00 79.44 193 ILE A CA 1
ATOM 1493 C C . ILE A 1 193 ? -11.962 -2.994 11.173 1.00 79.44 193 ILE A C 1
ATOM 1495 O O . ILE A 1 193 ? -13.154 -2.732 11.374 1.00 79.44 193 ILE A O 1
ATOM 1499 N N . ARG A 1 194 ? -11.497 -4.241 11.141 1.00 74.69 194 ARG A N 1
ATOM 1500 C CA . ARG A 1 194 ? -12.312 -5.426 11.424 1.00 74.69 194 ARG A CA 1
ATOM 1501 C C . ARG A 1 194 ? -11.578 -6.308 12.424 1.00 74.69 194 ARG A C 1
ATOM 1503 O O . ARG A 1 194 ? -10.578 -6.908 12.061 1.00 74.69 194 ARG A O 1
ATOM 1510 N N . LEU A 1 195 ? -12.109 -6.388 13.648 1.00 68.69 195 LEU A N 1
ATOM 1511 C CA . LEU A 1 195 ? -11.502 -7.089 14.788 1.00 68.69 195 LEU A CA 1
ATOM 1512 C C . LEU A 1 195 ? -10.091 -6.549 15.091 1.00 68.69 195 LEU A C 1
ATOM 1514 O O . LEU A 1 195 ? -9.960 -5.555 15.800 1.00 68.69 195 LEU A O 1
ATOM 1518 N N . ASP A 1 196 ? -9.073 -7.168 14.506 1.00 66.06 196 ASP A N 1
ATOM 1519 C CA . ASP A 1 196 ? -7.635 -6.925 14.644 1.00 66.06 196 ASP A CA 1
ATOM 1520 C C . ASP A 1 196 ? -6.940 -6.600 13.306 1.00 66.06 196 ASP A C 1
ATOM 1522 O O . ASP A 1 196 ? -5.744 -6.311 13.264 1.00 66.06 196 ASP A O 1
ATOM 1526 N N . GLU A 1 197 ? -7.691 -6.604 12.208 1.00 75.69 197 GLU A N 1
ATOM 1527 C CA . GLU A 1 197 ? -7.185 -6.373 10.863 1.00 75.69 197 GLU A CA 1
ATOM 1528 C C . GLU A 1 197 ? -7.577 -4.996 10.324 1.00 75.69 197 GLU A C 1
ATOM 1530 O O . GLU A 1 197 ? -8.687 -4.493 10.538 1.00 75.69 197 GLU A O 1
ATOM 1535 N N . TYR A 1 198 ? -6.681 -4.423 9.523 1.00 81.75 198 TYR A N 1
ATOM 1536 C CA . TYR A 1 198 ? -6.953 -3.223 8.742 1.00 81.75 198 TYR A CA 1
ATOM 1537 C C . TYR A 1 198 ? -7.184 -3.623 7.291 1.00 81.75 198 TYR A C 1
ATOM 1539 O O . TYR A 1 198 ? -6.285 -4.137 6.630 1.00 81.75 198 TYR A O 1
ATOM 1547 N N . VAL A 1 199 ? -8.397 -3.409 6.796 1.00 87.38 199 VAL A N 1
ATOM 1548 C CA . VAL A 1 199 ? -8.835 -3.905 5.494 1.00 87.38 199 VAL A CA 1
ATOM 1549 C C . VAL A 1 199 ? -8.987 -2.750 4.515 1.00 87.38 199 VAL A C 1
ATOM 1551 O O . VAL A 1 199 ? -9.677 -1.778 4.806 1.00 87.38 199 VAL A O 1
ATOM 1554 N N . ILE A 1 200 ? -8.380 -2.869 3.335 1.00 89.88 200 ILE A N 1
ATOM 1555 C CA . ILE A 1 200 ? -8.583 -1.959 2.203 1.00 89.88 200 ILE A CA 1
ATOM 1556 C C . ILE A 1 200 ? -9.530 -2.651 1.208 1.00 89.88 200 ILE A C 1
ATOM 1558 O O . ILE A 1 200 ? -9.089 -3.553 0.484 1.00 89.88 200 ILE A O 1
ATOM 1562 N N . PRO A 1 201 ? -10.825 -2.281 1.176 1.00 90.50 201 PRO A N 1
ATOM 1563 C CA . PRO A 1 201 ? -11.784 -2.860 0.243 1.00 90.50 201 PRO A CA 1
ATOM 1564 C C . PRO A 1 201 ? -11.615 -2.260 -1.156 1.00 90.50 201 PRO A C 1
ATOM 1566 O O . PRO A 1 201 ? -11.554 -1.044 -1.326 1.00 90.50 201 PRO A O 1
ATOM 1569 N N . MET A 1 202 ? -11.573 -3.113 -2.173 1.00 89.38 202 MET A N 1
ATOM 1570 C CA . MET A 1 202 ? -11.411 -2.722 -3.569 1.00 89.38 202 MET A CA 1
ATOM 1571 C C . MET A 1 202 ? -12.404 -3.463 -4.461 1.00 89.38 202 MET A C 1
ATOM 1573 O O . MET A 1 202 ? -12.593 -4.677 -4.347 1.00 89.38 202 MET A O 1
ATOM 1577 N N . ASP A 1 203 ? -12.984 -2.716 -5.395 1.00 89.56 203 ASP A N 1
ATOM 1578 C CA . ASP A 1 203 ? -13.764 -3.276 -6.492 1.00 89.56 203 ASP A CA 1
ATOM 1579 C C . ASP A 1 203 ? -12.801 -3.622 -7.631 1.00 89.56 203 ASP A C 1
ATOM 1581 O O . ASP A 1 203 ? -12.178 -2.733 -8.231 1.00 89.56 203 ASP A O 1
ATOM 1585 N N . CYS A 1 204 ? -12.671 -4.913 -7.922 1.00 90.81 204 CYS A N 1
ATOM 1586 C CA . CYS A 1 204 ? -11.834 -5.402 -9.006 1.00 90.81 204 CYS A CA 1
ATOM 1587 C C . CYS A 1 204 ? -12.626 -6.316 -9.941 1.00 90.81 204 CYS A C 1
ATOM 1589 O O . CYS A 1 204 ? -13.709 -6.796 -9.617 1.00 90.81 204 CYS A O 1
ATOM 1591 N N . ARG A 1 205 ? -12.070 -6.582 -11.117 1.00 91.00 205 ARG A N 1
ATOM 1592 C CA . ARG A 1 205 ? -12.544 -7.586 -12.064 1.00 91.00 205 ARG A CA 1
ATOM 1593 C C . ARG A 1 205 ? -11.472 -8.654 -12.206 1.00 91.00 205 ARG A C 1
ATOM 1595 O O . ARG A 1 205 ? -10.312 -8.326 -12.429 1.00 91.00 205 ARG A O 1
ATOM 1602 N N . ASP A 1 206 ? -11.848 -9.918 -12.064 1.00 88.81 206 ASP A N 1
ATOM 1603 C CA . ASP A 1 206 ? -10.947 -11.036 -12.342 1.00 88.81 206 ASP A CA 1
ATOM 1604 C C . ASP A 1 206 ? -10.923 -11.267 -13.858 1.00 88.81 206 ASP A C 1
ATOM 1606 O O . ASP A 1 206 ? -11.939 -11.638 -14.452 1.00 88.81 206 ASP A O 1
ATOM 1610 N N . ASP A 1 207 ? -9.776 -11.028 -14.497 1.00 81.25 207 ASP A N 1
ATOM 1611 C CA . ASP A 1 207 ? -9.647 -11.127 -15.955 1.00 81.25 207 ASP A CA 1
ATOM 1612 C C . ASP A 1 207 ? -9.891 -12.558 -16.460 1.00 81.25 207 ASP A C 1
ATOM 1614 O O . ASP A 1 207 ? -10.392 -12.755 -17.570 1.00 81.25 207 ASP A O 1
ATOM 1618 N N . LYS A 1 208 ? -9.575 -13.567 -15.638 1.00 80.19 208 LYS A N 1
ATOM 1619 C CA . LYS A 1 208 ? -9.746 -14.981 -15.985 1.00 80.19 208 LYS A CA 1
ATOM 1620 C C . LYS A 1 208 ? -11.198 -15.418 -15.828 1.00 80.19 208 LYS A C 1
ATOM 1622 O O . LYS A 1 208 ? -11.701 -16.158 -16.669 1.00 80.19 208 LYS A O 1
ATOM 1627 N N . ALA A 1 209 ? -11.863 -14.974 -14.762 1.00 80.12 209 ALA A N 1
ATOM 1628 C CA . ALA A 1 209 ? -13.267 -15.305 -14.507 1.00 80.12 209 ALA A CA 1
ATOM 1629 C C . ALA A 1 209 ? -14.254 -14.383 -15.249 1.00 80.12 209 ALA A C 1
ATOM 1631 O O . ALA A 1 209 ? -15.444 -14.680 -15.305 1.00 80.12 209 ALA A O 1
ATOM 1632 N N . GLN A 1 210 ? -13.773 -13.261 -15.795 1.00 81.50 210 GLN A N 1
ATOM 1633 C CA . GLN A 1 210 ? -14.565 -12.175 -16.384 1.00 81.50 210 GLN A CA 1
ATOM 1634 C C . GLN A 1 210 ? -15.657 -11.605 -15.464 1.00 81.50 210 GLN A C 1
ATOM 1636 O O . GLN A 1 210 ? -16.571 -10.934 -15.946 1.00 81.50 210 GLN A O 1
ATOM 1641 N N . ALA A 1 211 ? -15.533 -11.809 -14.154 1.00 85.56 211 ALA A N 1
ATOM 1642 C CA . ALA A 1 211 ? -16.515 -11.428 -13.147 1.00 85.56 211 ALA A CA 1
ATOM 1643 C C . ALA A 1 211 ? -15.970 -10.344 -12.211 1.00 85.56 211 ALA A C 1
ATOM 1645 O O . ALA A 1 211 ? -14.756 -10.216 -12.021 1.00 85.56 211 ALA A O 1
ATOM 1646 N N . GLU A 1 212 ? -16.878 -9.571 -11.618 1.00 88.12 212 GLU A N 1
ATOM 1647 C CA . GLU A 1 212 ? -16.535 -8.678 -10.514 1.00 88.12 212 GLU A CA 1
ATOM 1648 C C . GLU A 1 212 ? -16.073 -9.504 -9.309 1.00 88.12 212 GLU A C 1
ATOM 1650 O O . GLU A 1 212 ? -16.689 -10.499 -8.926 1.00 88.12 212 GLU A O 1
ATOM 1655 N N . ALA A 1 213 ? -14.962 -9.084 -8.722 1.00 87.56 213 ALA A N 1
ATOM 1656 C CA . ALA A 1 213 ? -14.352 -9.679 -7.555 1.00 87.56 213 ALA A CA 1
ATOM 1657 C C . ALA A 1 213 ? -14.208 -8.595 -6.489 1.00 87.56 213 ALA A C 1
ATOM 1659 O O . ALA A 1 213 ? -13.495 -7.606 -6.673 1.00 87.56 213 ALA A O 1
ATOM 1660 N N . LYS A 1 214 ? -14.863 -8.804 -5.344 1.00 89.50 214 LYS A N 1
ATOM 1661 C CA . LYS A 1 214 ? -14.600 -8.003 -4.152 1.00 89.50 214 LYS A CA 1
ATOM 1662 C C . LYS A 1 214 ? -13.238 -8.404 -3.602 1.00 89.50 214 LYS A C 1
ATOM 1664 O O . LYS A 1 214 ? -13.045 -9.563 -3.229 1.00 89.50 214 LYS A O 1
ATOM 1669 N N . VAL A 1 215 ? -12.307 -7.464 -3.570 1.00 90.38 215 VAL A N 1
ATOM 1670 C CA . VAL A 1 215 ? -10.943 -7.698 -3.103 1.00 90.38 215 VAL A CA 1
ATOM 1671 C C . VAL A 1 215 ? -10.731 -6.954 -1.800 1.00 90.38 215 VAL A C 1
ATOM 1673 O O . VAL A 1 215 ? -11.128 -5.804 -1.656 1.00 90.38 215 VAL A O 1
ATOM 1676 N N . GLU A 1 216 ? -10.108 -7.615 -0.839 1.00 91.50 216 GLU A N 1
ATOM 1677 C CA . GLU A 1 216 ? -9.801 -7.036 0.463 1.00 91.50 216 GLU A CA 1
ATOM 1678 C C . GLU A 1 216 ? -8.316 -7.238 0.743 1.00 91.50 216 GLU A C 1
ATOM 1680 O O . GLU A 1 216 ? -7.882 -8.362 0.992 1.00 91.50 216 GLU A O 1
ATOM 1685 N N . MET A 1 217 ? -7.531 -6.163 0.685 1.00 88.75 217 MET A N 1
ATOM 1686 C CA . MET A 1 217 ? -6.140 -6.194 1.141 1.00 88.75 217 MET A CA 1
ATOM 1687 C C . MET A 1 217 ? -6.098 -6.056 2.660 1.00 88.75 217 MET A C 1
ATOM 1689 O O . MET A 1 217 ? -6.749 -5.176 3.215 1.00 88.75 217 MET A O 1
ATOM 1693 N N . VAL A 1 218 ? -5.321 -6.908 3.320 1.00 86.50 218 VAL A N 1
ATOM 1694 C CA . VAL A 1 218 ? -5.231 -6.993 4.780 1.00 86.50 218 VAL A CA 1
ATOM 1695 C C . VAL A 1 218 ? -3.870 -6.487 5.234 1.00 86.50 218 VAL A C 1
ATOM 1697 O O . VAL A 1 218 ? -2.830 -7.031 4.865 1.00 86.50 218 VAL A O 1
ATOM 1700 N N . CYS A 1 219 ? -3.897 -5.441 6.049 1.00 80.81 219 CYS A N 1
ATOM 1701 C CA . CYS A 1 219 ? -2.764 -4.675 6.537 1.00 80.81 219 CYS A CA 1
ATOM 1702 C C . CYS A 1 219 ? -2.547 -4.911 8.038 1.00 80.81 219 CYS A C 1
ATOM 1704 O O . CYS A 1 219 ? -3.506 -5.002 8.801 1.00 80.81 219 CYS A O 1
ATOM 1706 N N . GLY A 1 220 ? -1.282 -4.945 8.473 1.00 74.38 220 GLY A N 1
ATOM 1707 C CA . GLY A 1 220 ? -0.926 -5.158 9.884 1.00 74.38 220 GLY A CA 1
ATOM 1708 C C . GLY A 1 220 ? -1.055 -3.921 10.782 1.00 74.38 220 GLY A C 1
ATOM 1709 O O . GLY A 1 220 ? -0.946 -4.039 11.997 1.00 74.38 220 GLY A O 1
ATOM 1710 N N . SER A 1 221 ? -1.265 -2.726 10.216 1.00 73.94 221 SER A N 1
ATOM 1711 C CA . SER A 1 221 ? -1.474 -1.499 10.994 1.00 73.94 221 SER A CA 1
ATOM 1712 C C . SER A 1 221 ? -2.344 -0.477 10.254 1.00 73.94 221 SER A C 1
ATOM 1714 O O . SER A 1 221 ? -2.428 -0.490 9.021 1.00 73.94 221 SER A O 1
ATOM 1716 N N . ALA A 1 222 ? -2.942 0.450 11.008 1.00 74.62 222 ALA A N 1
ATOM 1717 C CA . ALA A 1 222 ? -3.703 1.572 10.462 1.00 74.62 222 ALA A CA 1
ATOM 1718 C C . ALA A 1 222 ? -2.841 2.480 9.578 1.00 74.62 222 ALA A C 1
ATOM 1720 O O . ALA A 1 222 ? -3.249 2.850 8.480 1.00 74.62 222 ALA A O 1
ATOM 1721 N N . THR A 1 223 ? -1.638 2.820 10.049 1.00 73.38 223 THR A N 1
ATOM 1722 C CA . THR A 1 223 ? -0.697 3.694 9.338 1.00 73.38 223 THR A CA 1
ATOM 1723 C C . THR A 1 223 ? -0.325 3.089 7.993 1.00 73.38 223 THR A C 1
ATOM 1725 O O . THR A 1 223 ? -0.449 3.746 6.966 1.00 73.38 223 THR A O 1
ATOM 1728 N N . THR A 1 224 ? -0.003 1.797 7.986 1.00 76.56 224 THR A N 1
ATOM 1729 C CA . THR A 1 224 ? 0.241 1.015 6.776 1.00 76.56 224 THR A CA 1
ATOM 1730 C C . THR A 1 224 ? -0.959 1.036 5.821 1.00 76.56 224 THR A C 1
ATOM 1732 O O . THR A 1 224 ? -0.789 1.272 4.626 1.00 76.56 224 THR A O 1
ATOM 1735 N N . ALA A 1 225 ? -2.179 0.826 6.327 1.00 81.56 225 ALA A N 1
ATOM 1736 C CA . ALA A 1 225 ? -3.377 0.850 5.493 1.00 81.56 225 ALA A CA 1
ATOM 1737 C C . ALA A 1 225 ? -3.617 2.233 4.860 1.00 81.56 225 ALA A C 1
ATOM 1739 O O . ALA A 1 225 ? -3.974 2.323 3.684 1.00 81.56 225 ALA A O 1
ATOM 1740 N N . ILE A 1 226 ? -3.374 3.312 5.612 1.00 78.38 226 ILE A N 1
ATOM 1741 C CA . ILE A 1 226 ? -3.451 4.695 5.121 1.00 78.38 226 ILE A CA 1
ATOM 1742 C C . ILE A 1 226 ? -2.374 4.954 4.065 1.00 78.38 226 ILE A C 1
ATOM 1744 O O . ILE A 1 226 ? -2.693 5.468 2.996 1.00 78.38 226 ILE A O 1
ATOM 1748 N N . GLU A 1 227 ? -1.118 4.593 4.330 1.00 76.88 227 GLU A N 1
ATOM 1749 C CA . GLU A 1 227 ? 0.005 4.796 3.407 1.00 76.88 227 GLU A CA 1
ATOM 1750 C C . GLU A 1 227 ? -0.230 4.091 2.071 1.00 76.88 227 GLU A C 1
ATOM 1752 O O . GLU A 1 227 ? -0.107 4.712 1.016 1.00 76.88 227 GLU A O 1
ATOM 1757 N N . VAL A 1 228 ? -0.656 2.826 2.100 1.00 80.31 228 VAL A N 1
ATOM 1758 C CA . VAL A 1 228 ? -0.985 2.067 0.885 1.00 80.31 228 VAL A CA 1
ATOM 1759 C C . VAL A 1 228 ? -2.187 2.669 0.151 1.00 80.31 228 VAL A C 1
ATOM 1761 O O . VAL A 1 228 ? -2.193 2.729 -1.079 1.00 80.31 228 VAL A O 1
ATOM 1764 N N . SER A 1 229 ? -3.183 3.174 0.883 1.00 83.94 229 SER A N 1
ATOM 1765 C CA . SER A 1 229 ? -4.369 3.822 0.301 1.00 83.94 229 SER A CA 1
ATOM 1766 C C . SER A 1 229 ? -4.065 5.175 -0.350 1.00 83.94 229 SER A C 1
ATOM 1768 O O . SER A 1 229 ? -4.640 5.509 -1.389 1.00 83.94 229 SER A O 1
ATOM 1770 N N . ARG A 1 230 ? -3.138 5.946 0.228 1.00 81.19 230 ARG A N 1
ATOM 1771 C CA . ARG A 1 230 ? -2.635 7.210 -0.341 1.00 81.19 230 ARG A CA 1
ATOM 1772 C C . ARG A 1 230 ? -1.614 6.985 -1.448 1.00 81.19 230 ARG A C 1
ATOM 1774 O O . ARG A 1 230 ? -1.410 7.870 -2.276 1.00 81.19 230 ARG A O 1
ATOM 1781 N N . GLY A 1 231 ? -0.980 5.815 -1.450 1.00 75.31 231 GLY A N 1
ATOM 1782 C CA . GLY A 1 231 ? 0.035 5.426 -2.412 1.00 75.31 231 GLY A CA 1
ATOM 1783 C C . GLY A 1 231 ? -0.462 5.469 -3.860 1.00 75.31 231 GLY A C 1
ATOM 1784 O O . GLY A 1 231 ? -1.668 5.472 -4.125 1.00 75.31 231 GLY A O 1
ATOM 1785 N N . PRO A 1 232 ? 0.470 5.459 -4.826 1.00 71.00 232 PRO A N 1
ATOM 1786 C CA . PRO A 1 232 ? 0.161 5.658 -6.241 1.00 71.00 232 PRO A CA 1
ATOM 1787 C C . PRO A 1 232 ? -0.724 4.551 -6.824 1.00 71.00 232 PRO A C 1
ATOM 1789 O O . PRO A 1 232 ? -1.405 4.784 -7.819 1.00 71.00 232 PRO A O 1
ATOM 1792 N N . PHE A 1 233 ? -0.749 3.367 -6.196 1.00 79.00 233 PHE A N 1
ATOM 1793 C CA . PHE A 1 233 ? -1.676 2.308 -6.572 1.00 79.00 233 PHE A CA 1
ATOM 1794 C C . PHE A 1 233 ? -3.117 2.688 -6.237 1.00 79.00 233 PHE A C 1
ATOM 1796 O O . PHE A 1 233 ? -3.925 2.761 -7.143 1.00 79.00 233 PHE A O 1
ATOM 1803 N N . CYS A 1 234 ? -3.467 2.989 -4.987 1.00 81.50 234 CYS A N 1
ATOM 1804 C CA . CYS A 1 234 ? -4.858 3.262 -4.605 1.00 81.50 234 CYS A CA 1
ATOM 1805 C C . CYS A 1 234 ? -5.320 4.685 -4.980 1.00 81.50 234 CYS A C 1
ATOM 1807 O O . CYS A 1 234 ? -6.443 4.863 -5.459 1.00 81.50 234 CYS A O 1
ATOM 1809 N N . GLY A 1 235 ? -4.442 5.683 -4.831 1.00 77.06 235 GLY A N 1
ATOM 1810 C CA . GLY A 1 235 ? -4.665 7.073 -5.245 1.00 77.06 235 GLY A CA 1
ATOM 1811 C C . GLY A 1 235 ? -5.682 7.855 -4.406 1.00 77.06 235 GLY A C 1
ATOM 1812 O O . GLY A 1 235 ? -6.207 8.860 -4.883 1.00 77.06 235 GLY A O 1
ATOM 1813 N N . LYS A 1 236 ? -5.987 7.415 -3.179 1.00 84.62 236 LYS A N 1
ATOM 1814 C CA . LYS A 1 236 ? -6.940 8.082 -2.283 1.00 84.62 236 LYS A CA 1
ATOM 1815 C C . LYS A 1 236 ? -6.202 9.028 -1.333 1.00 84.62 236 LYS A C 1
ATOM 1817 O O . LYS A 1 236 ? -5.806 8.640 -0.237 1.00 84.62 236 LYS A O 1
ATOM 1822 N N . ALA A 1 237 ? -5.986 10.270 -1.767 1.00 81.62 237 ALA A N 1
ATOM 1823 C CA . ALA A 1 237 ? -5.192 11.261 -1.027 1.00 81.62 237 ALA A CA 1
ATOM 1824 C C . ALA A 1 237 ? -5.751 11.577 0.375 1.00 81.62 237 ALA A C 1
ATOM 1826 O O . ALA A 1 237 ? -4.991 11.824 1.309 1.00 81.62 237 ALA A O 1
ATOM 1827 N N . ASP A 1 238 ? -7.072 11.515 0.528 1.00 81.25 238 ASP A N 1
ATOM 1828 C CA . ASP A 1 238 ? -7.812 11.764 1.765 1.00 81.25 238 ASP A CA 1
ATOM 1829 C C . ASP A 1 238 ? -8.006 10.500 2.621 1.00 81.25 238 ASP A C 1
ATOM 1831 O O . ASP A 1 238 ? -8.844 10.498 3.520 1.00 81.25 238 ASP A O 1
ATOM 1835 N N . ALA A 1 239 ? -7.268 9.412 2.353 1.00 82.69 239 ALA A N 1
ATOM 1836 C CA . ALA A 1 239 ? -7.496 8.156 3.057 1.00 82.69 239 ALA A CA 1
ATOM 1837 C C . ALA A 1 239 ? -7.294 8.303 4.573 1.00 82.69 239 ALA A C 1
ATOM 1839 O O . ALA A 1 239 ? -6.258 8.799 5.040 1.00 82.69 239 ALA A O 1
ATOM 1840 N N . THR A 1 240 ? -8.288 7.829 5.316 1.00 82.88 240 THR A N 1
ATOM 1841 C CA . THR A 1 240 ? -8.320 7.694 6.778 1.00 82.88 240 THR A CA 1
ATOM 1842 C C . THR A 1 240 ? -8.882 6.322 7.116 1.00 82.88 240 THR A C 1
ATOM 1844 O O . THR A 1 240 ? -9.619 5.759 6.312 1.00 82.88 240 THR A O 1
ATOM 1847 N N . VAL A 1 241 ? -8.557 5.751 8.277 1.00 80.25 241 VAL A N 1
ATOM 1848 C CA . VAL A 1 241 ? -9.219 4.502 8.689 1.00 80.25 241 VAL A CA 1
ATOM 1849 C C . VAL A 1 241 ? -10.481 4.856 9.460 1.00 80.25 241 VAL A C 1
ATOM 1851 O O . VAL A 1 241 ? -10.402 5.478 10.522 1.00 80.25 241 VAL A O 1
ATOM 1854 N N . VAL A 1 242 ? -11.646 4.494 8.924 1.00 79.56 242 VAL A N 1
ATOM 1855 C CA . VAL A 1 242 ? -12.930 4.825 9.553 1.00 79.56 242 VAL A CA 1
ATOM 1856 C C . VAL A 1 242 ? -13.285 3.765 10.584 1.00 79.56 242 VAL A C 1
ATOM 1858 O O . VAL A 1 242 ? -13.231 2.560 10.333 1.00 79.56 242 VAL A O 1
ATOM 1861 N N . VAL A 1 243 ? -13.667 4.238 11.761 1.00 77.81 243 VAL A N 1
ATOM 1862 C CA . VAL A 1 243 ? -14.153 3.402 12.848 1.00 77.81 243 VAL A CA 1
ATOM 1863 C C . VAL A 1 243 ? -15.589 3.002 12.553 1.00 77.81 243 VAL A C 1
ATOM 1865 O O . VAL A 1 243 ? -16.405 3.836 12.160 1.00 77.81 243 VAL A O 1
ATOM 1868 N N . GLN A 1 244 ? -15.912 1.725 12.747 1.00 77.69 244 GLN A N 1
ATOM 1869 C CA . GLN A 1 244 ? -17.259 1.233 12.483 1.00 77.69 244 GLN A CA 1
ATOM 1870 C C . GLN A 1 244 ? -18.293 1.932 13.370 1.00 77.69 244 GLN A C 1
ATOM 1872 O O . GLN A 1 244 ? -18.084 2.124 14.567 1.00 77.69 244 GLN A O 1
ATOM 1877 N N . GLU A 1 245 ? -19.466 2.212 12.807 1.00 81.19 245 GLU A N 1
ATOM 1878 C CA . GLU A 1 245 ? -20.557 2.867 13.532 1.00 81.19 245 GLU A CA 1
ATOM 1879 C C . GLU A 1 245 ? -20.970 2.093 14.798 1.00 81.19 245 GLU A C 1
ATOM 1881 O O . GLU A 1 245 ? -21.304 2.696 15.816 1.00 81.19 245 GLU A O 1
ATOM 1886 N N . LYS A 1 246 ? -20.880 0.752 14.777 1.00 82.50 246 LYS A N 1
ATOM 1887 C CA . LYS A 1 246 ? -21.116 -0.099 15.955 1.00 82.50 246 LYS A CA 1
ATOM 1888 C C . LYS A 1 246 ? -20.218 0.299 17.134 1.00 82.50 246 LYS A C 1
ATOM 1890 O O . LYS A 1 246 ? -20.704 0.392 18.258 1.00 82.50 246 LYS A O 1
ATOM 1895 N N . VAL A 1 247 ? -18.942 0.582 16.874 1.00 79.69 247 VAL A N 1
ATOM 1896 C CA . VAL A 1 247 ? -17.969 0.993 17.896 1.00 79.69 247 VAL A CA 1
ATOM 1897 C C . VAL A 1 247 ? -18.347 2.354 18.455 1.00 79.69 247 VAL A C 1
ATOM 1899 O O . VAL A 1 247 ? -18.404 2.508 19.669 1.00 79.69 247 VAL A O 1
ATOM 1902 N N . CYS A 1 248 ? -18.691 3.319 17.596 1.00 83.50 248 CYS A N 1
ATOM 1903 C CA . CYS A 1 248 ? -19.139 4.641 18.039 1.00 83.50 248 CYS A CA 1
ATOM 1904 C C . CYS A 1 248 ? -20.417 4.561 18.892 1.00 83.50 248 CYS A C 1
ATOM 1906 O O . CYS A 1 248 ? -20.537 5.265 19.890 1.00 83.50 248 CYS A O 1
ATOM 1908 N N . ARG A 1 249 ? -21.351 3.660 18.555 1.00 85.25 249 ARG A N 1
ATOM 1909 C CA . ARG A 1 249 ? -22.561 3.409 19.360 1.00 85.25 249 ARG A CA 1
ATOM 1910 C C . ARG A 1 249 ? -22.260 2.724 20.696 1.00 85.25 249 ARG A C 1
ATOM 1912 O O . ARG A 1 249 ? -22.963 2.970 21.671 1.00 85.25 249 ARG A O 1
ATOM 1919 N N . SER A 1 250 ? -21.253 1.855 20.745 1.00 85.94 250 SER A N 1
ATOM 1920 C CA . SER A 1 250 ? -20.824 1.182 21.975 1.00 85.94 250 SER A CA 1
ATOM 1921 C C . SER A 1 250 ? -20.045 2.119 22.902 1.00 85.94 250 SER A C 1
ATOM 1923 O O . SER A 1 250 ? -20.245 2.086 24.116 1.00 85.94 250 SER A O 1
ATOM 1925 N N . CYS A 1 251 ? -19.215 2.986 22.321 1.00 85.94 251 CYS A N 1
ATOM 1926 C CA . CYS A 1 251 ? -18.394 4.006 22.971 1.00 85.94 251 CYS A CA 1
ATOM 1927 C C . CYS A 1 251 ? -19.071 5.381 22.958 1.00 85.94 251 CYS A C 1
ATOM 1929 O O . CYS A 1 251 ? -18.490 6.383 22.547 1.00 85.94 251 CYS A O 1
ATOM 1931 N N . GLU A 1 252 ? -20.345 5.410 23.350 1.00 86.56 252 GLU A N 1
ATOM 1932 C CA . GLU A 1 252 ? -21.222 6.558 23.131 1.00 86.56 252 GLU A CA 1
ATOM 1933 C C . GLU A 1 252 ? -20.805 7.794 23.937 1.00 86.56 252 GLU A C 1
ATOM 1935 O O . GLU A 1 252 ? -21.009 8.907 23.463 1.00 86.56 252 GLU A O 1
ATOM 1940 N N . ARG A 1 253 ? -20.252 7.638 25.147 1.00 89.19 253 ARG A N 1
ATOM 1941 C CA . ARG A 1 253 ? -20.044 8.762 26.074 1.00 89.19 253 ARG A CA 1
ATOM 1942 C C . ARG A 1 253 ? -18.600 9.253 26.028 1.00 89.19 253 ARG A C 1
ATOM 1944 O O . ARG A 1 253 ? -17.680 8.478 26.262 1.00 89.19 253 ARG A O 1
ATOM 1951 N N . VAL A 1 254 ? -18.418 10.547 25.779 1.00 90.44 254 VAL A N 1
ATOM 1952 C CA . VAL A 1 254 ? -17.114 11.225 25.797 1.00 90.44 254 VAL A CA 1
ATOM 1953 C C . VAL A 1 254 ? -17.168 12.386 26.780 1.00 90.44 254 VAL A C 1
ATOM 1955 O O . VAL A 1 254 ? -18.057 13.231 26.693 1.00 90.44 254 VAL A O 1
ATOM 1958 N N . THR A 1 255 ? -16.221 12.467 27.705 1.00 90.62 255 THR A N 1
ATOM 1959 C CA . THR A 1 255 ? -16.109 13.572 28.665 1.00 90.62 255 THR A CA 1
ATOM 1960 C C . THR A 1 255 ? -14.724 14.189 28.599 1.00 90.62 255 THR A C 1
ATOM 1962 O O . THR A 1 255 ? -13.723 13.489 28.656 1.00 90.62 255 THR A O 1
ATOM 1965 N N . VAL A 1 256 ? -14.640 15.517 28.515 1.00 88.75 256 VAL A N 1
ATOM 1966 C CA . VAL A 1 256 ? -13.370 16.208 28.777 1.00 88.75 256 VAL A CA 1
ATOM 1967 C C . VAL A 1 256 ? -13.078 16.066 30.269 1.00 88.75 256 VAL A C 1
ATOM 1969 O O . VAL A 1 256 ? -13.941 16.372 31.090 1.00 88.75 256 VAL A O 1
ATOM 1972 N N . LYS A 1 257 ? -11.886 15.601 30.641 1.00 83.69 257 LYS A N 1
ATOM 1973 C CA . LYS A 1 257 ? -11.484 15.416 32.039 1.00 83.69 257 LYS A CA 1
ATOM 1974 C C . LYS A 1 257 ? -11.632 16.733 32.807 1.00 83.69 257 LYS A C 1
ATOM 1976 O O . LYS A 1 257 ? -11.073 17.753 32.415 1.00 83.69 257 LYS A O 1
ATOM 1981 N N . GLY A 1 258 ? -12.403 16.706 33.895 1.00 79.44 258 GLY A N 1
ATOM 1982 C CA . GLY A 1 258 ? -12.764 17.899 34.675 1.00 79.44 258 GLY A CA 1
ATOM 1983 C C . GLY A 1 258 ? -14.043 18.615 34.214 1.00 79.44 258 GLY A C 1
ATOM 1984 O O . GLY A 1 258 ? -14.510 19.515 34.907 1.00 79.44 258 GLY A O 1
ATOM 1985 N N . SER A 1 259 ? -14.651 18.202 33.098 1.00 85.19 259 SER A N 1
ATOM 1986 C CA . SER A 1 259 ? -15.980 18.646 32.668 1.00 85.19 259 SER A CA 1
ATOM 1987 C C . SER A 1 259 ? -17.066 17.704 33.180 1.00 85.19 259 SER A C 1
ATOM 1989 O O . SER A 1 259 ? -16.928 16.483 33.143 1.00 85.19 259 SER A O 1
ATOM 1991 N N . LEU A 1 260 ? -18.191 18.279 33.607 1.00 80.75 260 LEU A N 1
ATOM 1992 C CA . LEU A 1 260 ? -19.393 17.535 34.000 1.00 80.75 260 LEU A CA 1
ATOM 1993 C C . LEU A 1 260 ? -20.340 17.262 32.826 1.00 80.75 260 LEU A C 1
ATOM 1995 O O . LEU A 1 260 ? -21.342 16.573 33.004 1.00 80.75 260 LEU A O 1
ATOM 1999 N N . THR A 1 261 ? -20.054 17.811 31.644 1.00 84.44 261 THR A N 1
ATOM 2000 C CA . THR A 1 261 ? -20.954 17.719 30.490 1.00 84.44 261 THR A CA 1
ATOM 2001 C C . THR A 1 261 ? -20.517 16.569 29.585 1.00 84.44 261 THR A C 1
ATOM 2003 O O . THR A 1 261 ? -19.517 16.714 28.877 1.00 84.44 261 THR A O 1
ATOM 2006 N N . PRO A 1 262 ? -21.227 15.425 29.588 1.00 87.50 262 PRO A N 1
ATOM 2007 C CA . PRO A 1 262 ? -20.944 14.351 28.655 1.00 87.50 262 PRO A CA 1
ATOM 2008 C C . PRO A 1 262 ? -21.376 14.737 27.244 1.00 87.50 262 PRO A C 1
ATOM 2010 O O . PRO A 1 262 ? -22.421 15.352 27.032 1.00 87.50 262 PRO A O 1
ATOM 2013 N N . MET A 1 263 ? -20.570 14.322 26.282 1.00 91.75 263 MET A N 1
ATOM 2014 C CA . MET A 1 263 ? -20.821 14.431 24.855 1.00 91.75 263 MET A CA 1
ATOM 2015 C C . MET A 1 263 ? -21.082 13.045 24.281 1.00 91.75 263 MET A C 1
ATOM 2017 O O . MET A 1 263 ? -20.669 12.032 24.852 1.00 91.75 263 MET A O 1
ATOM 2021 N N . LYS A 1 264 ? -21.759 13.007 23.136 1.00 89.75 264 LYS A N 1
ATOM 2022 C CA . LYS A 1 264 ? -22.011 11.779 22.393 1.00 89.75 264 LYS A CA 1
ATOM 2023 C C . LYS A 1 264 ? -20.985 11.604 21.280 1.00 89.75 264 LYS A C 1
ATOM 2025 O O . LYS A 1 264 ? -20.892 12.480 20.426 1.00 89.75 264 LYS A O 1
ATOM 2030 N N . LEU A 1 265 ? -20.261 10.488 21.247 1.00 88.12 265 LEU A N 1
ATOM 2031 C CA . LEU A 1 265 ? -19.362 10.165 20.138 1.00 88.12 265 LEU A CA 1
ATOM 2032 C C . LEU A 1 265 ? -20.182 9.963 18.856 1.00 88.12 265 LEU A C 1
ATOM 2034 O O . LEU A 1 265 ? -20.995 9.044 18.762 1.00 88.12 265 LEU A O 1
ATOM 2038 N N . GLY A 1 266 ? -19.986 10.846 17.881 1.00 84.62 266 GLY A N 1
ATOM 2039 C CA . GLY A 1 266 ? -20.623 10.773 16.569 1.00 84.62 266 GLY A CA 1
ATOM 2040 C C . GLY A 1 266 ? -19.777 9.982 15.580 1.00 84.62 266 GLY A C 1
ATOM 2041 O O . GLY A 1 266 ? -20.275 9.062 14.933 1.00 84.62 266 GLY A O 1
ATOM 2042 N N . ARG A 1 267 ? -18.486 10.315 15.489 1.00 86.31 267 ARG A N 1
ATOM 2043 C CA . ARG A 1 267 ? -17.554 9.700 14.541 1.00 86.31 267 ARG A CA 1
ATOM 2044 C C . ARG A 1 267 ? -16.162 9.577 15.140 1.00 86.31 267 ARG A C 1
ATOM 2046 O O . ARG A 1 267 ? -15.753 10.383 15.969 1.00 86.31 267 ARG A O 1
ATOM 2053 N N . ALA A 1 268 ? -15.433 8.574 14.678 1.00 84.31 268 ALA A N 1
ATOM 2054 C CA . ALA A 1 268 ? -14.030 8.378 14.984 1.00 84.31 268 ALA A CA 1
ATOM 2055 C C . ALA A 1 268 ? -13.289 7.956 13.702 1.00 84.31 268 ALA A C 1
ATOM 2057 O O . ALA A 1 268 ? -13.799 7.150 12.915 1.00 84.31 268 ALA A O 1
ATOM 2058 N N . SER A 1 269 ? -12.107 8.517 13.454 1.00 82.50 269 SER A N 1
ATOM 2059 C CA . SER A 1 269 ? -11.278 8.151 12.300 1.00 82.50 269 SER A CA 1
ATOM 2060 C C . SER A 1 269 ? -9.792 8.321 12.574 1.00 82.50 269 SER A C 1
ATOM 2062 O O . SER A 1 269 ? -9.362 9.360 13.067 1.00 82.50 269 SER A O 1
ATOM 2064 N N . ILE A 1 270 ? -8.994 7.325 12.198 1.00 73.56 270 ILE A N 1
ATOM 2065 C CA . ILE A 1 270 ? -7.536 7.382 12.320 1.00 73.56 270 ILE A CA 1
ATOM 2066 C C . ILE A 1 270 ? -6.974 8.232 11.182 1.00 73.56 270 ILE A C 1
ATOM 2068 O O . ILE A 1 270 ? -7.229 7.953 10.003 1.00 73.56 270 ILE A O 1
ATOM 2072 N N . VAL A 1 271 ? -6.172 9.234 11.540 1.00 72.31 271 VAL A N 1
ATOM 2073 C CA . VAL A 1 271 ? -5.517 10.154 10.607 1.00 72.31 271 VAL A CA 1
ATOM 2074 C C . VAL A 1 271 ? -4.021 10.193 10.919 1.00 72.31 271 VAL A C 1
ATOM 2076 O O . VAL A 1 271 ? -3.579 10.746 11.925 1.00 72.31 271 VAL A O 1
ATOM 2079 N N . GLY A 1 272 ? -3.216 9.576 10.050 1.00 67.06 272 GLY A N 1
ATOM 2080 C CA . GLY A 1 272 ? -1.769 9.470 10.248 1.00 67.06 272 GLY A CA 1
ATOM 2081 C C . GLY A 1 272 ? -1.412 8.622 11.474 1.00 67.06 272 GLY A C 1
ATOM 2082 O O . GLY A 1 272 ? -1.663 7.418 11.482 1.00 67.06 272 GLY A O 1
ATOM 2083 N N . ALA A 1 273 ? -0.799 9.249 12.482 1.00 65.12 273 ALA A N 1
ATOM 2084 C CA . ALA A 1 273 ? -0.423 8.610 13.748 1.00 65.12 273 ALA A CA 1
ATOM 2085 C C . ALA A 1 273 ? -1.431 8.853 14.888 1.00 65.12 273 ALA A C 1
ATOM 2087 O O . ALA A 1 273 ? -1.280 8.263 15.954 1.00 65.12 273 ALA A O 1
ATOM 2088 N N . GLY A 1 274 ? -2.426 9.718 14.674 1.00 70.25 274 GLY A N 1
ATOM 2089 C CA . GLY A 1 274 ? -3.423 10.087 15.675 1.00 70.25 274 GLY A CA 1
ATOM 2090 C C . GLY A 1 274 ? -4.837 9.668 15.285 1.00 70.25 274 GLY A C 1
ATOM 2091 O O . GLY A 1 274 ? -5.071 9.013 14.266 1.00 70.25 274 GLY A O 1
ATOM 2092 N N . ILE A 1 275 ? -5.795 10.088 16.101 1.00 79.56 275 ILE A N 1
ATOM 2093 C CA . ILE A 1 275 ? -7.220 9.913 15.858 1.00 79.56 275 ILE A CA 1
ATOM 2094 C C . ILE A 1 275 ? -7.947 11.249 15.882 1.00 79.56 275 ILE A C 1
ATOM 2096 O O . ILE A 1 275 ? -7.703 12.093 16.736 1.00 79.56 275 ILE A O 1
ATOM 2100 N N . GLU A 1 276 ? -8.886 11.411 14.963 1.00 85.62 276 GLU A N 1
ATOM 2101 C CA . GLU A 1 276 ? -9.886 12.463 15.011 1.00 85.62 276 GLU A CA 1
ATOM 2102 C C . GLU A 1 276 ? -11.203 11.895 15.542 1.00 85.62 276 GLU A C 1
ATOM 2104 O O . GLU A 1 276 ? -11.717 10.894 15.033 1.00 85.62 276 GLU A O 1
ATOM 2109 N N . LEU A 1 277 ? -11.730 12.528 16.587 1.00 88.19 277 LEU A N 1
ATOM 2110 C CA . LEU A 1 277 ? -13.013 12.214 17.204 1.00 88.19 277 LEU A CA 1
ATOM 2111 C C . LEU A 1 277 ? -13.965 13.383 16.981 1.00 88.19 277 LEU A C 1
ATOM 2113 O O . LEU A 1 277 ? -13.615 14.531 17.242 1.00 88.19 277 LEU A O 1
ATOM 2117 N N . GLU A 1 278 ? -15.185 13.091 16.558 1.00 89.12 278 GLU A N 1
ATOM 2118 C CA . GLU A 1 278 ? -16.269 14.062 16.484 1.00 89.12 278 GLU A CA 1
ATOM 2119 C C . GLU A 1 278 ? -17.283 13.718 17.573 1.00 89.12 278 GLU A C 1
ATOM 2121 O O . GLU A 1 278 ? -17.874 12.633 17.558 1.00 89.12 278 GLU A O 1
ATOM 2126 N N . ALA A 1 279 ? -17.476 14.623 18.533 1.00 88.81 279 ALA A N 1
ATOM 2127 C CA . ALA A 1 279 ? -18.408 14.442 19.637 1.00 88.81 279 ALA A CA 1
ATOM 2128 C C . ALA A 1 279 ? -19.443 15.573 19.685 1.00 88.81 279 ALA A C 1
ATOM 2130 O O . ALA A 1 279 ? -19.123 16.751 19.536 1.00 88.81 279 ALA A O 1
ATOM 2131 N N . LEU A 1 280 ? -20.700 15.206 19.912 1.00 89.44 280 LEU A N 1
ATOM 2132 C CA . LEU A 1 280 ? -21.832 16.118 19.990 1.00 89.44 280 LEU A CA 1
ATOM 2133 C C . LEU A 1 280 ? -22.129 16.458 21.452 1.00 89.44 280 LEU A C 1
ATOM 2135 O O . LEU A 1 280 ? -22.549 15.592 22.225 1.00 89.44 280 LEU A O 1
ATOM 2139 N N . ALA A 1 281 ? -21.935 17.720 21.827 1.00 85.31 281 ALA A N 1
ATOM 2140 C CA . ALA A 1 281 ? -22.332 18.223 23.138 1.00 85.31 281 ALA A CA 1
ATOM 2141 C C . ALA A 1 281 ? -23.836 18.586 23.161 1.00 85.31 281 ALA A C 1
ATOM 2143 O O . ALA A 1 281 ? -24.357 19.115 22.174 1.00 85.31 281 ALA A O 1
ATOM 2144 N N . PRO A 1 282 ? -24.564 18.335 24.267 1.00 80.62 282 PRO A N 1
ATOM 2145 C CA . PRO A 1 282 ? -25.975 18.700 24.383 1.00 80.62 282 PRO A CA 1
ATOM 2146 C C . PRO A 1 282 ? -26.199 20.201 24.148 1.00 80.62 282 PRO A C 1
ATOM 2148 O O . PRO A 1 282 ? -25.634 21.035 24.850 1.00 80.62 282 PRO A O 1
ATOM 2151 N N . GLY A 1 283 ? -27.030 20.552 23.162 1.00 76.75 283 GLY A N 1
ATOM 2152 C CA . GLY A 1 283 ? -27.343 21.951 22.837 1.00 76.75 283 GLY A CA 1
ATOM 2153 C C . GLY A 1 283 ? -26.222 22.725 22.127 1.00 76.75 283 GLY A C 1
ATOM 2154 O O . GLY A 1 283 ? -26.355 23.933 21.942 1.00 76.75 283 GLY A O 1
ATOM 2155 N N . GLN A 1 284 ? -25.142 22.055 21.718 1.00 76.56 284 GLN A N 1
ATOM 2156 C CA . GLN A 1 284 ? -24.047 22.627 20.933 1.00 76.56 284 GLN A CA 1
ATOM 2157 C C . GLN A 1 284 ? -23.863 21.875 19.605 1.00 76.56 284 GLN A C 1
ATOM 2159 O O . GLN A 1 284 ? -24.491 20.845 19.356 1.00 76.56 284 GLN A O 1
ATOM 2164 N N . GLY A 1 285 ? -23.018 22.424 18.728 1.00 79.50 285 GLY A N 1
ATOM 2165 C CA . GLY A 1 285 ? -22.607 21.767 17.489 1.00 79.50 285 GLY A CA 1
ATOM 2166 C C . GLY A 1 285 ? -21.652 20.590 17.720 1.00 79.50 285 GLY A C 1
ATOM 2167 O O . GLY A 1 285 ? -21.314 20.238 18.850 1.00 79.50 285 GLY A O 1
ATOM 2168 N N . MET A 1 286 ? -21.217 19.978 16.620 1.00 84.94 286 MET A N 1
ATOM 2169 C CA . MET A 1 286 ? -20.171 18.954 16.639 1.00 84.94 286 MET A CA 1
ATOM 2170 C C . MET A 1 286 ? -18.826 19.573 17.015 1.00 84.94 286 MET A C 1
ATOM 2172 O O . MET A 1 286 ? -18.379 20.521 16.372 1.00 84.94 286 MET A O 1
ATOM 2176 N N . ASN A 1 287 ? -18.178 18.998 18.024 1.00 86.81 287 ASN A N 1
ATOM 2177 C CA . ASN A 1 287 ? -16.821 19.334 18.424 1.00 86.81 287 ASN A CA 1
ATOM 2178 C C . ASN A 1 287 ? -15.862 18.287 17.854 1.00 86.81 287 ASN A C 1
ATOM 2180 O O . ASN A 1 287 ? -16.080 17.086 18.028 1.00 86.81 287 ASN A O 1
ATOM 2184 N N . GLN A 1 288 ? -14.804 18.742 17.187 1.00 89.56 288 GLN A N 1
ATOM 2185 C CA . GLN A 1 288 ? -13.757 17.879 16.648 1.00 89.56 288 GLN A CA 1
ATOM 2186 C C . GLN A 1 288 ? -12.539 17.906 17.576 1.00 89.56 288 GLN A C 1
ATOM 2188 O O . GLN A 1 288 ? -12.069 18.974 17.967 1.00 89.56 288 GLN A O 1
ATOM 2193 N N . TYR A 1 289 ? -12.022 16.729 17.907 1.00 88.44 289 TYR A N 1
ATOM 2194 C CA . TYR A 1 289 ? -10.866 16.539 18.773 1.00 88.44 289 TYR A CA 1
ATOM 2195 C C . TYR A 1 289 ? -9.800 15.732 18.039 1.00 88.44 289 TYR A C 1
ATOM 2197 O O . TYR A 1 289 ? -10.080 14.637 17.557 1.00 88.44 289 TYR A O 1
ATOM 2205 N N . SER A 1 290 ? -8.571 16.245 17.990 1.00 87.06 290 SER A N 1
ATOM 2206 C CA . SER A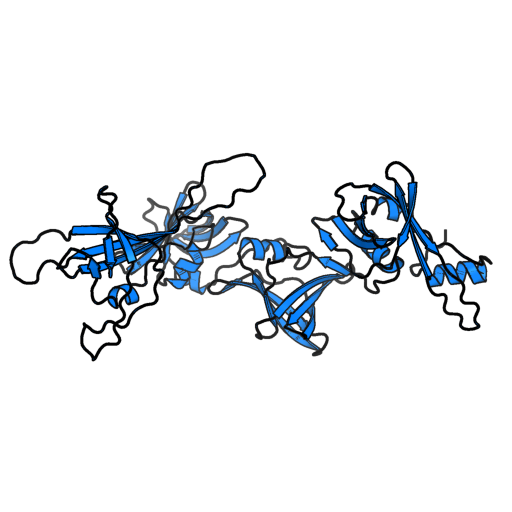 1 290 ? -7.421 15.515 17.447 1.00 87.06 290 SER A CA 1
ATOM 2207 C C . SER A 1 290 ? -6.598 14.941 18.596 1.00 87.06 290 SER A C 1
ATOM 2209 O O . SER A 1 290 ? -5.953 15.681 19.340 1.00 87.06 290 SER A O 1
ATOM 2211 N N . CYS A 1 291 ? -6.617 13.622 18.745 1.00 83.75 291 CYS A N 1
ATOM 2212 C CA . CYS A 1 291 ? -5.902 12.906 19.788 1.00 83.75 291 CYS A CA 1
ATOM 2213 C C . CYS A 1 291 ? -4.650 12.227 19.250 1.00 83.75 291 CYS A C 1
ATOM 2215 O O . CYS A 1 291 ? -4.644 11.640 18.171 1.00 83.75 291 CYS A O 1
ATOM 2217 N N . SER A 1 292 ? -3.569 12.329 20.016 1.00 76.56 292 SER A N 1
ATOM 2218 C CA . SER A 1 292 ? -2.262 11.794 19.635 1.00 76.56 292 SER A CA 1
ATOM 2219 C C . SER A 1 292 ? -2.126 10.312 19.979 1.00 76.56 292 SER A C 1
ATOM 2221 O O . SER A 1 292 ? -1.594 9.550 19.181 1.00 76.56 292 SER A O 1
ATOM 2223 N N . HIS A 1 293 ? -2.611 9.905 21.152 1.00 71.88 293 HIS A N 1
ATOM 2224 C CA . HIS A 1 293 ? -2.558 8.527 21.630 1.00 71.88 293 HIS A CA 1
ATOM 2225 C C . HIS A 1 293 ? -3.555 8.296 22.771 1.00 71.88 293 HIS A C 1
ATOM 2227 O O . HIS A 1 293 ? -4.015 9.236 23.433 1.00 71.88 293 HIS A O 1
ATOM 2233 N N . VAL A 1 294 ? -3.861 7.024 23.009 1.00 74.69 294 VAL A N 1
ATOM 2234 C CA . VAL A 1 294 ? -4.541 6.557 24.217 1.00 74.69 294 VAL A CA 1
ATOM 2235 C C . VAL A 1 294 ? -3.510 6.501 25.349 1.00 74.69 294 VAL A C 1
ATOM 2237 O O . VAL A 1 294 ? -2.470 5.861 25.224 1.00 74.69 294 VAL A O 1
ATOM 2240 N N . MET A 1 295 ? -3.776 7.224 26.435 1.00 71.81 295 MET A N 1
ATOM 2241 C CA . MET A 1 295 ? -2.875 7.385 27.582 1.00 71.81 295 MET A CA 1
ATOM 2242 C C . MET A 1 295 ? -2.871 6.164 28.500 1.00 71.81 295 MET A C 1
ATOM 2244 O O . MET A 1 295 ? -1.872 5.891 29.159 1.00 71.81 295 MET A O 1
ATOM 2248 N N . SER A 1 296 ? -4.001 5.462 28.577 1.00 65.88 296 SER A N 1
ATOM 2249 C CA . SER A 1 296 ? -4.159 4.265 29.393 1.00 65.88 296 SER A CA 1
ATOM 2250 C C . SER A 1 296 ? -5.164 3.301 28.759 1.00 65.88 296 SER A C 1
ATOM 2252 O O . SER A 1 296 ? -6.145 3.746 28.151 1.00 65.88 296 SER A O 1
ATOM 2254 N N . PRO A 1 297 ? -4.957 1.985 28.897 1.00 62.97 297 PRO A N 1
ATOM 2255 C CA . PRO A 1 297 ? -5.892 0.996 28.379 1.00 62.97 297 PRO A CA 1
ATOM 2256 C C . PRO A 1 297 ? -7.264 1.053 29.062 1.00 62.97 297 PRO A C 1
ATOM 2258 O O . PRO A 1 297 ? -7.405 1.646 30.136 1.00 62.97 297 PRO A O 1
ATOM 2261 N N . PRO A 1 298 ? -8.300 0.451 28.448 1.00 73.44 298 PRO A N 1
ATOM 2262 C CA . PRO A 1 298 ? -9.662 0.549 28.953 1.00 73.44 298 PRO A CA 1
ATOM 2263 C C . PRO A 1 298 ? -9.801 -0.084 30.343 1.00 73.44 298 PRO A C 1
ATOM 2265 O O . PRO A 1 298 ? -9.568 -1.279 30.525 1.00 73.44 298 PRO A O 1
ATOM 2268 N N . GLN A 1 299 ? -10.226 0.706 31.327 1.00 74.56 299 GLN A N 1
ATOM 2269 C CA . GLN A 1 299 ? -10.424 0.264 32.707 1.00 74.56 299 GLN A CA 1
ATOM 2270 C C . GLN A 1 299 ? -11.905 0.064 33.011 1.00 74.56 299 GLN A C 1
ATOM 2272 O O . GLN A 1 299 ? -12.738 0.895 32.653 1.00 74.56 299 GLN A O 1
ATOM 2277 N N . TYR A 1 300 ? -12.245 -1.020 33.710 1.00 72.62 300 TYR A N 1
ATOM 2278 C CA . TYR A 1 300 ? -13.613 -1.231 34.178 1.00 72.62 300 TYR A CA 1
ATOM 2279 C C . TYR A 1 300 ? -13.986 -0.215 35.259 1.00 72.62 300 TYR A C 1
ATOM 2281 O O . TYR A 1 300 ? -13.307 -0.094 36.278 1.00 72.62 300 TYR A O 1
ATOM 2289 N N . THR A 1 301 ? -15.120 0.448 35.073 1.00 73.94 301 THR A N 1
ATOM 2290 C CA . THR A 1 301 ? -15.763 1.264 36.098 1.00 73.94 301 THR A CA 1
ATOM 2291 C C . THR A 1 301 ? -16.544 0.377 37.076 1.00 73.94 301 THR A C 1
ATOM 2293 O O . THR A 1 301 ? -16.900 -0.764 36.745 1.00 73.94 301 THR A O 1
ATOM 2296 N N . PRO A 1 302 ? -16.904 0.897 38.266 1.00 66.81 302 PRO A N 1
ATOM 2297 C CA . PRO A 1 302 ? -17.817 0.212 39.186 1.00 66.81 302 PRO A CA 1
ATOM 2298 C C . PRO A 1 302 ? -19.177 -0.127 38.559 1.00 66.81 302 PRO A C 1
ATOM 2300 O O . PRO A 1 302 ? -19.829 -1.080 38.971 1.00 66.81 302 PRO A O 1
ATOM 2303 N N . MET A 1 303 ? -19.589 0.626 37.534 1.00 71.44 303 MET A N 1
ATOM 2304 C CA . MET A 1 303 ? -20.832 0.409 36.791 1.00 71.44 303 MET A CA 1
ATOM 2305 C C . MET A 1 303 ? -20.714 -0.649 35.683 1.00 71.44 303 MET A C 1
ATOM 2307 O O . MET A 1 303 ? -21.693 -0.931 34.997 1.00 71.44 303 MET A O 1
ATOM 2311 N N . GLY A 1 304 ? -19.537 -1.254 35.504 1.00 70.38 304 GLY A N 1
ATOM 2312 C CA . GLY A 1 304 ? -19.309 -2.314 34.523 1.00 70.38 304 GLY A CA 1
ATOM 2313 C C . GLY A 1 304 ? -19.043 -1.828 33.098 1.00 70.38 304 GLY A C 1
ATOM 2314 O O . GLY A 1 304 ? -18.872 -2.668 32.219 1.00 70.38 304 GLY A O 1
ATOM 2315 N N . THR A 1 305 ? -18.963 -0.517 32.870 1.00 80.25 305 THR A N 1
ATOM 2316 C CA . THR A 1 305 ? -18.498 0.075 31.606 1.00 80.25 305 THR A CA 1
ATOM 2317 C C . THR A 1 305 ? -16.972 0.147 31.567 1.00 80.25 305 THR A C 1
ATOM 2319 O O . THR A 1 305 ? -16.314 0.003 32.596 1.00 80.25 305 THR A O 1
ATOM 2322 N N . LEU A 1 306 ? -16.393 0.335 30.384 1.00 82.81 306 LEU A N 1
ATOM 2323 C CA . LEU A 1 306 ? -14.953 0.498 30.183 1.00 82.81 306 LEU A CA 1
ATOM 2324 C C . LEU A 1 306 ? -14.643 1.958 29.873 1.00 82.81 306 LEU A C 1
ATOM 2326 O O . LEU A 1 306 ? -15.247 2.514 28.965 1.00 82.81 306 LEU A O 1
ATOM 2330 N N . VAL A 1 307 ? -13.698 2.565 30.582 1.00 84.25 307 VAL A N 1
ATOM 2331 C CA . VAL A 1 307 ? -13.264 3.949 30.347 1.00 84.25 307 VAL A CA 1
ATOM 2332 C C . VAL A 1 307 ? -11.809 3.969 29.908 1.00 84.25 307 VAL A C 1
ATOM 2334 O O . VAL A 1 307 ? -10.966 3.319 30.520 1.00 84.25 307 VAL A O 1
ATOM 2337 N N . MET A 1 308 ? -11.511 4.739 28.867 1.00 86.00 308 MET A N 1
ATOM 2338 C CA . MET A 1 308 ? -10.148 4.992 28.396 1.00 86.00 308 MET A CA 1
ATOM 2339 C C . MET A 1 308 ? -9.862 6.488 28.331 1.00 86.00 308 MET A C 1
ATOM 2341 O O . MET A 1 308 ? -10.760 7.278 28.038 1.00 86.00 308 MET A O 1
ATOM 2345 N N . GLN A 1 309 ? -8.611 6.872 28.583 1.00 86.06 309 GLN A N 1
ATOM 2346 C CA . GLN A 1 309 ? -8.175 8.267 28.540 1.00 86.06 309 GLN A CA 1
ATOM 2347 C C . GLN A 1 309 ? -7.344 8.520 27.283 1.00 86.06 309 GLN A C 1
ATOM 2349 O O . GLN A 1 309 ? -6.401 7.787 27.004 1.00 86.06 309 GLN A O 1
ATOM 2354 N N . CYS A 1 310 ? -7.683 9.559 26.526 1.00 84.50 310 CYS A N 1
ATOM 2355 C CA . CYS A 1 310 ? -7.011 9.950 25.290 1.00 84.50 310 CYS A CA 1
ATOM 2356 C C . CYS A 1 310 ? -6.397 11.344 25.440 1.00 84.50 310 CYS A C 1
ATOM 2358 O O . CYS A 1 310 ? -7.067 12.269 25.904 1.00 84.50 310 CYS A O 1
ATOM 2360 N N . ALA A 1 311 ? -5.144 11.508 25.010 1.00 83.56 311 ALA A N 1
ATOM 2361 C CA . ALA A 1 311 ? -4.468 12.803 24.986 1.00 83.56 311 ALA A CA 1
ATOM 2362 C C . ALA A 1 311 ? -4.829 13.557 23.698 1.00 83.56 311 ALA A C 1
ATOM 2364 O O . ALA A 1 311 ? -4.347 13.206 22.615 1.00 83.56 311 ALA A O 1
ATOM 2365 N N . CYS A 1 312 ? -5.661 14.591 23.813 1.00 87.38 312 CYS A N 1
ATOM 2366 C CA . CYS A 1 312 ? -6.233 15.347 22.701 1.00 87.38 312 CYS A CA 1
ATOM 2367 C C . CYS A 1 312 ? -5.838 16.820 22.775 1.00 87.38 312 CYS A C 1
ATOM 2369 O O . CYS A 1 312 ? -6.499 17.619 23.433 1.00 87.38 312 CYS A O 1
ATOM 2371 N N . GLN A 1 313 ? -4.754 17.178 22.079 1.00 83.50 313 GLN A N 1
ATOM 2372 C CA . GLN A 1 313 ? -4.140 18.509 22.146 1.00 83.50 313 GLN A CA 1
ATOM 2373 C C . GLN A 1 313 ? -3.845 18.905 23.609 1.00 83.50 313 GLN A C 1
ATOM 2375 O O . GLN A 1 313 ? -3.047 18.240 24.263 1.00 83.50 313 GLN A O 1
ATOM 2380 N N . GLU A 1 314 ? -4.493 19.951 24.128 1.00 83.62 314 GLU A N 1
ATOM 2381 C CA . GLU A 1 314 ? -4.355 20.425 25.515 1.00 83.62 314 GLU A CA 1
ATOM 2382 C C . GLU A 1 314 ? -5.366 19.783 26.486 1.00 83.62 314 GLU A C 1
ATOM 2384 O O . GLU A 1 314 ? -5.414 20.128 27.665 1.00 83.62 314 GLU A O 1
ATOM 2389 N N . GLN A 1 315 ? -6.202 18.860 26.005 1.00 88.75 315 GLN A N 1
ATOM 2390 C CA . GLN A 1 315 ? -7.275 18.236 26.773 1.00 88.75 315 GLN A CA 1
ATOM 2391 C C . GLN A 1 315 ? -7.063 16.729 26.911 1.00 88.75 315 GLN A C 1
ATOM 2393 O O . GLN A 1 315 ? -6.467 16.071 26.060 1.00 88.75 315 GLN A O 1
ATOM 2398 N N . VAL A 1 316 ? -7.609 16.161 27.985 1.00 88.50 316 VAL A N 1
ATOM 2399 C CA . VAL A 1 316 ? -7.722 14.709 28.145 1.00 88.50 316 VAL A CA 1
ATOM 2400 C C . VAL A 1 316 ? -9.184 14.340 27.968 1.00 88.50 316 VAL A C 1
ATOM 2402 O O . VAL A 1 316 ? -10.032 14.851 28.698 1.00 88.50 316 VAL A O 1
ATOM 2405 N N . LEU A 1 317 ? -9.485 13.477 27.002 1.00 90.12 317 LEU A N 1
ATOM 2406 C CA . LEU A 1 317 ? -10.827 12.931 26.817 1.00 90.12 317 LEU A CA 1
ATOM 2407 C C . LEU A 1 317 ? -10.940 11.578 27.502 1.00 90.12 317 LEU A C 1
ATOM 2409 O O . LEU A 1 317 ? -10.063 10.734 27.359 1.00 90.12 317 LEU A O 1
ATOM 2413 N N . GLU A 1 318 ? -12.040 11.355 28.202 1.00 90.38 318 GLU A N 1
ATOM 2414 C CA . GLU A 1 318 ? -12.438 10.056 28.723 1.00 90.38 318 GLU A CA 1
ATOM 2415 C C . GLU A 1 318 ? -13.543 9.502 27.827 1.00 90.38 318 GLU A C 1
ATOM 2417 O O . GLU A 1 318 ? -14.571 10.151 27.633 1.00 90.38 318 GLU A O 1
ATOM 2422 N N . ILE A 1 319 ? -13.317 8.325 27.249 1.00 89.19 319 ILE A N 1
ATOM 2423 C CA . ILE A 1 319 ? -14.272 7.649 26.367 1.00 89.19 319 ILE A CA 1
ATOM 2424 C C . ILE A 1 319 ? -14.794 6.420 27.098 1.00 89.19 319 ILE A C 1
ATOM 2426 O O . ILE A 1 319 ? -14.011 5.572 27.525 1.00 89.19 319 ILE A O 1
ATOM 2430 N N . GLU A 1 320 ? -16.111 6.326 27.235 1.00 90.31 320 GLU A N 1
ATOM 2431 C CA . GLU A 1 320 ? -16.796 5.244 27.931 1.00 90.31 320 GLU A CA 1
ATOM 2432 C C . GLU A 1 320 ? -17.480 4.302 26.935 1.00 90.31 320 GLU A C 1
ATOM 2434 O O . GLU A 1 320 ? -18.335 4.717 26.149 1.00 90.31 320 GLU A O 1
ATOM 2439 N N . CYS A 1 321 ? -17.131 3.020 27.011 1.00 87.75 321 CYS A N 1
ATOM 2440 C CA . CYS A 1 321 ? -17.601 1.952 26.142 1.00 87.75 321 CYS A CA 1
ATOM 2441 C C . CYS A 1 321 ? -18.359 0.873 26.918 1.00 87.75 321 CYS A C 1
ATOM 2443 O O . CYS A 1 321 ? -17.987 0.500 28.033 1.00 87.75 321 CYS A O 1
ATOM 2445 N N . ARG A 1 322 ? -19.414 0.328 26.304 1.00 87.06 322 ARG A N 1
ATOM 2446 C CA . ARG A 1 322 ? -20.204 -0.778 26.873 1.00 87.06 322 ARG A CA 1
ATOM 2447 C C . ARG A 1 322 ? -19.653 -2.154 26.509 1.00 87.06 322 ARG A C 1
ATOM 2449 O O . ARG A 1 322 ? -19.785 -3.084 27.296 1.00 87.06 322 ARG A O 1
ATOM 2456 N N . GLU A 1 323 ? -19.042 -2.286 25.333 1.00 81.81 323 GLU A N 1
ATOM 2457 C CA . GLU A 1 323 ? -18.473 -3.548 24.849 1.00 81.81 323 GLU A CA 1
ATOM 2458 C C . GLU A 1 323 ? -16.944 -3.516 24.884 1.00 81.81 323 GLU A C 1
ATOM 2460 O O . GLU A 1 323 ? -16.320 -2.567 24.402 1.00 81.81 323 GLU A O 1
ATOM 2465 N N . GLN A 1 324 ? -16.342 -4.599 25.381 1.00 75.31 324 GLN A N 1
ATOM 2466 C CA . GLN A 1 324 ? -14.889 -4.764 25.424 1.00 75.31 324 GLN A CA 1
ATOM 2467 C C . GLN A 1 324 ? -14.257 -4.725 24.031 1.00 75.31 324 GLN A C 1
ATOM 2469 O O . GLN A 1 324 ? -13.267 -4.029 23.848 1.00 75.31 324 GLN A O 1
ATOM 2474 N N . GLU A 1 325 ? -14.846 -5.394 23.038 1.00 72.12 325 GLU A N 1
ATOM 2475 C CA . GLU A 1 325 ? -14.336 -5.382 21.659 1.00 72.12 325 GLU A CA 1
ATOM 2476 C C . GLU A 1 325 ? -14.280 -3.967 21.077 1.00 72.12 325 GLU A C 1
ATOM 2478 O O . GLU A 1 325 ? -13.279 -3.579 20.485 1.00 72.12 325 GLU A O 1
ATOM 2483 N N . SER A 1 326 ? -15.325 -3.165 21.306 1.00 80.56 326 SE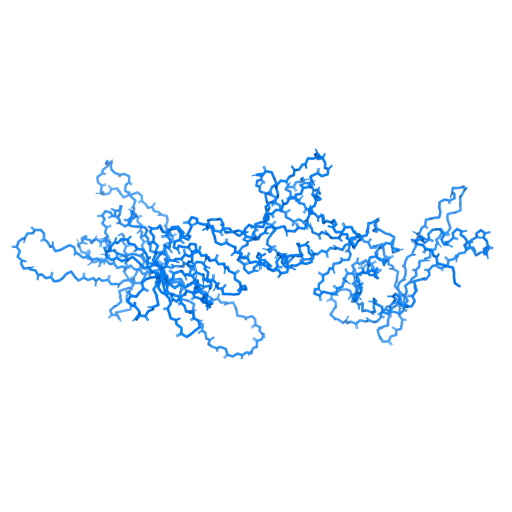R A N 1
ATOM 2484 C CA . SER A 1 326 ? -15.364 -1.774 20.844 1.00 80.56 326 SER A CA 1
ATOM 2485 C C . SER A 1 326 ? -14.311 -0.928 21.556 1.00 80.56 326 SER A C 1
ATOM 2487 O O . SER A 1 326 ? -13.597 -0.167 20.910 1.00 80.56 326 SER A O 1
ATOM 2489 N N . ALA A 1 327 ? -14.167 -1.103 22.874 1.00 77.06 327 ALA A N 1
ATOM 2490 C CA . ALA A 1 327 ? -13.155 -0.404 23.656 1.00 77.06 327 ALA A CA 1
ATOM 2491 C C . ALA A 1 327 ? -11.732 -0.745 23.193 1.00 77.06 327 ALA A C 1
ATOM 2493 O O . ALA A 1 327 ? -10.896 0.142 23.061 1.00 77.06 327 ALA A O 1
ATOM 2494 N N . LEU A 1 328 ? -11.468 -2.022 22.909 1.00 70.00 328 LEU A N 1
ATOM 2495 C CA . LEU A 1 328 ? -10.187 -2.489 22.386 1.00 70.00 328 LEU A CA 1
ATOM 2496 C C . LEU A 1 328 ? -9.923 -1.943 20.988 1.00 70.00 328 LEU A C 1
ATOM 2498 O O . LEU A 1 328 ? -8.812 -1.505 20.706 1.00 70.00 328 LEU A O 1
ATOM 2502 N N . GLN A 1 329 ? -10.951 -1.899 20.142 1.00 70.81 329 GLN A N 1
ATOM 2503 C CA . GLN A 1 329 ? -10.838 -1.298 18.826 1.00 70.81 329 GLN A CA 1
ATOM 2504 C C . GLN A 1 329 ? -10.413 0.167 18.946 1.00 70.81 329 GLN A C 1
ATOM 2506 O O . GLN A 1 329 ? -9.475 0.544 18.257 1.00 70.81 329 GLN A O 1
ATOM 2511 N N . ILE A 1 330 ? -10.982 0.946 19.879 1.00 72.81 330 ILE A N 1
ATOM 2512 C CA . ILE A 1 330 ? -10.530 2.323 20.147 1.00 72.81 330 ILE A CA 1
ATOM 2513 C C . ILE A 1 330 ? -9.110 2.374 20.729 1.00 72.81 330 ILE A C 1
ATOM 2515 O O . ILE A 1 330 ? -8.284 3.186 20.318 1.00 72.81 330 ILE A O 1
ATOM 2519 N N . ALA A 1 331 ? -8.804 1.482 21.670 1.00 69.62 331 ALA A N 1
ATOM 2520 C CA . ALA A 1 331 ? -7.524 1.446 22.368 1.00 69.62 331 ALA A CA 1
ATOM 2521 C C . ALA A 1 331 ? -6.342 1.053 21.470 1.00 69.62 331 ALA A C 1
ATOM 2523 O O . ALA A 1 331 ? -5.217 1.462 21.735 1.00 69.62 331 ALA A O 1
ATOM 2524 N N . THR A 1 332 ? -6.574 0.299 20.390 1.00 59.97 332 THR A N 1
ATOM 2525 C CA . THR A 1 332 ? -5.527 -0.032 19.403 1.00 59.97 332 THR A CA 1
ATOM 2526 C C . THR A 1 332 ? -4.979 1.203 18.669 1.00 59.97 332 THR A C 1
ATOM 2528 O O . THR A 1 332 ? -3.955 1.122 17.985 1.00 59.97 332 THR A O 1
ATOM 2531 N N . TRP A 1 333 ? -5.624 2.365 18.813 1.00 62.47 333 TRP A N 1
ATOM 2532 C CA . TRP A 1 333 ? -5.244 3.610 18.155 1.00 62.47 333 TRP A CA 1
ATOM 2533 C C . TRP A 1 333 ? -4.150 4.345 18.950 1.00 62.47 333 TRP A C 1
ATOM 2535 O O . TRP A 1 333 ? -4.355 4.783 20.079 1.00 62.47 333 TRP A O 1
ATOM 2545 N N . GLY A 1 334 ? -2.965 4.505 18.343 1.00 48.38 334 GLY A N 1
ATOM 2546 C CA . GLY A 1 334 ? -1.879 5.342 18.880 1.00 48.38 334 GLY A CA 1
ATOM 2547 C C . GLY A 1 334 ? -0.695 4.605 19.515 1.00 48.38 334 GLY A C 1
ATOM 2548 O O . GLY A 1 334 ? -0.029 5.177 20.371 1.00 48.38 334 GLY A O 1
ATOM 2549 N N . LYS A 1 335 ? -0.414 3.352 19.121 1.00 45.91 335 LYS A N 1
ATOM 2550 C CA . LYS A 1 335 ? 0.636 2.512 19.740 1.00 45.91 335 LYS A CA 1
ATOM 2551 C C . LYS A 1 335 ? 0.474 2.350 21.257 1.00 45.91 335 LYS A C 1
ATOM 2553 O O . LYS A 1 335 ? 1.441 1.991 21.927 1.00 45.91 335 LYS A O 1
ATOM 2558 N N . ALA A 1 336 ? -0.719 2.584 21.811 1.00 38.28 336 ALA A N 1
ATOM 2559 C CA . ALA A 1 336 ? -1.016 2.045 23.123 1.00 38.28 336 ALA A CA 1
ATOM 2560 C C . ALA A 1 336 ? -0.869 0.538 22.961 1.00 38.28 336 ALA A C 1
ATOM 2562 O O . ALA A 1 336 ? -1.599 -0.099 22.199 1.00 38.28 336 ALA A O 1
ATOM 2563 N N . VAL A 1 337 ? 0.181 -0.006 23.566 1.00 38.78 337 VAL A N 1
ATOM 2564 C CA . VAL A 1 337 ? 0.394 -1.435 23.559 1.00 38.78 337 VAL A CA 1
ATOM 2565 C C . VAL A 1 337 ? -0.880 -1.998 24.185 1.00 38.78 337 VAL A C 1
ATOM 2567 O O . VAL A 1 337 ? -1.169 -1.754 25.355 1.00 38.78 337 VAL A O 1
ATOM 2570 N N . VAL A 1 338 ? -1.680 -2.722 23.394 1.00 38.72 338 VAL A N 1
ATOM 2571 C CA . VAL A 1 338 ? -2.939 -3.394 23.803 1.00 38.72 338 VAL A CA 1
ATOM 2572 C C . VAL A 1 338 ? -2.656 -4.503 24.834 1.00 38.72 338 VAL A C 1
ATOM 2574 O O . VAL A 1 338 ? -3.468 -5.366 25.140 1.00 38.72 338 VAL A O 1
ATOM 2577 N N . SER A 1 339 ? -1.450 -4.497 25.383 1.00 39.56 339 SER A N 1
ATOM 2578 C CA . SER A 1 339 ? -0.911 -5.431 26.328 1.00 39.56 339 SER A CA 1
ATOM 2579 C C . SER A 1 339 ? -1.585 -5.433 27.681 1.00 39.56 339 SER A C 1
ATOM 2581 O O . SER A 1 339 ? -1.422 -6.419 28.385 1.00 39.56 339 SER A O 1
ATOM 2583 N N . GLU A 1 340 ? -2.370 -4.425 28.055 1.00 40.59 340 GLU A N 1
ATOM 2584 C CA . GLU A 1 340 ? -3.258 -4.574 29.210 1.00 40.59 340 GLU A CA 1
ATOM 2585 C C . GLU A 1 340 ? -4.479 -5.413 28.815 1.00 40.59 340 GLU A C 1
ATOM 2587 O O . GLU A 1 340 ? -5.627 -4.975 28.836 1.00 40.59 340 GLU A O 1
ATOM 2592 N N . LEU A 1 341 ? -4.234 -6.675 28.468 1.00 41.88 341 LEU A N 1
ATOM 2593 C CA . LEU A 1 341 ? -5.238 -7.710 28.615 1.00 41.88 341 LEU A CA 1
ATOM 2594 C C . LEU A 1 341 ? -5.537 -7.802 30.112 1.00 41.88 341 LEU A C 1
ATOM 2596 O O . LEU A 1 341 ? -4.884 -8.534 30.856 1.00 41.88 341 LEU A O 1
ATOM 2600 N N . ALA A 1 342 ? -6.530 -7.035 30.562 1.00 46.72 342 ALA A N 1
ATOM 2601 C CA . ALA A 1 342 ? -7.344 -7.464 31.678 1.00 46.72 342 ALA A CA 1
ATOM 2602 C C . ALA A 1 342 ? -7.926 -8.816 31.258 1.00 46.72 342 ALA A C 1
ATOM 2604 O O . ALA A 1 342 ? -8.725 -8.899 30.319 1.00 46.72 342 ALA A O 1
ATOM 2605 N N . VAL A 1 343 ? -7.456 -9.884 31.899 1.00 51.53 343 VAL A N 1
ATOM 2606 C CA . VAL A 1 343 ? -8.030 -11.220 31.738 1.00 51.53 343 VAL A CA 1
ATOM 2607 C C . VAL A 1 343 ? -9.545 -11.086 31.912 1.00 51.53 343 VAL A C 1
ATOM 2609 O O . VAL A 1 343 ? -9.992 -10.412 32.844 1.00 51.53 343 VAL A O 1
ATOM 2612 N N . SER A 1 344 ? -10.336 -11.623 30.970 1.00 50.34 344 SER A N 1
ATOM 2613 C CA . SER A 1 344 ? -11.784 -11.372 30.953 1.00 50.34 344 SER A CA 1
ATOM 2614 C C . SER A 1 344 ? -12.397 -11.719 32.313 1.00 50.34 344 SER A C 1
ATOM 2616 O O . SER A 1 344 ? -11.965 -12.669 32.971 1.00 50.34 344 SER A O 1
ATOM 2618 N N . LYS A 1 345 ? -13.415 -10.963 32.754 1.00 54.91 345 LYS A N 1
ATOM 2619 C CA . LYS A 1 345 ? -14.096 -11.244 34.032 1.00 54.91 345 LYS A CA 1
ATOM 2620 C C . LYS A 1 345 ? -14.599 -12.686 34.102 1.00 54.91 345 LYS A C 1
ATOM 2622 O O . LYS A 1 345 ? -14.656 -13.239 35.192 1.00 54.91 345 LYS A O 1
ATOM 2627 N N . ASP A 1 346 ? -14.927 -13.291 32.964 1.00 51.56 346 ASP A N 1
ATOM 2628 C CA . ASP A 1 346 ? -15.365 -14.684 32.892 1.00 51.56 346 ASP A CA 1
ATOM 2629 C C . ASP A 1 346 ? -14.210 -15.662 33.123 1.00 51.56 346 ASP A C 1
ATOM 2631 O O . ASP A 1 346 ? -14.386 -16.634 33.851 1.00 51.56 346 ASP A O 1
ATOM 2635 N N . ILE A 1 347 ? -13.008 -15.371 32.610 1.00 58.84 347 ILE A N 1
ATOM 2636 C CA . ILE A 1 347 ? -11.806 -16.155 32.924 1.00 58.84 347 ILE A CA 1
ATOM 2637 C C . ILE A 1 347 ? -11.430 -15.982 34.403 1.00 58.84 347 ILE A C 1
ATOM 2639 O O . ILE A 1 347 ? -11.172 -16.976 35.080 1.00 58.84 347 ILE A O 1
ATOM 2643 N N . LEU A 1 348 ? -11.476 -14.756 34.938 1.00 62.59 348 LEU A N 1
ATOM 2644 C CA . LEU A 1 348 ? -11.230 -14.493 36.364 1.00 62.59 348 LEU A CA 1
ATOM 2645 C C . LEU A 1 348 ? -12.242 -15.227 37.260 1.00 62.59 348 LEU A C 1
ATOM 2647 O O . LEU A 1 348 ? -11.849 -15.828 38.252 1.00 62.59 348 LEU A O 1
ATOM 2651 N N . LYS A 1 349 ? -13.528 -15.253 36.884 1.00 63.69 349 LYS A N 1
ATOM 2652 C CA . LYS A 1 349 ? -14.574 -16.027 37.579 1.00 63.69 349 LYS A CA 1
ATOM 2653 C C . LYS A 1 349 ? -14.419 -17.540 37.415 1.00 63.69 349 LYS A C 1
ATOM 2655 O O . LYS A 1 349 ? -14.873 -18.282 38.279 1.00 63.69 349 LYS A O 1
ATOM 2660 N N . SER A 1 350 ? -13.832 -18.001 36.308 1.00 65.12 350 SER A N 1
ATOM 2661 C CA . SER A 1 350 ? -13.561 -19.425 36.071 1.00 65.12 350 SER A CA 1
ATOM 2662 C C . SER A 1 350 ? -12.359 -19.944 36.865 1.00 65.12 350 SER A C 1
ATOM 2664 O O . SER A 1 350 ? -12.217 -21.154 37.036 1.00 65.12 350 SER A O 1
ATOM 2666 N N . CYS A 1 351 ? -11.511 -19.044 37.374 1.00 69.81 351 CYS A N 1
ATOM 2667 C CA . CYS A 1 351 ? -10.437 -19.388 38.293 1.00 69.81 351 CYS A CA 1
ATOM 2668 C C . CYS A 1 351 ? -11.043 -19.794 39.642 1.00 69.81 351 CYS A C 1
ATOM 2670 O O . CYS A 1 351 ? -11.553 -18.962 40.390 1.00 69.81 351 CYS A O 1
ATOM 2672 N N . ALA A 1 352 ? -11.015 -21.095 39.933 1.00 68.81 352 ALA A N 1
ATOM 2673 C CA . ALA A 1 352 ? -11.611 -21.643 41.147 1.00 68.81 352 ALA A CA 1
ATOM 2674 C C . ALA A 1 352 ? -10.820 -21.278 42.416 1.00 68.81 352 ALA A C 1
ATOM 2676 O O . ALA A 1 352 ? -11.419 -21.064 43.466 1.00 68.81 352 ALA A O 1
ATOM 2677 N N . ALA A 1 353 ? -9.490 -21.221 42.317 1.00 75.88 353 ALA A N 1
ATOM 2678 C CA . ALA A 1 353 ? -8.584 -20.877 43.405 1.00 75.88 353 ALA A CA 1
ATOM 2679 C C . ALA A 1 353 ? -7.218 -20.474 42.836 1.00 75.88 353 ALA A C 1
ATOM 2681 O O . ALA A 1 353 ? -6.842 -20.935 41.760 1.00 75.88 353 ALA A O 1
ATOM 2682 N N . VAL A 1 354 ? -6.479 -19.668 43.594 1.00 78.75 354 VAL A N 1
ATOM 2683 C CA . VAL A 1 354 ? -5.053 -19.398 43.385 1.00 78.75 354 VAL A CA 1
ATOM 2684 C C . VAL A 1 354 ? -4.283 -19.940 44.580 1.00 78.75 354 VAL A C 1
ATOM 2686 O O . VAL A 1 354 ? -4.680 -19.710 45.727 1.00 78.75 354 VAL A O 1
ATOM 2689 N N . ARG A 1 355 ? -3.179 -20.648 44.342 1.00 81.62 355 ARG A N 1
ATOM 2690 C CA . ARG A 1 355 ? -2.291 -21.147 45.403 1.00 81.62 355 ARG A CA 1
ATOM 2691 C C . ARG A 1 355 ? -0.907 -20.547 45.252 1.00 81.62 355 ARG A C 1
ATOM 2693 O O . ARG A 1 355 ? -0.394 -20.404 44.154 1.00 81.62 355 ARG A O 1
ATOM 2700 N N . ILE A 1 356 ? -0.297 -20.186 46.374 1.00 80.75 356 ILE A N 1
ATOM 2701 C CA . ILE A 1 356 ? 1.032 -19.575 46.396 1.00 80.75 356 ILE A CA 1
ATOM 2702 C C . ILE A 1 356 ? 1.945 -20.513 47.161 1.00 80.75 356 ILE A C 1
ATOM 2704 O O . ILE A 1 356 ? 1.653 -20.860 48.308 1.00 80.75 356 ILE A O 1
ATOM 2708 N N . ASP A 1 357 ? 3.053 -20.910 46.542 1.00 78.69 357 ASP A N 1
ATOM 2709 C CA . ASP A 1 357 ? 4.021 -21.799 47.173 1.00 78.69 357 ASP A CA 1
ATOM 2710 C C . ASP A 1 357 ? 4.449 -21.238 48.537 1.00 78.69 357 ASP A C 1
ATOM 2712 O O . ASP A 1 357 ? 4.783 -20.057 48.678 1.00 78.69 357 ASP A O 1
ATOM 2716 N N . ASN A 1 358 ? 4.457 -22.115 49.545 1.00 72.56 358 ASN 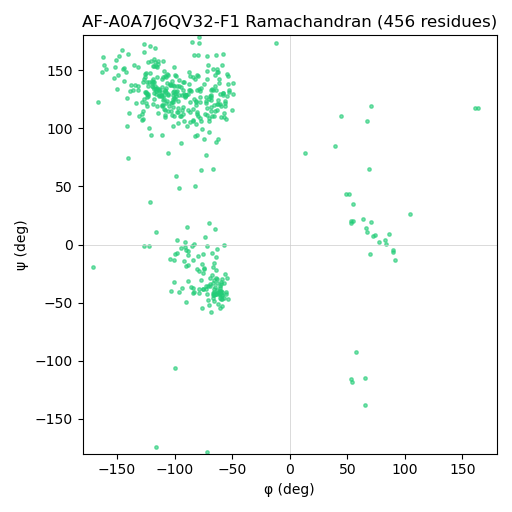A N 1
ATOM 2717 C CA . ASN A 1 358 ? 4.728 -21.818 50.958 1.00 72.56 358 ASN A CA 1
ATOM 2718 C C . ASN A 1 358 ? 3.625 -21.062 51.718 1.00 72.56 358 ASN A C 1
ATOM 2720 O O . ASN A 1 358 ? 3.819 -20.742 52.893 1.00 72.56 358 ASN A O 1
ATOM 2724 N N . ILE A 1 359 ? 2.448 -20.850 51.119 1.00 76.38 359 ILE A N 1
ATOM 2725 C CA . ILE A 1 359 ? 1.259 -20.372 51.829 1.00 76.38 359 ILE A CA 1
ATOM 2726 C C . ILE A 1 359 ? 0.154 -21.425 51.728 1.00 76.38 359 ILE A C 1
ATOM 2728 O O . ILE A 1 359 ? -0.272 -21.806 50.646 1.00 76.38 359 ILE A O 1
ATOM 2732 N N . LYS A 1 360 ? -0.320 -21.918 52.878 1.00 69.19 360 LYS A N 1
ATOM 2733 C CA . LYS A 1 360 ? -1.309 -23.013 52.933 1.00 69.19 360 LYS A CA 1
ATOM 2734 C C . LYS A 1 360 ? -2.739 -22.593 52.572 1.00 69.19 360 LYS A C 1
ATOM 2736 O O . LYS A 1 360 ? -3.603 -23.459 52.482 1.00 69.19 360 LYS A O 1
ATOM 2741 N N . ASN A 1 361 ? -2.992 -21.297 52.411 1.00 70.88 361 ASN A N 1
ATOM 2742 C CA . ASN A 1 361 ? -4.324 -20.772 52.135 1.00 70.88 361 ASN A CA 1
ATOM 2743 C C . ASN A 1 361 ? -4.606 -20.768 50.630 1.00 70.88 361 ASN A C 1
ATOM 2745 O O . ASN A 1 361 ? -3.703 -20.562 49.822 1.00 70.88 361 ASN A O 1
ATOM 2749 N N . GLU A 1 362 ? -5.873 -20.958 50.276 1.00 70.56 362 GLU A N 1
ATOM 2750 C CA . GLU A 1 362 ? -6.372 -20.710 48.925 1.00 70.56 362 GLU A CA 1
ATOM 2751 C C . GLU A 1 362 ? -6.796 -19.244 48.805 1.00 70.56 362 GLU A C 1
ATOM 2753 O O . GLU A 1 362 ? -7.393 -18.680 49.725 1.00 70.56 362 GLU A O 1
ATOM 2758 N N . PHE A 1 363 ? -6.463 -18.627 47.676 1.00 76.25 363 PHE A N 1
ATOM 2759 C CA . PHE A 1 363 ? -6.740 -17.224 47.388 1.00 76.25 363 PHE A CA 1
ATOM 2760 C C . PHE A 1 363 ? -7.732 -17.091 46.239 1.00 76.25 363 PHE A C 1
ATOM 2762 O O . PHE A 1 363 ? -7.858 -17.984 45.399 1.00 76.25 363 PHE A O 1
ATOM 2769 N N . THR A 1 364 ? -8.401 -15.942 46.168 1.00 72.31 364 THR A N 1
ATOM 2770 C CA . THR A 1 364 ? -9.259 -15.601 45.036 1.00 72.31 364 THR A CA 1
ATOM 2771 C C . THR A 1 364 ? -8.493 -14.695 44.085 1.00 72.31 364 THR A C 1
ATOM 2773 O O . THR A 1 364 ? -7.913 -13.681 44.486 1.00 72.31 364 THR A O 1
ATOM 2776 N N . LEU A 1 365 ? -8.514 -15.032 42.798 1.00 72.19 365 LEU A N 1
ATOM 2777 C CA . LEU A 1 365 ? -7.970 -14.151 41.779 1.00 72.19 365 LEU A CA 1
ATOM 2778 C C . LEU A 1 365 ? -8.895 -12.942 41.594 1.00 72.19 365 LEU A C 1
ATOM 2780 O O . LEU A 1 365 ? -10.013 -13.088 41.101 1.00 72.19 365 LEU A O 1
ATOM 2784 N N . THR A 1 366 ? -8.446 -11.747 41.978 1.00 68.06 366 THR A N 1
ATOM 2785 C CA . THR A 1 366 ? -9.251 -10.523 41.836 1.00 68.06 366 THR A CA 1
ATOM 2786 C C . THR A 1 366 ? -8.944 -9.794 40.535 1.00 68.06 366 THR A C 1
ATOM 2788 O O . THR A 1 366 ? -9.856 -9.274 39.889 1.00 68.06 366 THR A O 1
ATOM 2791 N N . LYS A 1 367 ? -7.674 -9.784 40.113 1.00 67.19 367 LYS A N 1
ATOM 2792 C CA . LYS A 1 367 ? -7.237 -9.142 38.871 1.00 67.19 367 LYS A CA 1
ATOM 2793 C C . LYS A 1 367 ? -5.989 -9.820 38.309 1.00 67.19 367 LYS A C 1
ATOM 2795 O O . LYS A 1 367 ? -5.081 -10.193 39.041 1.00 67.19 367 LYS A O 1
ATOM 2800 N N . ALA A 1 368 ? -5.914 -9.921 36.988 1.00 62.12 368 ALA A N 1
ATOM 2801 C CA . ALA A 1 368 ? -4.708 -10.314 36.270 1.00 62.12 368 ALA A CA 1
ATOM 2802 C C . ALA A 1 368 ? -4.530 -9.384 35.068 1.00 62.12 368 ALA A C 1
ATOM 2804 O O . ALA A 1 368 ? -5.494 -9.118 34.343 1.00 62.12 368 ALA A O 1
ATOM 2805 N N . SER A 1 369 ? -3.316 -8.877 34.873 1.00 56.31 369 SER A N 1
ATOM 2806 C CA . SER A 1 369 ? -2.981 -7.965 33.779 1.00 56.31 369 SER A CA 1
ATOM 2807 C C . SER A 1 369 ? -1.597 -8.260 33.220 1.00 56.31 369 SER A C 1
ATOM 2809 O O . SER A 1 369 ? -0.694 -8.677 33.935 1.00 56.31 369 SER A O 1
ATOM 2811 N N . TYR A 1 370 ? -1.399 -8.018 31.934 1.00 51.06 370 TYR A N 1
ATOM 2812 C CA . TYR A 1 370 ? -0.090 -8.112 31.296 1.00 51.06 370 TYR A CA 1
ATOM 2813 C C . TYR A 1 370 ? 0.492 -6.703 31.092 1.00 51.06 370 TYR A C 1
ATOM 2815 O O . TYR A 1 370 ? -0.248 -5.769 30.799 1.00 51.06 370 TYR A O 1
ATOM 2823 N N . GLN A 1 371 ? 1.801 -6.522 31.305 1.00 47.72 371 GLN A N 1
ATOM 2824 C CA . GLN A 1 371 ? 2.481 -5.256 31.030 1.00 47.72 371 GLN A CA 1
ATOM 2825 C C . GLN A 1 371 ? 3.887 -5.511 30.448 1.00 47.72 371 GLN A C 1
ATOM 2827 O O . GLN A 1 371 ? 4.828 -5.813 31.181 1.00 47.72 371 GLN A O 1
ATOM 2832 N N . PRO A 1 372 ? 4.082 -5.383 29.131 1.00 41.75 372 PRO A N 1
ATOM 2833 C CA . PRO A 1 372 ? 5.394 -5.365 28.527 1.00 41.75 372 PRO A CA 1
ATOM 2834 C C . PRO A 1 372 ? 6.098 -4.109 29.017 1.00 41.75 372 PRO A C 1
ATOM 2836 O O . PRO A 1 372 ? 5.641 -2.983 28.818 1.00 41.75 372 PRO A O 1
ATOM 2839 N N . THR A 1 373 ? 7.219 -4.309 29.691 1.00 41.50 373 THR A N 1
ATOM 2840 C CA . THR A 1 373 ? 8.120 -3.216 30.027 1.00 41.50 373 THR A CA 1
ATOM 2841 C C . THR A 1 373 ? 8.985 -2.947 28.805 1.00 41.50 373 THR A C 1
ATOM 2843 O O . THR A 1 373 ? 10.024 -3.576 28.623 1.00 41.50 373 THR A O 1
ATOM 2846 N N . SER A 1 374 ? 8.570 -2.004 27.958 1.00 39.06 374 SER A N 1
ATOM 2847 C CA . SER A 1 374 ? 9.499 -1.362 27.031 1.00 39.06 374 SER A CA 1
ATOM 2848 C C . SER A 1 374 ? 10.323 -0.350 27.827 1.00 39.06 374 SER A C 1
ATOM 2850 O O . SER A 1 374 ? 9.815 0.703 28.220 1.00 39.06 374 SER A O 1
ATOM 2852 N N . VAL A 1 375 ? 11.592 -0.658 28.100 1.00 31.03 375 VAL A N 1
ATOM 2853 C CA . VAL A 1 375 ? 12.531 0.351 28.604 1.00 31.03 375 VAL A CA 1
ATOM 2854 C C . VAL A 1 375 ? 12.894 1.255 27.428 1.00 31.03 375 VAL A C 1
ATOM 2856 O O . VAL A 1 375 ? 13.824 0.974 26.681 1.00 31.03 375 VAL A O 1
ATOM 2859 N N . ALA A 1 376 ? 12.140 2.335 27.238 1.00 32.00 376 ALA A N 1
ATOM 2860 C CA . ALA A 1 376 ? 12.524 3.394 26.315 1.00 32.00 376 ALA A CA 1
ATOM 2861 C C . ALA A 1 376 ? 13.562 4.293 27.004 1.00 32.00 376 ALA A C 1
ATOM 2863 O O . ALA A 1 376 ? 13.231 5.026 27.937 1.00 32.00 376 ALA A O 1
ATOM 2864 N N . GLN A 1 377 ? 14.820 4.252 26.555 1.00 27.50 377 GLN A N 1
ATOM 2865 C CA . GLN A 1 377 ? 15.731 5.375 26.780 1.00 27.50 377 GLN A CA 1
ATOM 2866 C C . GLN A 1 377 ? 15.410 6.478 25.766 1.00 27.50 377 GLN A C 1
ATOM 2868 O O . GLN A 1 377 ? 15.195 6.229 24.583 1.00 27.50 377 GLN A O 1
ATOM 2873 N N . THR A 1 378 ? 15.325 7.705 26.264 1.00 29.08 378 THR A N 1
ATOM 2874 C CA . THR A 1 378 ? 14.960 8.915 25.524 1.00 29.08 378 THR A CA 1
ATOM 2875 C C . THR A 1 378 ? 15.979 9.295 24.436 1.00 29.08 378 THR A C 1
ATOM 2877 O O . THR A 1 378 ? 17.173 9.278 24.707 1.00 29.08 378 THR A O 1
ATOM 2880 N N . HIS A 1 379 ? 15.435 9.667 23.263 1.00 26.42 379 HIS A N 1
ATOM 2881 C CA . HIS A 1 379 ? 15.904 10.470 22.101 1.00 26.42 379 HIS A CA 1
ATOM 2882 C C . HIS A 1 379 ? 17.208 11.307 22.196 1.00 26.42 379 HIS A C 1
ATOM 2884 O O . HIS A 1 379 ? 17.650 11.607 23.300 1.00 26.42 379 HIS A O 1
ATOM 2890 N N . PRO A 1 380 ? 17.693 11.928 21.087 1.00 43.03 380 PRO A N 1
ATOM 2891 C CA . PRO A 1 380 ? 17.451 11.733 19.645 1.00 43.03 380 PRO A CA 1
ATOM 2892 C C . PRO A 1 380 ? 18.778 11.529 18.870 1.00 43.03 380 PRO A C 1
ATOM 2894 O O . PRO A 1 380 ? 19.851 11.716 19.421 1.00 43.03 380 PRO A O 1
ATOM 2897 N N . ASP A 1 381 ? 18.706 11.193 17.583 1.00 34.28 381 ASP A N 1
ATOM 2898 C CA . ASP A 1 381 ? 19.858 11.010 16.684 1.00 34.28 381 ASP A CA 1
ATOM 2899 C C . ASP A 1 381 ? 20.761 9.810 17.010 1.00 34.28 381 ASP A C 1
ATOM 2901 O O . ASP A 1 381 ? 21.554 9.820 17.940 1.00 34.28 381 ASP A O 1
ATOM 2905 N N . VAL A 1 382 ? 20.646 8.768 16.182 1.00 31.02 382 VAL A N 1
ATOM 2906 C CA . VAL A 1 382 ? 21.734 7.948 15.616 1.00 31.02 382 VAL A CA 1
ATOM 2907 C C . VAL A 1 382 ? 21.131 6.622 15.149 1.00 31.02 382 VAL A C 1
ATOM 2909 O O . VAL A 1 382 ? 20.588 5.820 15.904 1.00 31.02 382 VAL A O 1
ATOM 2912 N N . VAL A 1 383 ? 21.248 6.416 13.842 1.00 40.84 383 VAL A N 1
ATOM 2913 C CA . VAL A 1 383 ? 21.097 5.138 13.156 1.00 40.84 383 VAL A CA 1
ATOM 2914 C C . VAL A 1 383 ? 22.132 4.160 13.713 1.00 40.84 383 VAL A C 1
ATOM 2916 O O . VAL A 1 383 ? 23.320 4.421 13.562 1.00 40.84 383 VAL A O 1
ATOM 2919 N N . ALA A 1 384 ? 21.692 3.047 14.305 1.00 31.08 384 ALA A N 1
ATOM 2920 C CA . ALA A 1 384 ? 22.216 1.693 14.062 1.00 31.08 384 ALA A CA 1
ATOM 2921 C C . ALA A 1 384 ? 21.783 0.721 15.174 1.00 31.08 384 ALA A C 1
ATOM 2923 O O . ALA A 1 384 ? 22.171 0.862 16.327 1.00 31.08 384 ALA A O 1
ATOM 2924 N N . SER A 1 385 ? 21.018 -0.300 14.774 1.00 40.69 385 SER A N 1
ATOM 2925 C CA . SER A 1 385 ? 20.910 -1.619 15.416 1.00 40.69 385 SER A CA 1
ATOM 2926 C C . SER A 1 385 ? 20.916 -1.653 16.952 1.00 40.69 385 SER A C 1
ATOM 2928 O O . SER A 1 385 ? 21.928 -1.982 17.571 1.00 40.69 385 SER A O 1
ATOM 2930 N N . VAL A 1 386 ? 19.747 -1.450 17.556 1.00 29.83 386 VAL A N 1
ATOM 2931 C CA . VAL A 1 386 ? 19.453 -1.985 18.887 1.00 29.83 386 VAL A CA 1
ATOM 2932 C C . VAL A 1 386 ? 18.452 -3.112 18.682 1.00 29.83 386 VAL A C 1
ATOM 2934 O O . VAL A 1 386 ? 17.324 -2.882 18.259 1.00 29.83 386 VAL A O 1
ATOM 2937 N N . VAL A 1 387 ? 18.882 -4.352 18.917 1.00 35.19 387 VAL A N 1
ATOM 2938 C CA . VAL A 1 387 ? 17.940 -5.449 19.144 1.00 35.19 387 VAL A CA 1
ATOM 2939 C C . VAL A 1 387 ? 17.316 -5.164 20.505 1.00 35.19 387 VAL A C 1
ATOM 2941 O O . VAL A 1 387 ? 17.930 -5.418 21.540 1.00 35.19 387 VAL A O 1
ATOM 2944 N N . GLU A 1 388 ? 16.137 -4.548 20.491 1.00 40.00 388 GLU A N 1
ATOM 2945 C CA . GLU A 1 388 ? 15.299 -4.367 21.671 1.00 40.00 388 GLU A CA 1
ATOM 2946 C C . GLU A 1 388 ? 15.024 -5.749 22.280 1.00 40.00 388 GLU A C 1
ATOM 2948 O O . GLU A 1 388 ? 14.472 -6.638 21.631 1.00 40.00 388 GLU A O 1
ATOM 2953 N N . ARG A 1 389 ? 15.444 -5.970 23.529 1.00 36.91 389 ARG A N 1
ATOM 2954 C CA . ARG A 1 389 ? 14.913 -7.075 24.331 1.00 36.91 389 ARG A CA 1
ATOM 2955 C C . ARG A 1 389 ? 13.699 -6.543 25.072 1.00 36.91 389 ARG A C 1
ATOM 2957 O O . ARG A 1 389 ? 13.845 -5.849 26.074 1.00 36.91 389 ARG A O 1
ATOM 2964 N N . GLU A 1 390 ? 12.514 -6.872 24.577 1.00 44.88 390 GLU A N 1
ATOM 2965 C CA . GLU A 1 390 ? 11.277 -6.687 25.329 1.00 44.88 390 GLU A CA 1
ATOM 2966 C C . GLU A 1 390 ? 11.293 -7.612 26.557 1.00 44.88 390 GLU A C 1
ATOM 2968 O O . GLU A 1 390 ? 11.218 -8.840 26.439 1.00 44.88 390 GLU A O 1
ATOM 2973 N N . GLU A 1 391 ? 11.399 -7.045 27.761 1.00 42.47 391 GLU A N 1
ATOM 2974 C CA . GLU A 1 391 ? 11.137 -7.798 28.988 1.00 42.47 391 GLU A CA 1
ATOM 2975 C C . GLU A 1 391 ? 9.625 -7.861 29.228 1.00 42.47 391 GLU A C 1
ATOM 2977 O O . GLU A 1 391 ? 8.964 -6.859 29.522 1.00 42.47 391 GLU A O 1
ATOM 2982 N N . HIS A 1 392 ? 9.081 -9.069 29.110 1.00 51.88 392 HIS A N 1
ATOM 2983 C CA . HIS A 1 392 ? 7.666 -9.366 29.277 1.00 51.88 392 HIS A CA 1
ATOM 2984 C C . HIS A 1 392 ? 7.364 -9.560 30.769 1.00 51.88 392 HIS A C 1
ATOM 2986 O O . HIS A 1 392 ? 7.729 -10.592 31.333 1.00 51.88 392 HIS A O 1
ATOM 2992 N N . LYS A 1 393 ? 6.694 -8.601 31.420 1.00 53.09 393 LYS A N 1
ATOM 2993 C CA . LYS A 1 393 ? 6.271 -8.731 32.824 1.00 53.09 393 LYS A CA 1
ATOM 2994 C C . LYS A 1 393 ? 4.753 -8.909 32.901 1.00 53.09 393 LYS A C 1
ATOM 2996 O O . LYS A 1 393 ? 3.982 -8.238 32.219 1.00 53.09 393 LYS A O 1
ATOM 3001 N N . ARG A 1 394 ? 4.287 -9.879 33.684 1.00 61.44 394 ARG A N 1
ATOM 3002 C CA . ARG A 1 394 ? 2.855 -10.105 33.952 1.00 61.44 394 ARG A CA 1
ATOM 3003 C C . ARG A 1 394 ? 2.571 -9.673 35.381 1.00 61.44 394 ARG A C 1
ATOM 3005 O O . ARG A 1 394 ? 3.415 -9.865 36.238 1.00 61.44 394 ARG A O 1
ATOM 3012 N N . TRP A 1 395 ? 1.406 -9.110 35.650 1.00 66.12 395 TRP A N 1
ATOM 3013 C CA . TRP A 1 395 ? 0.985 -8.717 36.989 1.00 66.12 395 TRP A CA 1
ATOM 3014 C C . TRP A 1 395 ? -0.240 -9.517 37.408 1.00 66.12 395 TRP A C 1
ATOM 3016 O O . TRP A 1 395 ? -1.186 -9.705 36.641 1.00 66.12 395 TRP A O 1
ATOM 3026 N N . LEU A 1 396 ? -0.226 -9.974 38.648 1.00 65.00 396 LEU A N 1
ATOM 3027 C CA . LEU A 1 396 ? -1.295 -10.733 39.265 1.00 65.00 396 LEU A CA 1
ATO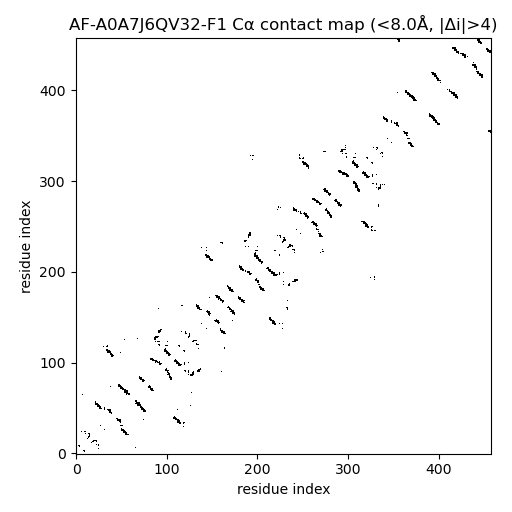M 3028 C C . LEU A 1 396 ? -1.648 -10.064 40.590 1.00 65.00 396 LEU A C 1
ATOM 3030 O O . LEU A 1 396 ? -0.785 -9.915 41.452 1.00 65.00 396 LEU A O 1
ATOM 3034 N N . THR A 1 397 ? -2.905 -9.669 40.761 1.00 65.94 397 THR A N 1
ATOM 3035 C CA . THR A 1 397 ? -3.428 -9.235 42.057 1.00 65.94 397 THR A CA 1
ATOM 3036 C C . THR A 1 397 ? -4.307 -10.342 42.607 1.00 65.94 397 THR A C 1
ATOM 3038 O O . THR A 1 397 ? -5.312 -10.731 42.005 1.00 65.94 397 THR A O 1
ATOM 3041 N N . VAL A 1 398 ? -3.913 -10.855 43.764 1.00 65.56 398 VAL A N 1
ATOM 3042 C CA . VAL A 1 398 ? -4.666 -11.868 44.498 1.00 65.56 398 VAL A CA 1
ATOM 3043 C C . VAL A 1 398 ? -5.262 -11.220 45.736 1.00 65.56 398 VAL A C 1
ATOM 3045 O O . VAL A 1 398 ? -4.582 -10.493 46.465 1.00 65.56 398 VAL A O 1
ATOM 3048 N N . GLY A 1 399 ? -6.550 -11.458 45.951 1.00 62.31 399 GLY A N 1
ATOM 3049 C CA . GLY A 1 399 ? -7.281 -10.975 47.113 1.00 62.31 399 GLY A CA 1
ATOM 3050 C C . GLY A 1 399 ? -7.760 -12.147 47.953 1.00 62.31 399 GLY A C 1
ATOM 3051 O O . GLY A 1 399 ? -7.974 -13.254 47.453 1.00 62.31 399 GLY A O 1
ATOM 3052 N N . PHE A 1 400 ? -7.941 -11.910 49.245 1.00 64.25 400 PHE A N 1
ATOM 3053 C CA . PHE A 1 400 ? -8.568 -12.889 50.121 1.00 64.25 400 PHE A CA 1
ATOM 3054 C C . PHE A 1 400 ? -10.029 -12.533 50.397 1.00 64.25 400 PHE A C 1
ATOM 3056 O O . PHE A 1 400 ? -10.341 -11.373 50.679 1.00 64.25 400 PHE A O 1
ATOM 3063 N N . PRO A 1 401 ? -10.936 -13.521 50.374 1.00 53.41 401 PRO A N 1
ATOM 3064 C CA . PRO A 1 401 ? -12.229 -13.352 51.006 1.00 53.41 401 PRO A CA 1
ATOM 3065 C C . PRO A 1 401 ? -12.027 -13.275 52.526 1.00 53.41 401 PRO A C 1
ATOM 3067 O O . PRO A 1 401 ? -11.304 -14.087 53.108 1.00 53.41 401 PRO A O 1
ATOM 3070 N N . ASN A 1 402 ? -12.673 -12.309 53.183 1.00 54.09 402 ASN A N 1
ATOM 3071 C CA . ASN A 1 402 ? -12.786 -12.324 54.639 1.00 54.09 402 ASN A CA 1
ATOM 3072 C C . ASN A 1 402 ? -13.471 -13.629 55.057 1.00 54.09 402 ASN A C 1
ATOM 3074 O O . ASN A 1 402 ? -14.501 -14.006 54.497 1.00 54.09 402 ASN A O 1
ATOM 3078 N N . ASN A 1 403 ? -12.857 -14.343 55.997 1.00 45.84 403 ASN A N 1
ATOM 3079 C CA . ASN A 1 403 ? -13.270 -15.678 56.419 1.00 45.84 403 ASN A CA 1
ATOM 3080 C C . ASN A 1 403 ? -14.791 -15.731 56.732 1.00 45.84 403 ASN A C 1
ATOM 3082 O O . ASN A 1 403 ? -15.286 -14.822 57.401 1.00 45.84 403 ASN A O 1
ATOM 3086 N N . PRO A 1 404 ? -15.544 -16.786 56.352 1.00 44.59 404 PRO A N 1
ATOM 3087 C CA . PRO A 1 404 ? -16.997 -16.862 56.568 1.00 44.59 404 PRO A CA 1
ATOM 3088 C C . PRO A 1 404 ? -17.407 -17.084 58.035 1.00 44.59 404 PRO A C 1
ATOM 3090 O O . PRO A 1 404 ? -18.594 -17.171 58.343 1.00 44.59 404 PRO A O 1
ATOM 3093 N N . ALA A 1 405 ? -16.446 -17.216 58.951 1.00 43.19 405 ALA A N 1
ATOM 3094 C CA . ALA A 1 405 ? -16.681 -17.552 60.349 1.00 43.19 405 ALA A CA 1
ATOM 3095 C C . ALA A 1 405 ? -16.496 -16.321 61.250 1.00 43.19 405 ALA A C 1
ATOM 3097 O O . ALA A 1 405 ? -15.458 -16.140 61.879 1.00 43.19 405 ALA A O 1
ATOM 3098 N N . GLY A 1 406 ? -17.532 -15.478 61.261 1.00 47.00 406 GLY A N 1
ATOM 3099 C CA . GLY A 1 406 ? -17.855 -14.449 62.255 1.00 47.00 406 GLY A CA 1
ATOM 3100 C C . GLY A 1 406 ? -16.786 -14.054 63.279 1.00 47.00 406 GLY A C 1
ATOM 3101 O O . GLY A 1 406 ? -16.916 -14.418 64.442 1.00 47.00 406 GLY A O 1
ATOM 3102 N N . SER A 1 407 ? -15.811 -13.227 62.889 1.00 41.75 407 SER A N 1
ATOM 3103 C CA . SER A 1 407 ? -15.254 -12.193 63.774 1.00 41.75 407 SER A CA 1
ATOM 3104 C C . SER A 1 407 ? -14.402 -11.186 62.983 1.00 41.75 407 SER A C 1
ATOM 3106 O O . SER A 1 407 ? -13.428 -11.564 62.342 1.00 41.75 407 SER A O 1
ATOM 3108 N N . TYR A 1 408 ? -14.798 -9.913 63.087 1.00 43.25 408 TYR A N 1
ATOM 3109 C CA . TYR A 1 408 ? -14.108 -8.675 62.691 1.00 43.25 408 TYR A CA 1
ATOM 3110 C C . TYR A 1 408 ? -13.937 -8.365 61.187 1.00 43.25 408 TYR A C 1
ATOM 3112 O O . TYR A 1 408 ? -13.249 -9.063 60.446 1.00 43.25 408 TYR A O 1
ATOM 3120 N N . ASP A 1 409 ? -14.529 -7.234 60.776 1.00 40.72 409 ASP A N 1
ATOM 3121 C CA . ASP A 1 409 ? -14.321 -6.558 59.491 1.00 40.72 409 ASP A CA 1
ATOM 3122 C C . ASP A 1 409 ? -12.869 -6.067 59.374 1.00 40.72 409 ASP A C 1
ATOM 3124 O O . ASP A 1 409 ? -12.539 -4.938 59.739 1.00 40.72 409 ASP A O 1
ATOM 3128 N N . TYR A 1 410 ? -11.976 -6.913 58.869 1.00 44.47 410 TYR A N 1
ATOM 3129 C CA . TYR A 1 410 ? -10.694 -6.451 58.340 1.00 44.47 410 TYR A CA 1
ATOM 3130 C C . TYR A 1 410 ? -10.864 -6.065 56.867 1.00 44.47 410 TYR A C 1
ATOM 3132 O O . TYR A 1 410 ? -11.647 -6.671 56.140 1.00 44.47 410 TYR A O 1
ATOM 3140 N N . ALA A 1 411 ? -10.155 -5.036 56.407 1.00 51.88 411 ALA A N 1
ATOM 3141 C CA . ALA A 1 411 ? -10.130 -4.697 54.988 1.00 51.88 411 ALA A CA 1
ATOM 3142 C C . ALA A 1 411 ? -9.546 -5.873 54.182 1.00 51.88 411 ALA A C 1
ATOM 3144 O O . ALA A 1 411 ? -8.555 -6.475 54.606 1.00 51.88 411 ALA A O 1
ATOM 3145 N N . VAL A 1 412 ? -10.135 -6.178 53.018 1.00 56.91 412 VAL A N 1
ATOM 3146 C CA . VAL A 1 412 ? -9.524 -7.075 52.024 1.00 56.91 412 VAL A CA 1
ATOM 3147 C C . VAL A 1 412 ? -8.103 -6.575 51.793 1.00 56.91 412 VAL A C 1
ATOM 3149 O O . VAL A 1 412 ? -7.926 -5.439 51.358 1.00 56.91 412 VAL A O 1
ATOM 3152 N N . SER A 1 413 ? -7.089 -7.371 52.135 1.00 63.56 413 SER A N 1
ATOM 3153 C CA . SER A 1 413 ? -5.727 -7.031 51.737 1.00 63.56 413 SER A CA 1
ATOM 3154 C C . SER A 1 413 ? -5.450 -7.692 50.401 1.00 63.56 413 SER A C 1
ATOM 3156 O O . SER A 1 413 ? -5.699 -8.877 50.175 1.00 63.56 413 SER A O 1
ATOM 3158 N N . GLU A 1 414 ? -4.989 -6.868 49.482 1.00 70.81 414 GLU A N 1
ATOM 3159 C CA . GLU A 1 414 ? -4.631 -7.282 48.143 1.00 70.81 414 GLU A CA 1
ATOM 3160 C C . GLU A 1 414 ? -3.118 -7.435 48.091 1.00 70.81 414 GLU A C 1
ATOM 3162 O O . GLU A 1 414 ? -2.372 -6.604 48.615 1.00 70.81 414 GLU A O 1
ATOM 3167 N N . PHE A 1 415 ? -2.660 -8.511 47.465 1.00 75.38 415 PHE A N 1
ATOM 3168 C CA . PHE A 1 415 ? -1.247 -8.714 47.200 1.00 75.38 415 PHE A CA 1
ATOM 3169 C C . PHE A 1 415 ? -1.010 -8.626 45.703 1.00 75.38 415 PHE A C 1
ATOM 3171 O O . PHE A 1 415 ? -1.660 -9.316 44.916 1.00 75.38 415 PHE A O 1
ATOM 3178 N N . GLN A 1 416 ? -0.056 -7.784 45.322 1.00 78.56 416 GLN A N 1
ATOM 3179 C CA . GLN A 1 416 ? 0.389 -7.639 43.947 1.00 78.56 416 GLN A CA 1
ATOM 3180 C C . GLN A 1 416 ? 1.654 -8.466 43.721 1.00 78.56 416 GLN A C 1
ATOM 3182 O O . GLN A 1 416 ? 2.603 -8.430 44.509 1.00 78.56 416 GLN A O 1
ATOM 3187 N N . TYR A 1 417 ? 1.643 -9.225 42.634 1.00 78.50 417 TYR A N 1
ATOM 3188 C CA . TYR A 1 417 ? 2.721 -10.094 42.199 1.00 78.50 417 TYR A CA 1
ATOM 3189 C C . TYR A 1 417 ? 3.100 -9.780 40.752 1.00 78.50 417 TYR A C 1
ATOM 3191 O O . TYR A 1 417 ? 2.229 -9.549 39.916 1.00 78.50 417 TYR A O 1
ATOM 3199 N N . THR A 1 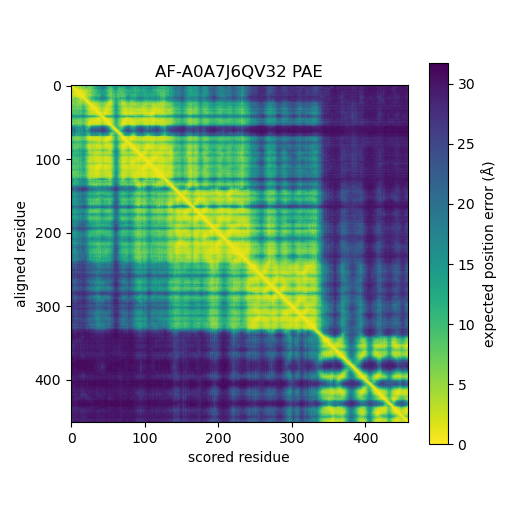418 ? 4.390 -9.846 40.445 1.00 80.19 418 THR A N 1
ATOM 3200 C CA . THR A 1 418 ? 4.949 -9.723 39.097 1.00 80.19 418 THR A CA 1
ATOM 3201 C C . THR A 1 418 ? 5.449 -11.084 38.631 1.00 80.19 418 THR A C 1
ATOM 3203 O O . THR A 1 418 ? 6.430 -11.603 39.157 1.00 80.19 418 THR A O 1
ATOM 3206 N N . CYS A 1 419 ? 4.769 -11.681 37.664 1.00 76.38 419 CYS A N 1
ATOM 3207 C CA . CYS A 1 419 ? 5.001 -13.019 37.143 1.00 76.38 419 CYS A CA 1
ATOM 3208 C C . CYS A 1 419 ? 5.803 -13.033 35.836 1.00 76.38 419 CYS A C 1
ATOM 3210 O O . CYS A 1 419 ? 5.637 -12.173 34.967 1.00 76.38 419 CYS A O 1
ATOM 3212 N N . ASP A 1 420 ? 6.626 -14.067 35.687 1.00 77.19 420 ASP A N 1
ATOM 3213 C CA . ASP A 1 420 ? 7.262 -14.454 34.430 1.00 77.19 420 ASP A CA 1
ATOM 3214 C C . ASP A 1 420 ? 6.225 -15.058 33.456 1.00 77.19 420 ASP A C 1
ATOM 3216 O O . ASP A 1 420 ? 5.130 -15.466 33.875 1.00 77.19 420 ASP A O 1
ATOM 3220 N N . PRO A 1 421 ? 6.534 -15.138 32.148 1.00 64.94 421 PRO A N 1
ATOM 3221 C CA . PRO A 1 421 ? 5.727 -15.896 31.201 1.00 64.94 421 PRO A CA 1
ATOM 3222 C C . PRO A 1 421 ? 5.530 -17.343 31.663 1.00 64.94 421 PRO A C 1
ATOM 3224 O O . PRO A 1 421 ? 6.460 -17.995 32.132 1.00 64.94 421 PRO A O 1
ATOM 3227 N N . VAL A 1 422 ? 4.309 -17.856 31.510 1.00 68.38 422 VAL A N 1
ATOM 3228 C CA . VAL A 1 422 ? 4.036 -19.275 31.755 1.00 68.38 422 VAL A CA 1
ATOM 3229 C C . VAL A 1 422 ? 4.621 -20.073 30.594 1.00 68.38 422 VAL A C 1
ATOM 3231 O O . VAL A 1 422 ? 4.159 -19.942 29.462 1.00 68.38 422 VAL A O 1
ATOM 3234 N N . GLU A 1 423 ? 5.657 -20.861 30.872 1.00 60.88 423 GLU A N 1
ATOM 3235 C CA . GLU A 1 423 ? 6.366 -21.664 29.864 1.00 60.88 423 GLU A CA 1
ATOM 3236 C C . GLU A 1 423 ? 5.772 -23.072 29.698 1.00 60.88 423 GLU A C 1
ATOM 3238 O O . GLU A 1 423 ? 6.000 -23.731 28.685 1.00 60.88 423 GLU A O 1
ATOM 3243 N N . ALA A 1 424 ? 4.998 -23.536 30.682 1.00 65.69 424 ALA A N 1
ATOM 3244 C CA . ALA A 1 424 ? 4.411 -24.871 30.702 1.00 65.69 424 ALA A CA 1
ATOM 3245 C C . ALA A 1 424 ? 2.946 -24.863 30.240 1.00 65.69 424 ALA A C 1
ATOM 3247 O O . ALA A 1 424 ? 2.189 -23.933 30.517 1.00 65.69 424 ALA A O 1
ATOM 3248 N N . ALA A 1 425 ? 2.534 -25.929 29.550 1.00 60.00 425 ALA A N 1
ATOM 3249 C CA . ALA A 1 425 ? 1.134 -26.135 29.191 1.00 60.00 425 ALA A CA 1
ATOM 3250 C C . ALA A 1 425 ? 0.271 -26.386 30.450 1.00 60.00 425 ALA A C 1
ATOM 3252 O O . ALA A 1 425 ? 0.783 -26.950 31.419 1.00 60.00 425 ALA A O 1
ATOM 3253 N N . PRO A 1 426 ? -1.028 -26.022 30.445 1.00 74.06 426 PRO A N 1
ATOM 3254 C CA . PRO A 1 426 ? -1.926 -26.297 31.563 1.00 74.06 426 PRO A CA 1
ATOM 3255 C C . PRO A 1 426 ? -1.998 -27.795 31.880 1.00 74.06 426 PRO A C 1
ATOM 3257 O O . PRO A 1 426 ? -2.246 -28.616 30.994 1.00 74.06 426 PRO A O 1
ATOM 3260 N N . GLU A 1 427 ? -1.824 -28.155 33.148 1.00 73.06 427 GLU A N 1
ATOM 3261 C CA . GLU A 1 427 ? -1.863 -29.547 33.596 1.00 73.06 427 GLU A CA 1
ATOM 3262 C C . GLU A 1 427 ? -3.248 -29.890 34.163 1.00 73.06 427 GLU A C 1
ATOM 3264 O O . GLU A 1 427 ? -3.808 -29.100 34.924 1.00 73.06 427 GLU A O 1
ATOM 3269 N N . PRO A 1 428 ? -3.836 -31.057 33.848 1.00 69.56 428 PRO A N 1
ATOM 3270 C CA . PRO A 1 428 ? -5.102 -31.465 34.449 1.00 69.56 428 PRO A CA 1
ATOM 3271 C C . PRO A 1 428 ? -4.946 -31.614 35.969 1.00 69.56 428 PRO A C 1
ATOM 3273 O O . PRO A 1 428 ? -4.145 -32.419 36.458 1.00 69.56 428 PRO A O 1
ATOM 3276 N N . HIS A 1 429 ? -5.727 -30.849 36.734 1.00 64.44 429 HIS A N 1
ATOM 3277 C CA . HIS A 1 429 ? -5.591 -30.795 38.182 1.00 64.44 429 HIS A CA 1
ATOM 3278 C C . HIS A 1 429 ? -6.289 -31.995 38.835 1.00 64.44 429 HIS A C 1
ATOM 3280 O O . HIS A 1 429 ? -7.476 -31.977 39.144 1.00 64.44 429 HIS A O 1
ATOM 3286 N N . ARG A 1 430 ? -5.525 -33.064 39.090 1.00 56.47 430 ARG A N 1
ATOM 3287 C CA . ARG A 1 430 ? -6.046 -34.337 39.632 1.00 56.47 430 ARG A CA 1
ATOM 3288 C C . ARG A 1 430 ? -6.573 -34.275 41.077 1.00 56.47 430 ARG A C 1
ATOM 3290 O O . ARG A 1 430 ? -7.109 -35.272 41.550 1.00 56.47 430 ARG A O 1
ATOM 3297 N N . ALA A 1 431 ? -6.399 -33.158 41.786 1.00 51.69 431 ALA A N 1
ATOM 3298 C CA . ALA A 1 431 ? -6.703 -33.048 43.217 1.00 51.69 431 ALA A CA 1
ATOM 3299 C C . ALA A 1 431 ? -8.049 -32.367 43.530 1.00 51.69 431 ALA A C 1
ATOM 3301 O O . ALA A 1 431 ? -8.520 -32.470 44.660 1.00 51.69 431 ALA A O 1
ATOM 3302 N N . ILE A 1 432 ? -8.681 -31.702 42.557 1.00 49.16 432 ILE A N 1
ATOM 3303 C CA . ILE A 1 432 ? -9.962 -31.011 42.749 1.00 49.16 432 ILE A CA 1
ATOM 3304 C C . ILE A 1 432 ? -11.023 -31.782 41.969 1.00 49.16 432 ILE A C 1
ATOM 3306 O O . ILE A 1 432 ? -11.166 -31.588 40.773 1.00 49.16 432 ILE A O 1
ATOM 3310 N N . ASN A 1 433 ? -11.712 -32.686 42.671 1.00 46.00 433 ASN A N 1
ATOM 3311 C CA . ASN A 1 433 ? -12.974 -33.333 42.298 1.00 46.00 433 ASN A CA 1
ATOM 3312 C C . ASN A 1 433 ? -13.073 -33.837 40.836 1.00 46.00 433 ASN A C 1
ATOM 3314 O O . ASN A 1 433 ? -13.244 -33.069 39.893 1.00 46.00 433 ASN A O 1
ATOM 3318 N N . THR A 1 434 ? -13.083 -35.158 40.642 1.00 46.50 434 THR A N 1
ATOM 3319 C CA . THR A 1 434 ? -13.114 -35.857 39.335 1.00 46.50 434 THR A CA 1
ATOM 3320 C C . THR A 1 434 ? -14.297 -35.512 38.410 1.00 46.50 434 THR A C 1
ATOM 3322 O O . THR A 1 434 ? -14.389 -36.060 37.316 1.00 46.50 434 THR A O 1
ATOM 3325 N N . ALA A 1 435 ? -15.205 -34.629 38.831 1.00 48.38 435 ALA A N 1
ATOM 3326 C CA . ALA A 1 435 ? -16.333 -34.128 38.051 1.00 48.38 435 ALA A CA 1
ATOM 3327 C C . ALA A 1 435 ? -16.043 -32.829 37.267 1.00 48.38 435 ALA A C 1
ATOM 3329 O O . ALA A 1 435 ? -16.827 -32.481 36.386 1.00 48.38 435 ALA A O 1
ATOM 3330 N N . SER A 1 436 ? -14.951 -32.108 37.547 1.00 53.38 436 SER A N 1
ATOM 3331 C CA . SER A 1 436 ? -14.611 -30.853 36.858 1.00 53.38 436 SER A CA 1
ATOM 3332 C C . SER A 1 436 ? -13.344 -30.996 36.016 1.00 53.38 436 SER A C 1
ATOM 3334 O O . SER A 1 436 ? -12.303 -31.391 36.533 1.00 53.38 436 SER A O 1
ATOM 3336 N N . ASN A 1 437 ? -13.417 -30.622 34.733 1.00 60.66 437 ASN A N 1
ATOM 3337 C CA . ASN A 1 437 ? -12.264 -30.420 33.844 1.00 60.66 437 ASN A CA 1
ATOM 3338 C C . ASN A 1 437 ? -11.425 -29.216 34.325 1.00 60.66 437 ASN A C 1
ATOM 3340 O O . ASN A 1 437 ? -11.385 -28.178 33.667 1.00 60.66 437 ASN A O 1
ATOM 3344 N N . ALA A 1 438 ? -10.823 -29.317 35.509 1.00 64.56 438 ALA A N 1
ATOM 3345 C CA . ALA A 1 438 ? -9.988 -28.281 36.094 1.00 64.56 438 ALA A CA 1
ATOM 3346 C C . ALA A 1 438 ? -8.549 -28.431 35.589 1.00 64.56 438 ALA A C 1
ATOM 3348 O O . ALA A 1 438 ? -7.984 -29.528 35.598 1.00 64.56 438 ALA A O 1
ATOM 3349 N N . TYR A 1 439 ? -7.955 -27.319 35.169 1.00 70.25 439 TYR A N 1
ATOM 3350 C CA . TYR A 1 439 ? -6.569 -27.242 34.723 1.00 70.25 439 TYR A CA 1
ATOM 3351 C C . TYR A 1 439 ? -5.809 -26.276 35.628 1.00 70.25 439 TYR A C 1
ATOM 3353 O O . TYR A 1 439 ? -6.352 -25.255 36.041 1.00 70.25 439 TYR A O 1
ATOM 3361 N N . MET A 1 440 ? -4.568 -26.622 35.942 1.00 76.06 440 MET A N 1
ATOM 3362 C CA . MET A 1 440 ? -3.647 -25.839 36.756 1.00 76.06 440 MET A CA 1
ATOM 3363 C C . MET A 1 440 ? -2.620 -25.174 35.842 1.00 76.06 440 MET A C 1
ATOM 3365 O O . MET A 1 440 ? -2.122 -25.804 34.904 1.00 76.06 440 MET A O 1
ATOM 3369 N N . VAL A 1 441 ? -2.301 -23.911 36.116 1.00 78.56 441 VAL A N 1
ATOM 3370 C CA . VAL A 1 441 ? -1.332 -23.130 35.346 1.00 78.56 441 VAL A CA 1
ATOM 3371 C C . VAL A 1 441 ? -0.330 -22.527 36.317 1.00 78.56 441 VAL A C 1
ATOM 3373 O O . VAL A 1 441 ? -0.671 -21.635 37.078 1.00 78.56 441 VAL A O 1
ATOM 3376 N N . ARG A 1 442 ? 0.921 -22.983 36.252 1.00 81.88 442 ARG A N 1
ATOM 3377 C CA . ARG A 1 442 ? 1.983 -22.514 37.144 1.00 81.88 442 ARG A CA 1
ATOM 3378 C C . ARG A 1 442 ? 2.728 -21.323 36.550 1.00 81.88 442 ARG A C 1
ATOM 3380 O O . ARG A 1 442 ? 3.272 -21.411 35.448 1.00 81.88 442 ARG A O 1
ATOM 3387 N N . ALA A 1 443 ? 2.821 -20.240 37.311 1.00 82.88 443 ALA A N 1
ATOM 3388 C CA . ALA A 1 443 ? 3.616 -19.060 36.995 1.00 82.88 443 ALA A CA 1
ATOM 3389 C C . ALA A 1 443 ? 4.647 -18.787 38.096 1.00 82.88 443 ALA A C 1
ATOM 3391 O O . ALA A 1 443 ? 4.402 -19.030 39.275 1.00 82.88 443 ALA A O 1
ATOM 3392 N N . ARG A 1 444 ? 5.809 -18.244 37.727 1.00 84.94 444 ARG A N 1
ATOM 3393 C CA . ARG A 1 444 ? 6.833 -17.837 38.695 1.00 84.94 444 ARG A CA 1
ATOM 3394 C C . ARG A 1 444 ? 6.715 -16.341 38.955 1.00 84.94 444 ARG A C 1
ATOM 3396 O O . ARG A 1 444 ? 6.951 -15.555 38.046 1.00 84.94 444 ARG A O 1
ATOM 3403 N N . CYS A 1 445 ? 6.359 -15.945 40.172 1.00 84.56 445 CYS A N 1
ATOM 3404 C CA . CYS A 1 445 ? 6.005 -14.569 40.502 1.00 84.56 445 CYS A CA 1
ATOM 3405 C C . CYS A 1 445 ? 6.802 -13.989 41.669 1.00 84.56 445 CYS A C 1
ATOM 3407 O O . CYS A 1 445 ? 7.097 -14.666 42.645 1.00 84.56 445 CYS A O 1
ATOM 3409 N N . GLN A 1 446 ? 7.124 -12.705 41.590 1.00 85.00 446 GLN A N 1
ATOM 3410 C CA . GLN A 1 446 ? 7.756 -11.918 42.640 1.00 85.00 446 GLN A CA 1
ATOM 3411 C C . GLN A 1 446 ? 6.701 -11.063 43.337 1.00 85.00 446 GLN A C 1
ATOM 3413 O O . GLN A 1 446 ? 5.931 -10.389 42.662 1.00 85.00 446 GLN A O 1
ATOM 3418 N N . LYS A 1 447 ? 6.658 -11.064 44.669 1.00 82.94 447 LYS A N 1
ATOM 3419 C CA . LYS A 1 447 ? 5.755 -10.178 45.414 1.00 82.94 447 LYS A CA 1
ATOM 3420 C C . LYS A 1 447 ? 6.278 -8.741 45.381 1.00 82.94 447 LYS A C 1
ATOM 3422 O O . LYS A 1 447 ? 7.479 -8.521 45.551 1.00 82.94 447 LYS A O 1
ATOM 3427 N N . ASP A 1 448 ? 5.388 -7.773 45.190 1.00 76.56 448 ASP A N 1
ATOM 3428 C CA . ASP A 1 448 ? 5.736 -6.348 45.111 1.00 76.56 448 ASP A CA 1
ATOM 3429 C C . ASP A 1 448 ? 5.893 -5.710 46.506 1.00 76.56 448 ASP A C 1
ATOM 3431 O O . ASP A 1 448 ? 5.272 -4.712 46.853 1.00 76.56 448 ASP A O 1
ATOM 3435 N N . ASP A 1 449 ? 6.682 -6.358 47.366 1.00 74.56 449 ASP A N 1
ATOM 3436 C CA . ASP A 1 449 ? 7.016 -5.897 48.721 1.00 74.56 449 ASP A CA 1
ATOM 3437 C C . ASP A 1 449 ? 8.517 -5.608 48.893 1.00 74.56 449 ASP A C 1
ATOM 3439 O O . ASP A 1 449 ? 9.002 -5.411 50.006 1.00 74.56 449 ASP A O 1
ATOM 3443 N N . GLY A 1 450 ? 9.263 -5.596 47.784 1.00 69.62 450 GLY A N 1
ATOM 3444 C CA . GLY A 1 450 ? 10.707 -5.362 47.764 1.00 69.62 450 GLY A CA 1
ATOM 3445 C C . GLY A 1 450 ? 11.564 -6.561 48.188 1.00 69.62 450 GLY A C 1
ATOM 3446 O O . GLY A 1 450 ? 12.786 -6.444 48.188 1.00 69.62 450 GLY A O 1
ATOM 3447 N N . SER A 1 451 ? 10.972 -7.722 48.501 1.00 73.44 451 SER A N 1
ATOM 3448 C CA . SER A 1 451 ? 11.711 -8.913 48.963 1.00 73.44 451 SER A CA 1
ATOM 3449 C C . SER A 1 451 ? 12.640 -9.540 47.914 1.00 73.44 451 SER A C 1
ATOM 3451 O O . SER A 1 451 ? 13.531 -10.312 48.265 1.00 73.44 451 SER A O 1
ATOM 3453 N N . GLY A 1 452 ? 12.441 -9.248 46.624 1.00 73.06 452 GLY A N 1
ATOM 3454 C CA . GLY A 1 452 ? 13.266 -9.769 45.524 1.00 73.06 452 GLY A CA 1
ATOM 3455 C C . GLY A 1 452 ? 13.099 -11.269 45.237 1.00 73.06 452 GLY A C 1
ATOM 3456 O O . GLY A 1 452 ? 13.620 -11.765 44.239 1.00 73.06 452 GLY A O 1
ATOM 3457 N N . GLN A 1 453 ? 12.375 -12.008 46.081 1.00 81.94 453 GLN A N 1
ATOM 3458 C CA . GLN A 1 453 ? 12.250 -13.457 45.983 1.00 81.94 453 GLN A CA 1
ATOM 3459 C C . GLN A 1 453 ? 11.059 -13.848 45.100 1.00 81.94 453 GLN A C 1
ATOM 3461 O O . GLN A 1 453 ? 9.929 -13.403 45.308 1.00 81.94 453 GLN A O 1
ATOM 3466 N N . LYS A 1 454 ? 11.312 -14.716 44.115 1.00 83.81 454 LYS A N 1
ATOM 3467 C CA . LYS A 1 454 ? 10.268 -15.317 43.279 1.00 83.81 454 LYS A CA 1
ATOM 3468 C C . LYS A 1 454 ? 9.715 -16.589 43.928 1.00 83.81 454 LYS A C 1
ATOM 3470 O O . LYS A 1 454 ? 10.490 -17.458 44.326 1.00 83.81 454 LYS A O 1
ATOM 3475 N N . THR A 1 455 ? 8.395 -16.718 43.969 1.00 85.50 455 THR A N 1
ATOM 3476 C CA . THR A 1 455 ? 7.635 -17.900 44.401 1.00 85.50 455 THR A CA 1
ATOM 3477 C C . THR A 1 455 ? 6.795 -18.438 43.240 1.00 85.50 455 THR A C 1
ATOM 3479 O O . THR A 1 455 ? 6.550 -17.708 42.281 1.00 85.50 455 THR A O 1
ATOM 3482 N N . ASN A 1 456 ? 6.364 -19.698 43.285 1.00 84.50 456 ASN A N 1
ATOM 3483 C CA . ASN A 1 456 ? 5.403 -20.187 42.295 1.00 84.50 456 ASN A CA 1
ATOM 3484 C C . ASN A 1 456 ? 3.978 -19.823 42.721 1.00 84.50 456 ASN A C 1
ATOM 3486 O O . ASN A 1 456 ? 3.653 -19.814 43.912 1.00 84.50 456 ASN A O 1
ATOM 3490 N N . VAL A 1 457 ? 3.150 -19.515 41.731 1.00 81.12 457 VAL A N 1
ATOM 3491 C CA . VAL A 1 457 ? 1.723 -19.249 41.868 1.00 81.12 457 VAL A CA 1
ATOM 3492 C C . VAL A 1 457 ? 0.989 -20.161 40.890 1.00 81.12 457 VAL A C 1
ATOM 3494 O O . VAL A 1 457 ? 1.320 -20.160 39.703 1.00 81.12 457 VAL A O 1
ATOM 3497 N N . ASP A 1 458 ? 0.047 -20.942 41.411 1.00 80.69 458 ASP A N 1
ATOM 3498 C CA . ASP A 1 458 ? -0.739 -21.966 40.708 1.00 80.69 458 ASP A CA 1
ATOM 3499 C C . ASP A 1 458 ? -2.212 -21.581 40.565 1.00 80.69 458 ASP A C 1
ATOM 3501 O O . ASP A 1 458 ? -2.753 -20.968 41.524 1.00 80.69 458 ASP A O 1
#

pLDDT: mean 74.19, std 15.63, range [26.42, 94.5]